Protein AF-A0A7C5DI39-F1 (afdb_monomer)

Structure (mmCIF, N/CA/C/O backbone):
data_AF-A0A7C5DI39-F1
#
_entry.id   AF-A0A7C5DI39-F1
#
loop_
_atom_site.group_PDB
_atom_site.id
_atom_site.type_symbol
_atom_site.label_atom_id
_atom_site.label_alt_id
_atom_site.label_comp_id
_atom_site.label_asym_id
_atom_site.label_entity_id
_atom_site.label_seq_id
_atom_site.pdbx_PDB_ins_code
_atom_site.Cartn_x
_atom_site.Cartn_y
_atom_site.Cartn_z
_atom_site.occupancy
_atom_site.B_iso_or_equiv
_atom_site.auth_seq_id
_atom_site.auth_comp_id
_atom_site.auth_asym_id
_atom_site.auth_atom_id
_atom_site.pdbx_PDB_model_num
ATOM 1 N N . MET A 1 1 ? 3.080 12.225 -42.342 1.00 60.06 1 MET A N 1
ATOM 2 C CA . MET A 1 1 ? 2.281 12.166 -41.089 1.00 60.06 1 MET A CA 1
ATOM 3 C C . MET A 1 1 ? 2.498 10.897 -40.251 1.00 60.06 1 MET A C 1
ATOM 5 O O . MET A 1 1 ? 2.702 11.044 -39.051 1.00 60.06 1 MET A O 1
ATOM 9 N N . LYS A 1 2 ? 2.535 9.675 -40.822 1.00 60.78 2 LYS A N 1
ATOM 10 C CA . LYS A 1 2 ? 2.762 8.428 -40.045 1.00 60.78 2 LYS A CA 1
ATOM 11 C C . LYS A 1 2 ? 4.086 8.404 -39.247 1.00 60.78 2 LYS A C 1
ATOM 13 O O . LYS A 1 2 ? 4.105 7.919 -38.131 1.00 60.78 2 LYS A O 1
ATOM 18 N N . GLY A 1 3 ? 5.180 8.999 -39.727 1.00 75.00 3 GLY A N 1
ATOM 19 C CA . GLY A 1 3 ? 6.429 9.055 -38.941 1.00 75.00 3 GLY A CA 1
ATOM 20 C C . GLY A 1 3 ? 6.356 9.939 -37.683 1.00 75.00 3 GLY A C 1
ATOM 21 O O . GLY A 1 3 ? 7.012 9.655 -36.685 1.00 75.00 3 GLY A O 1
ATOM 22 N N . PHE A 1 4 ? 5.525 10.988 -37.703 1.00 77.88 4 PHE A N 1
ATOM 23 C CA . PHE A 1 4 ? 5.432 11.950 -36.603 1.00 77.88 4 PHE A CA 1
ATOM 24 C C . PHE A 1 4 ? 4.597 11.393 -35.444 1.00 77.88 4 PHE A C 1
ATOM 26 O O . PHE A 1 4 ? 5.087 11.324 -34.318 1.00 77.88 4 PHE A O 1
ATOM 33 N N . LEU A 1 5 ? 3.371 10.922 -35.707 1.00 77.88 5 LEU A N 1
ATOM 34 C CA . LEU A 1 5 ? 2.465 10.404 -34.665 1.00 77.88 5 LEU A CA 1
ATOM 35 C C . LEU A 1 5 ? 3.005 9.154 -33.953 1.00 77.88 5 LEU A C 1
ATOM 37 O O . LEU A 1 5 ? 2.736 8.950 -32.774 1.00 77.88 5 LEU A O 1
ATOM 41 N N . PHE A 1 6 ? 3.805 8.341 -34.644 1.00 87.31 6 PHE A N 1
ATOM 42 C CA . PHE A 1 6 ? 4.328 7.086 -34.103 1.00 87.31 6 PHE A CA 1
ATOM 43 C C . PHE A 1 6 ? 5.721 7.217 -33.465 1.00 87.31 6 PHE A C 1
ATOM 45 O O . PHE A 1 6 ? 6.294 6.216 -33.028 1.00 87.31 6 PHE A O 1
ATOM 52 N N . SER A 1 7 ? 6.276 8.432 -33.369 1.00 94.56 7 SER A N 1
ATOM 53 C CA . SER A 1 7 ? 7.537 8.638 -32.650 1.00 94.56 7 SER A CA 1
ATOM 54 C C . SER A 1 7 ? 7.354 8.379 -31.141 1.00 94.56 7 SER A C 1
ATOM 56 O O . SER A 1 7 ? 6.331 8.781 -30.580 1.00 94.56 7 SER A O 1
ATOM 58 N N . PRO A 1 8 ? 8.329 7.759 -30.437 1.00 95.06 8 PRO A N 1
ATOM 59 C CA . PRO A 1 8 ? 8.207 7.475 -29.001 1.00 95.06 8 PRO A CA 1
ATOM 60 C C . PRO A 1 8 ? 7.888 8.713 -28.151 1.00 95.06 8 PRO A C 1
ATOM 62 O O . PRO A 1 8 ? 7.141 8.624 -27.182 1.00 95.06 8 PRO A O 1
ATOM 65 N N . ARG A 1 9 ? 8.420 9.881 -28.544 1.00 96.38 9 ARG A N 1
ATOM 66 C CA . ARG A 1 9 ? 8.134 11.167 -27.895 1.00 96.38 9 ARG A CA 1
ATOM 67 C C . ARG A 1 9 ? 6.662 11.549 -28.030 1.00 96.38 9 ARG A C 1
ATOM 69 O O . ARG A 1 9 ? 6.039 11.889 -27.033 1.00 96.38 9 ARG A O 1
ATOM 76 N N . ASN A 1 10 ? 6.115 11.501 -29.243 1.00 95.56 10 ASN A N 1
ATOM 77 C CA . ASN A 1 10 ? 4.741 11.934 -29.479 1.00 95.56 10 ASN A CA 1
ATOM 78 C C . ASN A 1 10 ? 3.738 10.954 -28.870 1.00 95.56 10 ASN A C 1
ATOM 80 O O . ASN A 1 10 ? 2.762 11.399 -28.282 1.00 95.56 10 ASN A O 1
ATOM 84 N N . GLN A 1 11 ? 4.022 9.648 -28.908 1.00 95.50 11 GLN A N 1
ATOM 85 C CA . GLN A 1 11 ? 3.216 8.645 -28.205 1.00 95.50 11 GLN A CA 1
ATOM 86 C C . GLN A 1 11 ? 3.156 8.921 -26.698 1.00 95.50 11 GLN A C 1
ATOM 88 O O . GLN A 1 11 ? 2.073 8.902 -26.121 1.00 95.50 11 GLN A O 1
ATOM 93 N N . LEU A 1 12 ? 4.298 9.230 -26.071 1.00 96.69 12 LEU A N 1
ATOM 94 C CA . LEU A 1 12 ? 4.348 9.588 -24.655 1.00 96.69 12 LEU A CA 1
ATOM 95 C C . LEU A 1 12 ? 3.561 10.873 -24.360 1.00 96.69 12 LEU A C 1
ATOM 97 O O . LEU A 1 12 ? 2.761 10.883 -23.435 1.00 96.69 12 LEU A O 1
ATOM 101 N N . ILE A 1 13 ? 3.751 11.938 -25.148 1.00 96.31 13 ILE A N 1
ATOM 102 C CA . ILE A 1 13 ? 3.047 13.217 -24.944 1.00 96.31 13 ILE A CA 1
ATOM 103 C C . ILE A 1 13 ? 1.534 13.040 -25.088 1.00 96.31 13 ILE A C 1
ATOM 105 O O . ILE A 1 13 ? 0.790 13.476 -24.216 1.00 96.31 13 ILE A O 1
ATOM 109 N N . VAL A 1 14 ? 1.077 12.374 -26.153 1.00 95.00 14 VAL A N 1
ATOM 110 C CA . VAL A 1 14 ? -0.350 12.089 -26.365 1.00 95.00 14 VAL A CA 1
ATOM 111 C C . VAL A 1 14 ? -0.908 11.284 -25.196 1.00 95.00 14 VAL A C 1
ATOM 113 O O . VAL A 1 14 ? -1.986 11.593 -24.704 1.00 95.00 14 VAL A O 1
ATOM 116 N N . TYR A 1 15 ? -0.164 10.296 -24.701 1.00 95.56 15 TYR A N 1
ATOM 117 C CA . TYR A 1 15 ? -0.613 9.494 -23.572 1.00 95.56 15 TYR A CA 1
ATOM 118 C C . TYR A 1 15 ? -0.676 10.280 -22.255 1.00 95.56 15 TYR A C 1
ATOM 120 O O . TYR A 1 15 ? -1.642 10.137 -21.516 1.00 95.56 15 TYR A O 1
ATOM 128 N N . ILE A 1 16 ? 0.291 11.164 -21.984 1.00 95.31 16 ILE A N 1
ATOM 129 C CA . ILE A 1 16 ? 0.234 12.086 -20.837 1.00 95.31 16 ILE A CA 1
ATOM 130 C C . ILE A 1 16 ? -1.012 12.974 -20.939 1.00 95.31 16 ILE A C 1
ATOM 132 O O . ILE A 1 16 ? -1.729 13.134 -19.957 1.00 95.31 16 ILE A O 1
ATOM 136 N N . LEU A 1 17 ? -1.314 13.502 -22.129 1.00 92.62 17 LEU A N 1
ATOM 137 C CA . LEU A 1 17 ? -2.536 14.277 -22.352 1.00 92.62 17 LEU A CA 1
ATOM 138 C C . LEU A 1 17 ? -3.799 13.439 -22.124 1.00 92.62 17 LEU A C 1
ATOM 140 O O . LEU A 1 17 ? -4.775 13.976 -21.616 1.00 92.62 17 LEU A O 1
ATOM 144 N N . ILE A 1 18 ? -3.801 12.148 -22.465 1.00 91.75 18 ILE A N 1
ATOM 145 C CA . ILE A 1 18 ? -4.922 11.243 -22.167 1.00 91.75 18 ILE A CA 1
ATOM 146 C C . ILE A 1 18 ? -5.052 11.011 -20.659 1.00 91.75 18 ILE A C 1
ATOM 148 O O . ILE A 1 18 ? -6.173 11.039 -20.165 1.00 91.75 18 ILE A O 1
ATOM 152 N N . ILE A 1 19 ? -3.949 10.819 -19.927 1.00 90.88 19 ILE A N 1
ATOM 153 C CA . ILE A 1 19 ? -3.983 10.677 -18.462 1.00 90.88 19 ILE A CA 1
ATOM 154 C C . ILE A 1 19 ? -4.595 11.924 -17.824 1.00 90.88 19 ILE A C 1
ATOM 156 O O . ILE A 1 19 ? -5.493 11.785 -17.010 1.00 90.88 19 ILE A O 1
ATOM 160 N N . PHE A 1 20 ? -4.178 13.124 -18.241 1.00 86.38 20 PHE A N 1
ATOM 161 C CA . PHE A 1 20 ? -4.758 14.365 -17.724 1.00 86.38 20 PHE A CA 1
ATOM 162 C C . PHE A 1 20 ? -6.223 14.542 -18.135 1.00 86.38 20 PHE A C 1
ATOM 164 O O . PHE A 1 20 ? -7.057 14.851 -17.300 1.00 86.38 20 PHE A O 1
ATOM 171 N N . ASN A 1 21 ? -6.564 14.369 -19.416 1.00 84.88 21 ASN A N 1
ATOM 172 C CA . ASN A 1 21 ? -7.909 14.685 -19.917 1.00 84.88 21 ASN A CA 1
ATOM 173 C C . ASN A 1 21 ? -8.952 13.597 -19.630 1.00 84.88 21 ASN A C 1
ATOM 175 O O . ASN A 1 21 ? -10.145 13.892 -19.551 1.00 84.88 21 ASN A O 1
ATOM 179 N N . GLY A 1 22 ? -8.522 12.344 -19.488 1.00 79.44 22 GLY A N 1
ATOM 180 C CA . GLY A 1 22 ? -9.388 11.184 -19.293 1.00 79.44 22 GLY A CA 1
ATOM 181 C C . GLY A 1 22 ? -10.316 11.333 -18.086 1.00 79.44 22 GLY A C 1
ATOM 182 O O . GLY A 1 22 ? -11.532 11.258 -18.275 1.00 79.44 22 GLY A O 1
ATOM 183 N N . PRO A 1 23 ? -9.793 11.608 -16.877 1.00 72.00 23 PRO A N 1
ATOM 184 C CA . PRO A 1 23 ? -10.604 11.851 -15.691 1.00 72.00 23 PRO A CA 1
ATOM 185 C C . PRO A 1 23 ? -11.620 12.979 -15.885 1.00 72.00 23 PRO A C 1
ATOM 187 O O . PRO A 1 23 ? -12.774 12.811 -15.505 1.00 72.00 23 PRO A O 1
ATOM 190 N N . PHE A 1 24 ? -11.259 14.087 -16.546 1.00 71.00 24 PHE A N 1
ATOM 191 C CA . PHE A 1 24 ? -12.204 15.184 -16.802 1.00 71.00 24 PHE A CA 1
ATOM 192 C C . PHE A 1 24 ? -13.373 14.747 -17.687 1.00 71.00 24 PHE A C 1
ATOM 194 O O . PHE A 1 24 ? -14.527 15.003 -17.344 1.00 71.00 24 PHE A O 1
ATOM 201 N N . ILE A 1 25 ? -13.093 14.036 -18.783 1.00 67.25 25 ILE A N 1
ATOM 202 C CA . ILE A 1 25 ? -14.136 13.518 -19.678 1.00 67.25 25 ILE A CA 1
ATOM 203 C C . ILE A 1 25 ? -15.018 12.507 -18.932 1.00 67.25 25 ILE A C 1
ATOM 205 O O . ILE A 1 25 ? -16.244 12.564 -19.031 1.00 67.25 25 ILE A O 1
ATOM 209 N N . MET A 1 26 ? -14.417 11.611 -18.140 1.00 65.25 26 MET A N 1
ATOM 210 C CA . MET A 1 26 ? -15.168 10.612 -17.372 1.00 65.25 26 MET A CA 1
ATOM 211 C C . MET A 1 26 ? -16.035 11.231 -16.267 1.00 65.25 26 MET A C 1
ATOM 213 O O . MET A 1 26 ? -17.151 10.758 -16.040 1.00 65.25 26 MET A O 1
ATOM 217 N N . CYS A 1 27 ? -15.545 12.276 -15.594 1.00 62.34 27 CYS A N 1
ATOM 218 C CA . CYS A 1 27 ? -16.251 12.973 -14.518 1.00 62.34 27 CYS A CA 1
ATOM 219 C C . CYS A 1 27 ? -17.367 13.894 -15.035 1.00 62.34 27 CYS A C 1
ATOM 221 O O . CYS A 1 27 ? -18.384 14.028 -14.362 1.00 62.34 27 CYS A O 1
ATOM 223 N N . GLN A 1 28 ? -17.214 14.513 -16.213 1.00 59.59 28 GLN A N 1
ATOM 224 C CA . GLN A 1 28 ? -18.222 15.433 -16.761 1.00 59.59 28 GLN A CA 1
ATOM 225 C C . GLN A 1 28 ? -19.398 14.731 -17.466 1.00 59.59 28 GLN A C 1
ATOM 227 O O . GLN A 1 28 ? -20.501 15.268 -17.455 1.00 59.59 28 GLN A O 1
ATOM 232 N N . TYR A 1 29 ? -19.208 13.540 -18.052 1.00 58.22 29 TYR A N 1
ATOM 233 C CA . TYR A 1 29 ? -20.173 12.956 -19.006 1.00 58.22 29 TYR A CA 1
ATOM 234 C C . TYR A 1 29 ? -20.829 11.627 -18.576 1.00 58.22 29 TYR A C 1
ATOM 236 O O . TYR A 1 29 ? -20.991 10.725 -19.393 1.00 58.22 29 TYR A O 1
ATOM 244 N N . TYR A 1 30 ? -21.251 11.469 -17.316 1.00 61.78 30 TYR A N 1
ATOM 245 C CA . TYR A 1 30 ? -22.018 10.287 -16.848 1.00 61.78 30 TYR A CA 1
ATOM 246 C C . TYR A 1 30 ? -21.301 8.922 -16.963 1.00 61.78 30 TYR A C 1
ATOM 248 O O . TYR A 1 30 ? -21.917 7.875 -16.729 1.00 61.78 30 TYR A O 1
ATOM 256 N N . LEU A 1 31 ? -20.000 8.898 -17.272 1.00 68.38 31 LEU A N 1
ATOM 257 C CA . LEU A 1 31 ? -19.276 7.649 -17.509 1.00 68.38 31 LEU A CA 1
ATOM 258 C C . LEU A 1 31 ? -19.076 6.846 -16.218 1.00 68.38 31 LEU A C 1
ATOM 260 O O . LEU A 1 31 ? -19.141 5.624 -16.252 1.00 68.38 31 LEU A O 1
ATOM 264 N N . GLN A 1 32 ? -18.896 7.509 -15.072 1.00 68.25 32 GLN A N 1
ATOM 265 C CA . GLN A 1 32 ? -18.732 6.832 -13.779 1.00 68.25 32 GLN A CA 1
ATOM 266 C C . GLN A 1 32 ? -19.953 5.972 -13.388 1.00 68.25 32 GLN A C 1
ATOM 268 O O . GLN A 1 32 ? -19.770 4.783 -13.119 1.00 68.25 32 GLN A O 1
ATOM 273 N N . PRO A 1 33 ? -21.206 6.483 -13.412 1.00 74.62 33 PRO A N 1
ATOM 274 C CA . PRO A 1 33 ? -22.390 5.642 -13.233 1.00 74.62 33 PRO A CA 1
ATOM 275 C C . PRO A 1 33 ? -22.481 4.481 -14.226 1.00 74.62 33 PRO A C 1
ATOM 277 O O . PRO A 1 33 ? -22.885 3.386 -13.840 1.00 74.62 33 PRO A O 1
ATOM 280 N N . LEU A 1 34 ? -22.111 4.700 -15.493 1.00 82.19 34 LEU A N 1
ATOM 281 C CA . LEU A 1 34 ? -22.140 3.654 -16.515 1.00 82.19 34 LEU A CA 1
ATOM 282 C C . LEU A 1 34 ? -21.098 2.563 -16.237 1.00 82.19 34 LEU A C 1
ATOM 284 O O . LEU A 1 34 ? -21.444 1.386 -16.241 1.00 82.19 34 LEU A O 1
ATOM 288 N N . ILE A 1 35 ? -19.853 2.940 -15.937 1.00 79.56 35 ILE A N 1
ATOM 289 C CA . ILE A 1 35 ? -18.775 2.011 -15.572 1.00 79.56 35 ILE A CA 1
ATOM 290 C C . ILE A 1 35 ? -19.165 1.223 -14.325 1.00 79.56 35 ILE A C 1
ATOM 292 O O . ILE A 1 35 ? -18.988 0.009 -14.306 1.00 79.56 35 ILE A O 1
ATOM 296 N N . ARG A 1 36 ? -19.766 1.875 -13.321 1.00 75.62 36 ARG A N 1
ATOM 297 C CA . ARG A 1 36 ? -20.276 1.193 -12.127 1.00 75.62 36 ARG A CA 1
ATOM 298 C C . ARG A 1 36 ? -21.391 0.199 -12.458 1.00 75.62 36 ARG A C 1
ATOM 300 O O . ARG A 1 36 ? -21.388 -0.910 -11.940 1.00 75.62 36 ARG A O 1
ATOM 307 N N . LYS A 1 37 ? -22.333 0.559 -13.336 1.00 83.44 37 LYS A N 1
ATOM 308 C CA . LYS A 1 37 ? -23.373 -0.375 -13.801 1.00 83.44 37 LYS A CA 1
ATOM 309 C C . LYS A 1 37 ? -22.771 -1.568 -14.546 1.00 83.44 37 LYS A C 1
ATOM 311 O O . LYS A 1 37 ? -23.218 -2.687 -14.334 1.00 83.44 37 LYS A O 1
ATOM 316 N N . ILE A 1 38 ? -21.753 -1.340 -15.378 1.00 85.25 38 ILE A N 1
ATOM 317 C CA . ILE A 1 38 ? -21.036 -2.406 -16.091 1.00 85.25 38 ILE A CA 1
ATOM 318 C C . ILE A 1 38 ? -20.266 -3.297 -15.106 1.00 85.25 38 ILE A C 1
ATOM 320 O O . ILE A 1 38 ? -20.310 -4.517 -15.236 1.00 85.25 38 ILE A O 1
ATOM 324 N N . SER A 1 39 ? -19.593 -2.721 -14.103 1.00 80.88 39 SER A N 1
ATOM 325 C CA . SER A 1 39 ? -18.829 -3.486 -13.108 1.00 80.88 39 SER A CA 1
ATOM 326 C C . SER A 1 39 ? -19.714 -4.304 -12.172 1.00 80.88 39 SER A C 1
ATOM 328 O O . SER A 1 39 ? -19.312 -5.380 -11.739 1.00 80.88 39 SER A O 1
ATOM 330 N N . GLN A 1 40 ? -20.933 -3.832 -11.912 1.00 83.69 40 GLN A N 1
ATOM 331 C CA . GLN A 1 40 ? -21.949 -4.541 -11.135 1.00 83.69 40 GLN A CA 1
ATOM 332 C C . GLN A 1 40 ? -22.810 -5.490 -11.980 1.00 83.69 40 GLN A C 1
ATOM 334 O O . GLN A 1 40 ? -23.650 -6.187 -11.419 1.00 83.69 40 GLN A O 1
ATOM 339 N N . PHE A 1 41 ? -22.626 -5.534 -13.304 1.00 91.50 41 PHE A N 1
ATOM 340 C CA . PHE A 1 41 ? -23.424 -6.402 -14.159 1.00 91.50 41 PHE A CA 1
ATOM 341 C C . PHE A 1 41 ? -23.101 -7.873 -13.871 1.00 91.50 41 PHE A C 1
ATOM 343 O O . PHE A 1 41 ? -21.975 -8.345 -14.078 1.00 91.50 41 PHE A O 1
ATOM 350 N N . SER A 1 42 ? -24.113 -8.596 -13.406 1.00 94.06 42 SER A N 1
ATOM 351 C CA . SER A 1 42 ? -24.055 -10.013 -13.082 1.00 94.06 42 SER A CA 1
ATOM 352 C C . SER A 1 42 ? -25.109 -10.797 -13.861 1.00 94.06 42 SER A C 1
ATOM 354 O O . SER A 1 42 ? -26.122 -10.257 -14.307 1.00 94.06 42 SER A O 1
ATOM 356 N N . TYR A 1 43 ? -24.856 -12.088 -14.057 1.00 95.38 43 TYR A N 1
ATOM 357 C CA . TYR A 1 43 ? -25.841 -13.034 -14.571 1.00 95.38 43 TYR A CA 1
ATOM 358 C C . TYR A 1 43 ? -25.924 -14.236 -13.632 1.00 95.38 43 TYR A C 1
ATOM 360 O O . TYR A 1 43 ? -24.923 -14.653 -13.051 1.00 95.38 43 TYR A O 1
ATOM 368 N N . ASN A 1 44 ? -27.125 -14.793 -13.483 1.00 96.50 44 ASN A N 1
ATOM 369 C CA . ASN A 1 44 ? -27.342 -15.989 -12.677 1.00 96.50 44 ASN A CA 1
ATOM 370 C C . ASN A 1 44 ? -27.160 -17.238 -13.541 1.00 96.50 44 ASN A C 1
ATOM 372 O O . ASN A 1 44 ? -27.918 -17.456 -14.485 1.00 96.50 44 ASN A O 1
ATOM 376 N N . LEU A 1 45 ? -26.179 -18.074 -13.202 1.00 96.12 45 LEU A N 1
ATOM 377 C CA . LEU A 1 45 ? -25.943 -19.369 -13.838 1.00 96.12 45 LEU A CA 1
ATOM 378 C C . LEU A 1 45 ? -25.957 -20.459 -12.764 1.00 96.12 45 LEU A C 1
ATOM 380 O O . LEU A 1 45 ? -25.145 -20.434 -11.844 1.00 96.12 45 LEU A O 1
ATOM 384 N N . ALA A 1 46 ? -26.892 -21.410 -12.865 1.00 95.25 46 ALA A N 1
ATOM 385 C CA . ALA A 1 46 ? -27.057 -22.506 -11.899 1.00 95.25 46 ALA A CA 1
ATOM 386 C C . ALA A 1 46 ? -27.192 -22.044 -10.427 1.00 95.25 46 ALA A C 1
ATOM 388 O O . ALA A 1 46 ? -26.678 -22.685 -9.515 1.00 95.25 46 ALA A O 1
ATOM 389 N N . GLY A 1 47 ? -27.866 -20.912 -10.194 1.00 93.62 47 GLY A N 1
ATOM 390 C CA . GLY A 1 47 ? -28.050 -20.336 -8.855 1.00 93.62 47 GLY A CA 1
ATOM 391 C C . GLY A 1 47 ? -26.854 -19.535 -8.326 1.00 93.62 47 GLY A C 1
ATOM 392 O O . GLY A 1 47 ? -26.945 -18.983 -7.233 1.00 93.62 47 GLY A O 1
ATOM 393 N N . PHE A 1 48 ? -25.763 -19.429 -9.089 1.00 93.75 48 PHE A N 1
ATOM 394 C CA . PHE A 1 48 ? -24.629 -18.569 -8.763 1.00 93.75 48 PHE A CA 1
ATOM 395 C C . PHE A 1 48 ? -24.725 -17.240 -9.510 1.00 93.75 48 PHE A C 1
ATOM 397 O O . PHE A 1 48 ? -24.879 -17.220 -10.732 1.00 93.75 48 PHE A O 1
ATOM 404 N N . GLU A 1 49 ? -24.580 -16.137 -8.780 1.00 94.44 49 GLU A N 1
ATOM 405 C CA . GLU A 1 49 ? -24.455 -14.802 -9.356 1.00 94.44 49 GLU A CA 1
ATOM 406 C C . GLU A 1 49 ? -23.004 -14.577 -9.813 1.00 94.44 49 GLU A C 1
ATOM 408 O O . GLU A 1 49 ? -22.087 -14.457 -8.997 1.00 94.44 49 GLU A O 1
ATOM 413 N N . ILE A 1 50 ? -22.779 -14.548 -11.128 1.00 92.62 50 ILE A N 1
ATOM 414 C CA . ILE A 1 50 ? -21.452 -14.375 -11.726 1.00 92.62 50 ILE A CA 1
ATOM 415 C C . ILE A 1 50 ? -21.338 -12.961 -12.293 1.00 92.62 50 ILE A C 1
ATOM 417 O O . ILE A 1 50 ? -22.078 -12.576 -13.197 1.00 92.62 50 ILE A O 1
ATOM 421 N N . GLN A 1 51 ? -20.374 -12.187 -11.797 1.00 91.06 51 GLN A N 1
ATOM 422 C CA . GLN A 1 51 ? -20.054 -10.863 -12.338 1.00 91.06 51 GLN A CA 1
ATOM 423 C C . GLN A 1 51 ? -19.316 -10.990 -13.680 1.00 91.06 51 GLN A C 1
ATOM 425 O O . GLN A 1 51 ? -18.355 -11.755 -13.801 1.00 91.06 51 GLN A O 1
ATOM 430 N N . ILE A 1 52 ? -19.725 -10.216 -14.692 1.00 90.56 52 ILE A N 1
ATOM 431 C CA . ILE A 1 52 ? -19.159 -10.317 -16.051 1.00 90.56 52 ILE A CA 1
ATOM 432 C C . ILE A 1 52 ? -17.721 -9.810 -16.127 1.00 90.56 52 ILE A C 1
ATOM 434 O O . ILE A 1 52 ? -16.891 -10.418 -16.804 1.00 90.56 52 ILE A O 1
ATOM 438 N N . VAL A 1 53 ? -17.404 -8.710 -15.441 1.00 88.00 53 VAL A N 1
ATOM 439 C CA . VAL A 1 53 ? -16.073 -8.089 -15.522 1.00 88.00 53 VAL A CA 1
ATOM 440 C C . VAL A 1 53 ? -14.947 -9.059 -15.124 1.00 88.00 53 VAL A C 1
ATOM 442 O O . VAL A 1 53 ? -14.022 -9.219 -15.924 1.00 88.00 53 VAL A O 1
ATOM 445 N N . PRO A 1 54 ? -15.012 -9.777 -13.982 1.00 87.44 54 PRO A N 1
ATOM 446 C CA . PRO A 1 54 ? -14.035 -10.816 -13.654 1.00 87.44 54 PRO A CA 1
ATOM 447 C C . PRO A 1 54 ? -13.875 -11.876 -14.750 1.00 87.44 54 PRO A C 1
ATOM 449 O O . PRO A 1 54 ? -12.750 -12.238 -15.090 1.00 87.44 54 PRO A O 1
ATOM 452 N N . VAL A 1 55 ? -14.978 -12.346 -15.343 1.00 91.00 55 VAL A N 1
ATOM 453 C CA . VAL A 1 55 ? -14.955 -13.370 -16.403 1.00 91.00 55 VAL A CA 1
ATOM 454 C C . VAL A 1 55 ? -14.252 -12.848 -17.656 1.00 91.00 55 VAL A C 1
ATOM 456 O O . VAL A 1 55 ? -13.397 -13.539 -18.217 1.00 91.00 55 VAL A O 1
ATOM 459 N N . ALA A 1 56 ? -14.561 -11.619 -18.074 1.00 90.62 56 ALA A N 1
ATOM 460 C CA . ALA A 1 56 ? -13.921 -10.978 -19.219 1.00 90.62 56 ALA A CA 1
ATOM 461 C C . ALA A 1 56 ? -12.412 -10.793 -18.989 1.00 90.62 56 ALA A C 1
ATOM 463 O O . ALA A 1 56 ? -11.609 -11.121 -19.864 1.00 90.62 56 ALA A O 1
ATOM 464 N N . VAL A 1 57 ? -12.016 -10.343 -17.793 1.00 86.75 57 VAL A N 1
ATOM 465 C CA . VAL A 1 57 ? -10.604 -10.177 -17.414 1.00 86.75 57 VAL A CA 1
ATOM 466 C C . VAL A 1 57 ? -9.875 -11.522 -17.391 1.00 86.75 57 VAL A C 1
ATOM 468 O O . VAL A 1 57 ? -8.804 -11.632 -17.984 1.00 86.75 57 VAL A O 1
ATOM 471 N N . ILE A 1 58 ? -10.447 -12.560 -16.773 1.00 89.62 58 ILE A N 1
ATOM 472 C CA . ILE A 1 58 ? -9.851 -13.906 -16.734 1.00 89.62 58 ILE A CA 1
ATOM 473 C C . ILE A 1 58 ? -9.684 -14.458 -18.153 1.00 89.62 58 ILE A C 1
ATOM 475 O O . ILE A 1 58 ? -8.609 -14.947 -18.496 1.00 89.62 58 ILE A O 1
ATOM 479 N N . THR A 1 59 ? -10.705 -14.325 -19.002 1.00 93.00 59 THR A N 1
ATOM 480 C CA . THR A 1 59 ? -10.661 -14.780 -20.401 1.00 93.00 59 THR A CA 1
ATOM 481 C C . THR A 1 59 ? -9.572 -14.054 -21.187 1.00 93.00 59 THR A C 1
ATOM 483 O O . THR A 1 59 ? -8.776 -14.688 -21.881 1.00 93.00 59 THR A O 1
ATOM 486 N N . PHE A 1 60 ? -9.481 -12.731 -21.032 1.00 90.56 60 PHE A N 1
ATOM 487 C CA . PHE A 1 60 ? -8.432 -11.926 -21.651 1.00 90.56 60 PHE A CA 1
ATOM 488 C C . PHE A 1 60 ? -7.034 -12.342 -21.173 1.00 90.56 60 PHE A C 1
ATOM 490 O O . PHE A 1 60 ? -6.133 -12.525 -21.988 1.00 90.56 60 PHE A O 1
ATOM 497 N N . VAL A 1 61 ? -6.847 -12.562 -19.868 1.00 87.25 61 VAL A N 1
ATOM 498 C CA . VAL A 1 61 ? -5.571 -13.024 -19.303 1.00 87.25 61 VAL A CA 1
ATOM 499 C C . VAL A 1 61 ? -5.198 -14.411 -19.833 1.00 87.25 61 VAL A C 1
ATOM 501 O O . VAL A 1 61 ? -4.054 -14.603 -20.242 1.00 87.25 61 VAL A O 1
ATOM 504 N N . ILE A 1 62 ? -6.141 -15.358 -19.895 1.00 91.62 62 ILE A N 1
ATOM 505 C CA . ILE A 1 62 ? -5.916 -16.696 -20.469 1.00 91.62 62 ILE A CA 1
ATOM 506 C C . ILE A 1 62 ? -5.498 -16.589 -21.938 1.00 91.62 62 ILE A C 1
ATOM 508 O O . ILE A 1 62 ? -4.543 -17.251 -22.343 1.00 91.62 62 ILE A O 1
ATOM 512 N N . LEU A 1 63 ? -6.155 -15.729 -22.723 1.00 95.75 63 LEU A N 1
ATOM 513 C CA . LEU A 1 63 ? -5.805 -15.488 -24.124 1.00 95.75 63 LEU A CA 1
ATOM 514 C C . LEU A 1 63 ? -4.392 -14.902 -24.266 1.00 95.75 63 LEU A C 1
ATOM 516 O O . LEU A 1 63 ? -3.599 -15.366 -25.080 1.00 95.75 63 LEU A O 1
ATOM 520 N N . ILE A 1 64 ? -4.031 -13.904 -23.459 1.00 90.31 64 ILE A N 1
ATOM 521 C CA . ILE A 1 64 ? -2.678 -13.333 -23.488 1.00 90.31 64 ILE A CA 1
ATOM 522 C C . ILE A 1 64 ? -1.636 -14.379 -23.080 1.00 90.31 64 ILE A C 1
ATOM 524 O O . ILE A 1 64 ? -0.588 -14.482 -23.724 1.00 90.31 64 ILE A O 1
ATOM 528 N N . ILE A 1 65 ? -1.908 -15.181 -22.048 1.00 89.81 65 ILE A N 1
ATOM 529 C CA . ILE A 1 65 ? -1.013 -16.261 -21.620 1.00 89.81 65 ILE A CA 1
ATOM 530 C C . ILE A 1 65 ? -0.871 -17.297 -22.734 1.00 89.81 65 ILE A C 1
ATOM 532 O O . ILE A 1 65 ? 0.256 -17.657 -23.052 1.00 89.81 65 ILE A O 1
ATOM 536 N N . SER A 1 66 ? -1.955 -17.732 -23.381 1.00 94.19 66 SER A N 1
ATOM 537 C CA . SER A 1 66 ? -1.896 -18.738 -24.450 1.00 94.19 66 SER A CA 1
ATOM 538 C C . SER A 1 66 ? -1.077 -18.252 -25.651 1.00 94.19 66 SER A C 1
ATOM 540 O O . SER A 1 66 ? -0.226 -18.982 -26.162 1.00 94.19 66 SER A O 1
ATOM 542 N N . LEU A 1 67 ? -1.232 -16.979 -26.027 1.00 94.81 67 LEU A N 1
ATOM 543 C CA . LEU A 1 67 ? -0.458 -16.339 -27.093 1.00 94.81 67 LEU A CA 1
ATOM 544 C C . LEU A 1 67 ? 1.019 -16.132 -26.726 1.00 94.81 67 LEU A C 1
ATOM 546 O O . LEU A 1 67 ? 1.883 -16.080 -27.605 1.00 94.81 67 LEU A O 1
ATOM 550 N N . THR A 1 68 ? 1.337 -16.007 -25.436 1.00 93.44 68 THR A N 1
ATOM 551 C CA . THR A 1 68 ? 2.696 -15.702 -24.961 1.00 93.44 68 THR A CA 1
ATOM 552 C C . THR A 1 68 ? 3.398 -16.870 -24.277 1.00 93.44 68 THR A C 1
ATOM 554 O O . THR A 1 68 ? 4.577 -16.734 -23.952 1.00 93.44 68 THR A O 1
ATOM 557 N N . ILE A 1 69 ? 2.751 -18.032 -24.132 1.00 94.25 69 ILE A N 1
ATOM 558 C CA . ILE A 1 69 ? 3.240 -19.161 -23.324 1.00 94.25 69 ILE A CA 1
ATOM 559 C C . ILE A 1 69 ? 4.632 -19.627 -23.752 1.00 94.25 69 ILE A C 1
ATOM 561 O O . ILE A 1 69 ? 5.505 -19.834 -22.915 1.00 94.25 69 ILE A O 1
ATOM 565 N N . LYS A 1 70 ? 4.894 -19.658 -25.065 1.00 95.12 70 LYS A N 1
ATOM 566 C CA . LYS A 1 70 ? 6.198 -20.035 -25.640 1.00 95.12 70 LYS A CA 1
ATOM 567 C C . LYS A 1 70 ? 7.324 -19.056 -25.286 1.00 95.12 70 LYS A C 1
ATOM 569 O O . LYS A 1 70 ? 8.496 -19.388 -25.415 1.00 95.12 70 LYS A O 1
ATOM 574 N N . LYS A 1 71 ? 6.982 -17.835 -24.870 1.00 93.88 71 LYS A N 1
ATOM 575 C CA . LYS A 1 71 ? 7.921 -16.789 -24.449 1.00 93.88 71 LYS A CA 1
ATOM 576 C C . LYS A 1 71 ? 8.045 -16.711 -22.924 1.00 93.88 71 LYS A C 1
ATOM 578 O O . LYS A 1 71 ? 8.886 -15.951 -22.443 1.00 93.88 71 LYS A O 1
ATOM 583 N N . LEU A 1 72 ? 7.240 -17.434 -22.148 1.00 94.69 72 LEU A N 1
ATOM 584 C CA . LEU A 1 72 ? 7.315 -17.394 -20.690 1.00 94.69 72 LEU A CA 1
ATOM 585 C C . LEU A 1 72 ? 8.478 -18.259 -20.197 1.00 94.69 72 LEU A C 1
ATOM 587 O O . LEU A 1 72 ? 8.599 -19.430 -20.535 1.00 94.69 72 LEU A O 1
ATOM 591 N N . ASN A 1 73 ? 9.337 -17.673 -19.370 1.00 96.31 73 ASN A N 1
ATOM 592 C CA . ASN A 1 73 ? 10.345 -18.401 -18.607 1.00 96.31 73 ASN A CA 1
ATOM 593 C C . ASN A 1 73 ? 10.078 -18.215 -17.108 1.00 96.31 73 ASN A C 1
ATOM 595 O O . ASN A 1 73 ? 9.231 -17.408 -16.716 1.00 96.31 73 ASN A O 1
ATOM 599 N N . ARG A 1 74 ? 10.817 -18.943 -16.263 1.00 96.38 74 ARG A N 1
ATOM 600 C CA . ARG A 1 74 ? 10.642 -18.889 -14.803 1.00 96.38 74 ARG A CA 1
ATOM 601 C C . ARG A 1 74 ? 10.720 -17.459 -14.260 1.00 96.38 74 ARG A C 1
ATOM 603 O O . ARG A 1 74 ? 9.876 -17.083 -13.461 1.00 96.38 74 ARG A O 1
ATOM 610 N N . LEU A 1 75 ? 11.660 -16.646 -14.753 1.00 96.00 75 LEU A N 1
ATOM 611 C CA . LEU A 1 75 ? 11.808 -15.250 -14.332 1.00 96.00 75 LEU A CA 1
ATOM 612 C C . LEU A 1 75 ? 10.561 -14.414 -14.657 1.00 96.00 75 LEU A C 1
ATOM 614 O O . LEU A 1 75 ? 10.075 -13.690 -13.794 1.00 96.00 75 LEU A O 1
ATOM 618 N N . ARG A 1 76 ? 10.026 -14.531 -15.878 1.00 95.94 76 ARG A N 1
ATOM 619 C CA . ARG A 1 76 ? 8.813 -13.821 -16.314 1.00 95.94 76 ARG A CA 1
ATOM 620 C C . ARG A 1 76 ? 7.593 -14.231 -15.499 1.00 95.94 76 ARG A C 1
ATOM 622 O O . ARG A 1 76 ? 6.827 -13.366 -15.094 1.00 95.94 76 ARG A O 1
ATOM 629 N N . ILE A 1 77 ? 7.441 -15.527 -15.228 1.00 95.62 77 ILE A N 1
ATOM 630 C CA . ILE A 1 77 ? 6.343 -16.053 -14.408 1.00 95.62 77 ILE A CA 1
ATOM 631 C C . ILE A 1 77 ? 6.460 -15.529 -12.973 1.00 95.62 77 ILE A C 1
ATOM 633 O O . ILE A 1 77 ? 5.492 -14.995 -12.441 1.00 95.62 77 ILE A O 1
ATOM 637 N N . SER A 1 78 ? 7.647 -15.602 -12.362 1.00 96.44 78 SER A N 1
ATOM 638 C CA . SER A 1 78 ? 7.876 -15.060 -11.018 1.00 96.44 78 SER A CA 1
ATOM 639 C C . SER A 1 78 ? 7.627 -13.552 -10.952 1.00 96.44 78 SER A C 1
ATOM 641 O O . SER A 1 78 ? 7.023 -13.086 -9.992 1.00 96.44 78 SER A O 1
ATOM 643 N N . ALA A 1 79 ? 8.035 -12.791 -11.972 1.00 96.44 79 ALA A N 1
ATOM 644 C CA . ALA A 1 79 ? 7.774 -11.355 -12.044 1.00 96.44 79 ALA A CA 1
ATOM 645 C C . ALA A 1 79 ? 6.276 -11.039 -12.191 1.00 96.44 79 ALA A C 1
ATOM 647 O O . ALA A 1 79 ? 5.790 -10.128 -11.529 1.00 96.44 79 ALA A O 1
ATOM 648 N N . LEU A 1 80 ? 5.532 -11.806 -12.998 1.00 95.50 80 LEU A N 1
ATOM 649 C CA . LEU A 1 80 ? 4.075 -11.671 -13.114 1.00 95.50 80 LEU A CA 1
ATOM 650 C C . LEU A 1 80 ? 3.378 -11.961 -11.783 1.00 95.50 80 LEU A C 1
ATOM 652 O O . LEU A 1 80 ? 2.574 -11.152 -11.331 1.00 95.50 80 LEU A O 1
ATOM 656 N N . LEU A 1 81 ? 3.722 -13.073 -11.125 1.00 95.88 81 LEU A N 1
ATOM 657 C CA . LEU A 1 81 ? 3.183 -13.413 -9.804 1.00 95.88 81 LEU A CA 1
ATOM 658 C C . LEU A 1 81 ? 3.505 -12.330 -8.769 1.00 95.88 81 LEU A C 1
ATOM 660 O O . LEU A 1 81 ? 2.649 -11.973 -7.966 1.00 95.88 81 LEU A O 1
ATOM 664 N N . PHE A 1 82 ? 4.714 -11.770 -8.817 1.00 97.12 82 PHE A N 1
ATOM 665 C CA . PHE A 1 82 ? 5.111 -10.674 -7.941 1.00 97.12 82 PHE A CA 1
ATOM 666 C C . PHE A 1 82 ? 4.318 -9.388 -8.212 1.00 97.12 82 PHE A C 1
ATOM 668 O O . PHE A 1 82 ? 3.894 -8.735 -7.265 1.00 97.12 82 PHE A O 1
ATOM 675 N N . ILE A 1 83 ? 4.050 -9.047 -9.478 1.00 96.19 83 ILE A N 1
ATOM 676 C CA . ILE A 1 83 ? 3.172 -7.921 -9.836 1.00 96.19 83 ILE A CA 1
ATOM 677 C C . ILE A 1 83 ? 1.760 -8.137 -9.278 1.00 96.19 83 ILE A C 1
ATOM 679 O O . ILE A 1 83 ? 1.232 -7.242 -8.623 1.00 96.19 83 ILE A O 1
ATOM 683 N N . PHE A 1 84 ? 1.168 -9.322 -9.472 1.00 93.00 84 PHE A N 1
ATOM 684 C CA . PHE A 1 84 ? -0.148 -9.643 -8.906 1.00 93.00 84 PHE A CA 1
ATOM 685 C C . PHE A 1 84 ? -0.157 -9.538 -7.381 1.00 93.00 84 PHE A C 1
ATOM 687 O O . PHE A 1 84 ? -1.096 -8.996 -6.805 1.00 93.00 84 PHE A O 1
ATOM 694 N N . PHE A 1 85 ? 0.907 -10.004 -6.727 1.00 95.50 85 PHE A N 1
ATOM 695 C CA . PHE A 1 85 ? 1.067 -9.882 -5.284 1.00 95.50 85 PHE A CA 1
ATOM 696 C C . PHE A 1 85 ? 1.154 -8.419 -4.824 1.00 95.50 85 PHE A C 1
ATOM 698 O O . PHE A 1 85 ? 0.515 -8.061 -3.838 1.00 95.50 85 PHE A O 1
ATOM 705 N N . ILE A 1 86 ? 1.880 -7.556 -5.545 1.00 96.06 86 ILE A N 1
ATOM 706 C CA . ILE A 1 86 ? 1.941 -6.118 -5.242 1.00 96.06 86 ILE A CA 1
ATOM 707 C C . ILE A 1 86 ? 0.571 -5.460 -5.419 1.00 96.06 86 ILE A C 1
ATOM 709 O O . ILE A 1 86 ? 0.169 -4.699 -4.545 1.00 96.06 86 ILE A O 1
ATOM 713 N N . ILE A 1 87 ? -0.152 -5.754 -6.506 1.00 92.88 87 ILE A N 1
ATOM 714 C CA . ILE A 1 87 ? -1.510 -5.225 -6.729 1.00 92.88 87 ILE A CA 1
ATOM 715 C C . ILE A 1 87 ? -2.435 -5.671 -5.596 1.00 92.88 87 ILE A C 1
ATOM 717 O O . ILE A 1 87 ? -3.154 -4.855 -5.028 1.00 92.88 87 ILE A O 1
ATOM 721 N N . PHE A 1 88 ? -2.370 -6.949 -5.212 1.00 91.44 88 PHE A N 1
ATOM 722 C CA . PHE A 1 88 ? -3.139 -7.475 -4.090 1.00 91.44 88 PHE A CA 1
ATOM 723 C C . PHE A 1 88 ? -2.813 -6.745 -2.782 1.00 91.44 88 PHE A C 1
ATOM 725 O O . PHE A 1 88 ? -3.731 -6.318 -2.088 1.00 91.44 88 PHE A O 1
ATOM 732 N N . ILE A 1 89 ? -1.531 -6.543 -2.456 1.00 93.06 89 ILE A N 1
ATOM 733 C CA . ILE A 1 89 ? -1.127 -5.754 -1.281 1.00 93.06 89 ILE A CA 1
ATOM 734 C C . ILE A 1 89 ? -1.651 -4.319 -1.385 1.00 93.06 89 ILE A C 1
ATOM 736 O O . ILE A 1 89 ? -2.202 -3.810 -0.414 1.00 93.06 89 ILE A O 1
ATOM 740 N N . GLY A 1 90 ? -1.501 -3.677 -2.545 1.00 92.81 90 GLY A N 1
ATOM 741 C CA . GLY A 1 90 ? -1.972 -2.317 -2.795 1.00 92.81 90 GLY A CA 1
ATOM 742 C C . GLY A 1 90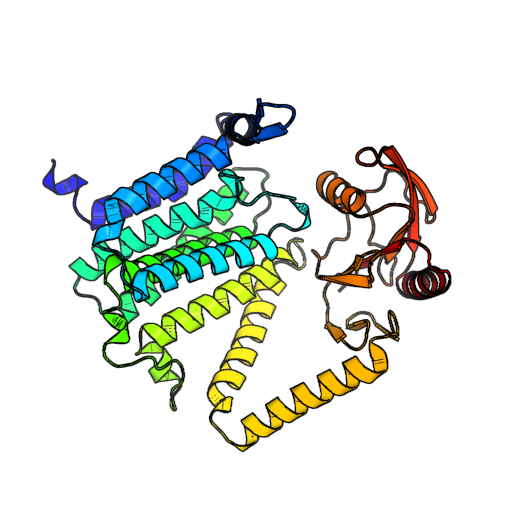 ? -3.469 -2.174 -2.530 1.00 92.81 90 GLY A C 1
ATOM 743 O O . GLY A 1 90 ? -3.871 -1.280 -1.787 1.00 92.81 90 GLY A O 1
ATOM 744 N N . GLN A 1 91 ? -4.274 -3.113 -3.028 1.00 89.75 91 GLN A N 1
ATOM 745 C CA . GLN A 1 91 ? -5.716 -3.173 -2.781 1.00 89.75 91 GLN A CA 1
ATOM 746 C C . GLN A 1 91 ? -6.053 -3.469 -1.317 1.00 89.75 91 GLN A C 1
ATOM 748 O O . GLN A 1 91 ? -7.013 -2.932 -0.782 1.00 89.75 91 GLN A O 1
ATOM 753 N N . GLN A 1 92 ? -5.281 -4.332 -0.649 1.00 89.12 92 GLN A N 1
ATOM 754 C CA . GLN A 1 92 ? -5.507 -4.621 0.765 1.00 89.12 92 GLN A CA 1
ATOM 755 C C . GLN A 1 92 ? -5.155 -3.438 1.658 1.00 89.12 92 GLN A C 1
ATOM 757 O O . GLN A 1 92 ? -5.779 -3.296 2.703 1.00 89.12 92 GLN A O 1
ATOM 762 N N . ILE A 1 93 ? -4.169 -2.620 1.286 1.00 91.81 93 ILE A N 1
ATOM 763 C CA . ILE A 1 93 ? -3.756 -1.430 2.033 1.00 91.81 93 ILE A CA 1
ATOM 764 C C . ILE A 1 93 ? -4.738 -0.283 1.792 1.00 91.81 93 ILE A C 1
ATOM 766 O O . ILE A 1 93 ? -5.274 0.267 2.755 1.00 91.81 93 ILE A O 1
ATOM 770 N N . SER A 1 94 ? -4.973 0.047 0.522 1.00 87.44 94 SER A N 1
ATOM 771 C CA . SER A 1 94 ? -5.862 1.136 0.128 1.00 87.44 94 SER A CA 1
ATOM 772 C C . SER A 1 94 ? -7.322 0.850 0.489 1.00 87.44 94 SER A C 1
ATOM 774 O O . SER A 1 94 ? -7.732 -0.294 0.674 1.00 87.44 94 SER A O 1
ATOM 776 N N . ASP A 1 95 ? -8.116 1.917 0.593 1.00 70.12 95 ASP A N 1
ATOM 777 C CA . ASP A 1 95 ? -9.554 1.845 0.335 1.00 70.12 95 ASP A CA 1
ATOM 778 C C . ASP A 1 95 ? -10.372 0.936 1.282 1.00 70.12 95 ASP A C 1
ATOM 780 O O . ASP A 1 95 ? -11.439 0.450 0.902 1.00 70.12 95 ASP A O 1
ATOM 784 N N . PHE A 1 96 ? -9.939 0.769 2.546 1.00 84.12 96 PHE A N 1
ATOM 785 C CA . PHE A 1 96 ? -10.652 -0.046 3.550 1.00 84.12 96 PHE A CA 1
ATOM 786 C C . PHE A 1 96 ? -12.143 0.300 3.635 1.00 84.12 96 PHE A C 1
ATOM 788 O O . PHE A 1 96 ? -12.992 -0.582 3.541 1.00 84.12 96 PHE A O 1
ATOM 795 N N . TYR A 1 97 ? -12.457 1.590 3.773 1.00 80.00 97 TYR A N 1
ATOM 796 C CA . TYR A 1 97 ? -13.837 2.057 3.858 1.00 80.00 97 TYR A CA 1
ATOM 797 C C . TYR A 1 97 ? -14.535 2.173 2.499 1.00 80.00 97 TYR A C 1
ATOM 799 O O . TYR A 1 97 ? -15.747 2.345 2.463 1.00 80.00 97 TYR A O 1
ATOM 807 N N . MET A 1 98 ? -13.816 2.081 1.376 1.00 78.50 98 MET A N 1
ATOM 808 C CA . MET A 1 98 ? -14.461 2.145 0.063 1.00 78.50 98 MET A CA 1
ATOM 809 C C . MET A 1 98 ? -15.065 0.799 -0.348 1.00 78.50 98 MET A C 1
ATOM 811 O O . MET A 1 98 ? -15.999 0.779 -1.143 1.00 78.50 98 MET A O 1
ATOM 815 N N . GLY A 1 99 ? -14.557 -0.316 0.194 1.00 76.00 99 GLY A N 1
ATOM 816 C CA . GLY A 1 99 ? -15.054 -1.659 -0.124 1.00 76.00 99 GLY A CA 1
ATOM 817 C C . GLY A 1 99 ? -14.856 -2.061 -1.587 1.00 76.00 99 GLY A C 1
ATOM 818 O O . GLY A 1 99 ? -15.516 -2.984 -2.065 1.00 76.00 99 GLY A O 1
ATOM 819 N N . ASN A 1 100 ? -13.975 -1.364 -2.311 1.00 79.94 100 ASN A N 1
ATOM 820 C CA . ASN A 1 100 ? -13.744 -1.605 -3.728 1.00 79.94 100 ASN A CA 1
ATOM 821 C C . ASN A 1 100 ? -13.171 -3.013 -3.928 1.00 79.94 100 ASN A C 1
ATOM 823 O O . ASN A 1 100 ? -12.201 -3.418 -3.277 1.00 79.94 100 ASN A O 1
ATOM 827 N N . SER A 1 101 ? -13.758 -3.763 -4.860 1.00 79.31 101 SER A N 1
ATOM 828 C CA . SER A 1 101 ? -13.221 -5.063 -5.254 1.00 79.31 101 SER A CA 1
ATOM 829 C C . SER A 1 101 ? -11.992 -4.894 -6.157 1.00 79.31 101 SER A C 1
ATOM 831 O O . SER A 1 101 ? -11.832 -3.876 -6.829 1.00 79.31 101 SER A O 1
ATOM 833 N N . LEU A 1 102 ? -11.157 -5.933 -6.257 1.00 75.50 102 LEU A N 1
ATOM 834 C CA . LEU A 1 102 ? -10.049 -5.984 -7.225 1.00 75.50 102 LEU A CA 1
ATOM 835 C C . LEU A 1 102 ? -10.529 -5.898 -8.691 1.00 75.50 102 LEU A C 1
ATOM 837 O O . LEU A 1 102 ? -9.733 -5.674 -9.595 1.00 75.50 102 LEU A O 1
ATOM 841 N N . PHE A 1 103 ? -11.829 -6.065 -8.932 1.00 74.12 103 PHE A N 1
ATOM 842 C CA . PHE A 1 103 ? -12.443 -5.970 -10.254 1.00 74.12 103 PHE A CA 1
ATOM 843 C C . PHE A 1 103 ? -13.104 -4.617 -10.510 1.00 74.12 103 PHE A C 1
ATOM 845 O O . PHE A 1 103 ? -13.667 -4.408 -11.584 1.00 74.12 103 PHE A O 1
ATOM 852 N N . ASP A 1 104 ? -13.031 -3.689 -9.553 1.00 77.38 104 ASP A N 1
ATOM 853 C CA . ASP A 1 104 ? -13.463 -2.323 -9.791 1.00 77.38 104 ASP A CA 1
ATOM 854 C C . ASP A 1 104 ? -12.477 -1.649 -10.752 1.00 77.38 104 ASP A C 1
ATOM 856 O O . ASP A 1 104 ? -11.375 -1.238 -10.377 1.00 77.38 104 ASP A O 1
ATOM 860 N N . ILE A 1 105 ? -12.867 -1.591 -12.027 1.00 73.06 105 ILE A N 1
ATOM 861 C CA . ILE A 1 105 ? -12.057 -1.030 -13.111 1.00 73.06 105 ILE A CA 1
ATOM 862 C C . ILE A 1 105 ? -11.662 0.409 -12.787 1.00 73.06 105 ILE A C 1
ATOM 864 O O . ILE A 1 105 ? -10.536 0.798 -13.081 1.00 73.06 105 ILE A O 1
ATOM 868 N N . GLN A 1 106 ? -12.554 1.182 -12.161 1.00 77.25 106 GLN A N 1
ATOM 869 C CA . GLN A 1 106 ? -12.281 2.577 -11.838 1.00 77.25 106 GLN A CA 1
ATOM 870 C C . GLN A 1 106 ? -11.159 2.678 -10.801 1.00 77.25 106 GLN A C 1
ATOM 872 O O . GLN A 1 106 ? -10.204 3.421 -11.006 1.00 77.25 106 GLN A O 1
ATOM 877 N N . SER A 1 107 ? -11.230 1.873 -9.739 1.00 76.25 107 SER A N 1
ATOM 878 C CA . SER A 1 107 ? -10.205 1.844 -8.688 1.00 76.25 107 SER A CA 1
ATOM 879 C C . SER A 1 107 ? -8.848 1.351 -9.207 1.00 76.25 107 SER A C 1
ATOM 881 O O . SER A 1 107 ? -7.803 1.838 -8.784 1.00 76.25 107 SER A O 1
ATOM 883 N N . ASN A 1 108 ? -8.852 0.388 -10.133 1.00 83.75 108 ASN A N 1
ATOM 884 C CA . ASN A 1 108 ? -7.630 -0.238 -10.650 1.00 83.75 108 ASN A CA 1
ATOM 885 C C . ASN A 1 108 ? -7.045 0.465 -11.885 1.00 83.75 108 ASN A C 1
ATOM 887 O O . ASN A 1 108 ? -5.944 0.119 -12.326 1.00 83.75 108 ASN A O 1
ATOM 891 N N . TRP A 1 109 ? -7.751 1.455 -12.442 1.00 87.12 109 TRP A N 1
ATOM 892 C CA . TRP A 1 109 ? -7.320 2.186 -13.634 1.00 87.12 109 TRP A CA 1
ATOM 893 C C . TRP A 1 109 ? -5.959 2.857 -13.437 1.00 87.12 109 TRP A C 1
ATOM 895 O O . TRP A 1 109 ? -5.122 2.791 -14.335 1.00 87.12 109 TRP A O 1
ATOM 905 N N . HIS A 1 110 ? -5.700 3.399 -12.244 1.00 89.56 110 HIS A N 1
ATOM 906 C CA . HIS A 1 110 ? -4.421 4.001 -11.856 1.00 89.56 110 HIS A CA 1
ATOM 907 C C . HIS A 1 110 ? -3.231 3.068 -12.137 1.00 89.56 110 HIS A C 1
ATOM 909 O O . HIS A 1 110 ? -2.269 3.438 -12.817 1.00 89.56 110 HIS A O 1
ATOM 915 N N . TYR A 1 111 ? -3.331 1.799 -11.721 1.00 92.12 111 TYR A N 1
ATOM 916 C CA . TYR A 1 111 ? -2.265 0.817 -11.922 1.00 92.12 111 TYR A CA 1
ATOM 917 C C . TYR A 1 111 ? -2.004 0.528 -13.402 1.00 92.12 111 TYR A C 1
ATOM 919 O O . TYR A 1 111 ? -0.848 0.465 -13.834 1.00 92.12 111 TYR A O 1
ATOM 927 N N . ILE A 1 112 ? -3.069 0.370 -14.190 1.00 92.06 112 ILE A N 1
ATOM 928 C CA . ILE A 1 112 ? -2.981 0.058 -15.622 1.00 92.06 112 ILE A CA 1
ATOM 929 C C . ILE A 1 112 ? -2.444 1.265 -16.393 1.00 92.06 112 ILE A C 1
ATOM 931 O O . ILE A 1 112 ? -1.503 1.132 -17.183 1.00 92.06 112 ILE A O 1
ATOM 935 N N . ALA A 1 113 ? -3.003 2.447 -16.133 1.00 94.44 113 ALA A N 1
ATOM 936 C CA . ALA A 1 113 ? -2.659 3.673 -16.829 1.00 94.44 113 ALA A CA 1
ATOM 937 C C . ALA A 1 113 ? -1.175 4.008 -16.645 1.00 94.44 113 ALA A C 1
ATOM 939 O O . ALA A 1 113 ? -0.467 4.254 -17.629 1.00 94.44 113 ALA A O 1
ATOM 940 N N . TYR A 1 114 ? -0.676 3.922 -15.410 1.00 97.38 114 TYR A N 1
ATOM 941 C CA . TYR A 1 114 ? 0.722 4.213 -15.117 1.00 97.38 114 TYR A CA 1
ATOM 942 C C . TYR A 1 114 ? 1.679 3.070 -15.488 1.00 97.38 114 TYR A C 1
ATOM 944 O O . TYR A 1 114 ? 2.846 3.323 -15.790 1.00 97.38 114 TYR A O 1
ATOM 952 N N . THR A 1 115 ? 1.193 1.830 -15.611 1.00 97.50 115 THR A N 1
ATOM 953 C CA . THR A 1 115 ? 1.970 0.734 -16.218 1.00 97.50 115 THR A CA 1
ATOM 954 C C . THR A 1 115 ? 2.269 1.014 -17.695 1.00 97.50 115 THR A C 1
ATOM 956 O O . THR A 1 115 ? 3.413 0.882 -18.143 1.00 97.50 115 THR A O 1
ATOM 959 N N . ILE A 1 116 ? 1.259 1.454 -18.456 1.00 97.38 116 ILE A N 1
ATOM 960 C CA . ILE A 1 116 ? 1.419 1.849 -19.865 1.00 97.38 116 ILE A CA 1
ATOM 961 C C . ILE A 1 116 ? 2.311 3.093 -19.971 1.00 97.38 116 ILE A C 1
ATOM 963 O O . ILE A 1 116 ? 3.202 3.132 -20.825 1.00 97.38 116 ILE A O 1
ATOM 967 N N . PHE A 1 117 ? 2.133 4.076 -19.079 1.00 98.06 117 PHE A N 1
ATOM 968 C CA . PHE A 1 117 ? 3.007 5.250 -18.997 1.00 98.06 117 PHE A CA 1
ATOM 969 C C . PHE A 1 117 ? 4.475 4.840 -18.840 1.00 98.06 117 PHE A C 1
ATOM 971 O O . PHE A 1 117 ? 5.312 5.263 -19.638 1.00 98.06 117 PHE A O 1
ATOM 978 N N . SER A 1 118 ? 4.786 3.961 -17.881 1.00 98.50 118 SER A N 1
ATOM 979 C CA . SER A 1 118 ? 6.149 3.472 -17.655 1.00 98.50 118 SER A CA 1
ATOM 980 C C . SER A 1 118 ? 6.738 2.780 -18.879 1.00 98.50 118 SER A C 1
ATOM 982 O O . SER A 1 118 ? 7.913 2.976 -19.192 1.00 98.50 118 SER A O 1
ATOM 984 N N . TYR A 1 119 ? 5.935 2.016 -19.624 1.00 98.50 119 TYR A N 1
ATOM 985 C CA . TYR A 1 119 ? 6.374 1.405 -20.879 1.00 98.50 119 TYR A CA 1
ATOM 986 C C . TYR A 1 119 ? 6.704 2.448 -21.961 1.00 98.50 119 TYR A C 1
ATOM 988 O O . TYR A 1 119 ? 7.752 2.363 -22.611 1.00 98.50 119 TYR A O 1
ATOM 996 N N . LEU A 1 120 ? 5.849 3.457 -22.153 1.00 98.31 120 LEU A N 1
ATOM 997 C CA . LEU A 1 120 ? 6.083 4.527 -23.130 1.00 98.31 120 LEU A CA 1
ATOM 998 C C . LEU A 1 120 ? 7.284 5.400 -22.744 1.00 98.31 120 LEU A C 1
ATOM 1000 O O . LEU A 1 120 ? 8.117 5.719 -23.599 1.00 98.31 120 LEU A O 1
ATOM 1004 N N . MET A 1 121 ? 7.420 5.718 -21.457 1.00 98.50 121 MET A N 1
ATOM 1005 C CA . MET A 1 121 ? 8.555 6.456 -20.907 1.00 98.50 121 MET A CA 1
ATOM 1006 C C . MET A 1 121 ? 9.858 5.667 -21.078 1.00 98.50 121 MET A C 1
ATOM 1008 O O . MET A 1 121 ? 10.852 6.217 -21.556 1.00 98.50 121 MET A O 1
ATOM 1012 N N . PHE A 1 122 ? 9.842 4.353 -20.817 1.00 98.56 122 PHE A N 1
ATOM 1013 C CA . PHE A 1 122 ? 10.967 3.463 -21.105 1.00 98.56 122 PHE A CA 1
ATOM 1014 C C . PHE A 1 122 ? 11.370 3.509 -22.582 1.00 98.56 122 PHE A C 1
ATOM 1016 O O . PHE A 1 122 ? 12.554 3.678 -22.877 1.00 98.56 122 PHE A O 1
ATOM 1023 N N . ARG A 1 123 ? 10.419 3.407 -23.522 1.00 97.94 123 ARG A N 1
ATOM 1024 C CA . ARG A 1 123 ? 10.721 3.477 -24.964 1.00 97.94 123 ARG A CA 1
ATOM 1025 C C . ARG A 1 123 ? 11.341 4.816 -25.353 1.00 97.94 123 ARG A C 1
ATOM 1027 O O . ARG A 1 123 ? 12.352 4.834 -26.056 1.00 97.94 123 ARG A O 1
ATOM 1034 N N . TYR A 1 124 ? 10.766 5.924 -24.887 1.00 98.12 124 TYR A N 1
ATOM 1035 C CA . TYR A 1 124 ? 11.278 7.266 -25.160 1.00 98.12 124 TYR A CA 1
ATOM 1036 C C . TYR A 1 124 ? 12.697 7.465 -24.607 1.00 98.12 124 TYR A C 1
ATOM 1038 O O . TYR A 1 124 ? 13.595 7.902 -25.330 1.00 98.12 124 TYR A O 1
ATOM 1046 N N . LEU A 1 125 ? 12.937 7.103 -23.347 1.00 98.25 125 LEU A N 1
ATOM 1047 C CA . LEU A 1 125 ? 14.237 7.302 -22.710 1.00 98.25 125 LEU A CA 1
ATOM 1048 C C . LEU A 1 125 ? 15.303 6.319 -23.211 1.00 98.25 125 LEU A C 1
ATOM 1050 O O . LEU A 1 125 ? 16.468 6.709 -23.317 1.00 98.25 125 LEU A O 1
ATOM 1054 N N . SER A 1 126 ? 14.917 5.094 -23.577 1.00 97.88 126 SER A N 1
ATOM 1055 C CA . SER A 1 126 ? 15.811 4.119 -24.219 1.00 97.88 126 SER A CA 1
ATOM 1056 C C . SER A 1 126 ? 16.234 4.581 -25.612 1.00 97.88 126 SER A C 1
ATOM 1058 O O . SER A 1 126 ? 17.411 4.487 -25.953 1.00 97.88 126 SER A O 1
ATOM 1060 N N . TYR A 1 127 ? 15.317 5.172 -26.392 1.00 97.00 127 TYR A N 1
ATOM 1061 C CA . TYR A 1 127 ? 15.649 5.813 -27.671 1.00 97.00 127 TYR A CA 1
ATOM 1062 C C . TYR A 1 127 ? 16.680 6.943 -27.497 1.00 97.00 127 TYR A C 1
ATOM 1064 O O . TYR A 1 127 ? 17.573 7.119 -28.322 1.00 97.00 127 TYR A O 1
ATOM 1072 N N . ARG A 1 128 ? 16.622 7.663 -26.369 1.00 97.56 128 ARG A N 1
ATOM 1073 C CA . ARG A 1 128 ? 17.604 8.687 -25.969 1.00 97.56 128 ARG A CA 1
ATOM 1074 C C . ARG A 1 128 ? 18.890 8.114 -25.348 1.00 97.56 128 ARG A C 1
ATOM 1076 O O . ARG A 1 128 ? 19.699 8.886 -24.844 1.00 97.56 128 ARG A O 1
ATOM 1083 N N . LYS A 1 129 ? 19.091 6.789 -25.382 1.00 97.62 129 LYS A N 1
ATOM 1084 C CA . LYS A 1 129 ? 20.258 6.075 -24.828 1.00 97.62 129 LYS A CA 1
ATOM 1085 C C . LYS A 1 129 ? 20.496 6.335 -23.332 1.00 97.62 129 LYS A C 1
ATOM 1087 O O . LYS A 1 129 ? 21.635 6.317 -22.868 1.00 97.62 129 LYS A O 1
ATOM 1092 N N . ASN A 1 130 ? 19.436 6.583 -22.560 1.00 98.25 130 ASN A N 1
ATOM 1093 C CA . ASN A 1 130 ? 19.565 6.714 -21.109 1.00 98.25 130 ASN A CA 1
ATOM 1094 C C . ASN A 1 130 ? 19.885 5.367 -20.452 1.00 98.25 130 ASN A C 1
ATOM 1096 O O . ASN A 1 130 ? 19.435 4.314 -20.901 1.00 98.25 130 ASN A O 1
ATOM 1100 N N . SER A 1 131 ? 20.640 5.407 -19.351 1.00 97.62 131 SER A N 1
ATOM 1101 C CA . SER A 1 131 ? 20.907 4.214 -18.549 1.00 97.62 131 SER A CA 1
ATOM 1102 C C . SER A 1 131 ? 19.634 3.726 -17.838 1.00 97.62 131 SER A C 1
ATOM 1104 O O . SER A 1 131 ? 18.786 4.553 -17.492 1.00 97.62 131 SER A O 1
ATOM 1106 N N . PRO A 1 132 ? 19.502 2.418 -17.534 1.00 98.06 132 PRO A N 1
ATOM 1107 C CA . PRO A 1 132 ? 18.337 1.874 -16.827 1.00 98.06 132 PRO A CA 1
ATOM 1108 C C . PRO A 1 132 ? 17.998 2.614 -15.529 1.00 98.06 132 PRO A C 1
ATOM 1110 O O . PRO A 1 132 ? 16.836 2.868 -15.247 1.00 98.06 132 PRO A O 1
ATOM 1113 N N . VAL A 1 133 ? 19.022 3.034 -14.784 1.00 98.12 133 VAL A N 1
ATOM 1114 C CA . VAL A 1 133 ? 18.890 3.830 -13.555 1.00 98.12 133 VAL A CA 1
ATOM 1115 C C . VAL A 1 133 ? 18.181 5.159 -13.810 1.00 98.12 133 VAL A C 1
ATOM 1117 O O . VAL A 1 133 ? 17.255 5.508 -13.087 1.00 98.12 133 VAL A O 1
ATOM 1120 N N . ARG A 1 134 ? 18.593 5.898 -14.851 1.00 98.44 134 ARG A N 1
ATOM 1121 C CA . ARG A 1 134 ? 17.951 7.168 -15.221 1.00 98.44 134 ARG A CA 1
ATOM 1122 C C . ARG A 1 134 ? 16.526 6.945 -15.709 1.00 98.44 134 ARG A C 1
ATOM 1124 O O . ARG A 1 134 ? 15.668 7.766 -15.425 1.00 98.44 134 ARG A O 1
ATOM 1131 N N . ILE A 1 135 ? 16.276 5.843 -16.420 1.00 98.62 135 ILE A N 1
ATOM 1132 C CA . ILE A 1 135 ? 14.928 5.492 -16.875 1.00 98.62 135 ILE A CA 1
ATOM 1133 C C . ILE A 1 135 ? 13.998 5.272 -15.683 1.00 98.62 135 ILE A C 1
ATOM 1135 O O . ILE A 1 135 ? 12.932 5.876 -15.653 1.00 98.62 135 ILE A O 1
ATOM 1139 N N . ILE A 1 136 ? 14.417 4.462 -14.707 1.00 98.62 136 ILE A N 1
ATOM 1140 C CA . ILE A 1 136 ? 13.668 4.196 -13.470 1.00 98.62 136 ILE A CA 1
ATOM 1141 C C . ILE A 1 136 ? 13.370 5.517 -12.749 1.00 98.62 136 ILE A C 1
ATOM 1143 O O . ILE A 1 136 ? 12.207 5.897 -12.637 1.00 98.62 136 ILE A O 1
ATOM 1147 N N . LEU A 1 137 ? 14.419 6.284 -12.425 1.00 98.50 137 LEU A N 1
ATOM 1148 C CA . LEU A 1 137 ? 14.295 7.533 -11.674 1.00 98.50 137 LEU A CA 1
ATOM 1149 C C . LEU A 1 137 ? 13.394 8.562 -12.372 1.00 98.50 137 LEU A C 1
ATOM 1151 O O . LEU A 1 137 ? 12.511 9.145 -11.751 1.00 98.50 137 LEU A O 1
ATOM 1155 N N . TYR A 1 138 ? 13.608 8.814 -13.667 1.00 98.56 138 TYR A N 1
ATOM 1156 C CA . TYR A 1 138 ? 12.819 9.808 -14.399 1.00 98.56 138 TYR A CA 1
ATOM 1157 C C . TYR A 1 138 ? 11.375 9.366 -14.601 1.00 98.56 138 TYR A C 1
ATOM 1159 O O . TYR A 1 138 ? 10.492 10.216 -14.591 1.00 98.56 138 TYR A O 1
ATOM 1167 N N . THR A 1 139 ? 11.124 8.067 -14.769 1.00 98.62 139 THR A N 1
ATOM 1168 C CA . THR A 1 139 ? 9.755 7.547 -14.862 1.00 98.62 139 THR A CA 1
ATOM 1169 C C . THR A 1 139 ? 9.031 7.727 -13.536 1.00 98.62 139 THR A C 1
ATOM 1171 O O . THR A 1 139 ? 7.920 8.247 -13.530 1.00 98.62 139 THR A O 1
ATOM 1174 N N . PHE A 1 140 ? 9.678 7.377 -12.421 1.00 98.62 140 PHE A N 1
ATOM 1175 C CA . PHE A 1 140 ? 9.118 7.541 -11.084 1.00 98.62 140 PHE A CA 1
ATOM 1176 C C . PHE A 1 140 ? 8.815 9.013 -10.767 1.00 98.62 140 PHE A C 1
ATOM 1178 O O . PHE A 1 140 ? 7.683 9.357 -10.444 1.00 98.62 140 PHE A O 1
ATOM 1185 N N . LEU A 1 141 ? 9.792 9.909 -10.952 1.00 98.38 141 LEU A N 1
ATOM 1186 C CA . LEU A 1 141 ? 9.614 11.345 -10.701 1.00 98.38 141 LEU A CA 1
ATOM 1187 C C . LEU A 1 141 ? 8.556 11.980 -11.613 1.00 98.38 141 LEU A C 1
ATOM 1189 O O . LEU A 1 141 ? 7.765 12.801 -11.151 1.00 98.38 141 LEU A O 1
ATOM 1193 N N . ALA A 1 142 ? 8.526 11.608 -12.897 1.00 98.12 142 ALA A N 1
ATOM 1194 C CA . ALA A 1 142 ? 7.518 12.112 -13.824 1.00 98.12 142 ALA A CA 1
ATOM 1195 C C . ALA A 1 142 ? 6.115 11.608 -13.463 1.00 98.12 142 ALA A C 1
ATOM 1197 O O . ALA A 1 142 ? 5.178 12.397 -13.521 1.00 98.12 142 ALA A O 1
ATOM 1198 N N . ALA A 1 143 ? 5.970 10.343 -13.051 1.00 98.00 143 ALA A N 1
ATOM 1199 C CA . ALA A 1 143 ? 4.693 9.798 -12.599 1.00 98.00 143 ALA A CA 1
ATOM 1200 C C . ALA A 1 143 ? 4.157 10.562 -11.380 1.00 98.00 143 ALA A C 1
ATOM 1202 O O . ALA A 1 143 ? 3.021 11.031 -11.414 1.00 98.00 143 ALA A O 1
ATOM 1203 N N . THR A 1 144 ? 5.000 10.773 -10.362 1.00 97.88 144 THR A N 1
ATOM 1204 C CA . THR A 1 144 ? 4.654 11.563 -9.170 1.00 97.88 144 THR A CA 1
ATOM 1205 C C . THR A 1 144 ? 4.234 12.983 -9.539 1.00 97.88 144 THR A C 1
ATOM 1207 O O . THR A 1 144 ? 3.219 13.472 -9.048 1.00 97.88 144 THR A O 1
ATOM 1210 N N . LEU A 1 145 ? 4.986 13.654 -10.421 1.00 97.31 145 LEU A N 1
ATOM 1211 C CA . LEU A 1 145 ? 4.681 15.023 -10.838 1.00 97.31 145 LEU A CA 1
ATOM 1212 C C . LEU A 1 145 ? 3.356 15.104 -11.605 1.00 97.31 145 LEU A C 1
ATOM 1214 O O . LEU A 1 145 ? 2.526 15.949 -11.286 1.00 97.31 145 LEU A O 1
ATOM 1218 N N . ILE A 1 146 ? 3.160 14.234 -12.599 1.00 95.94 146 ILE A N 1
ATOM 1219 C CA . ILE A 1 146 ? 1.940 14.196 -13.415 1.00 95.94 146 ILE A CA 1
ATOM 1220 C C . ILE A 1 146 ? 0.725 13.938 -12.527 1.00 95.94 146 ILE A C 1
ATOM 1222 O O . ILE A 1 146 ? -0.243 14.684 -12.611 1.00 95.94 146 ILE A O 1
ATOM 1226 N N . SER A 1 147 ? 0.806 12.945 -11.643 1.00 95.56 147 SER A N 1
ATOM 1227 C CA . SER A 1 147 ? -0.299 12.593 -10.752 1.00 95.56 147 SER A CA 1
ATOM 1228 C C . SER A 1 147 ? -0.614 13.702 -9.737 1.00 95.56 147 SER A C 1
ATOM 1230 O O . SER A 1 147 ? -1.764 1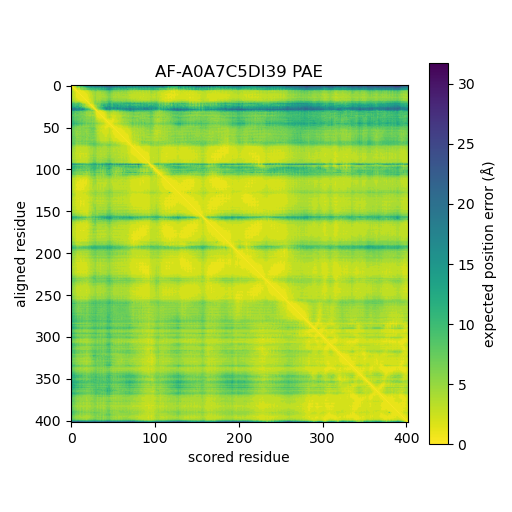4.092 -9.557 1.00 95.56 147 SER A O 1
ATOM 1232 N N . THR A 1 148 ? 0.417 14.325 -9.149 1.00 95.50 148 THR A N 1
ATOM 1233 C CA . THR A 1 148 ? 0.227 15.474 -8.244 1.00 95.50 148 THR A CA 1
ATOM 1234 C C . THR A 1 148 ? -0.462 16.642 -8.946 1.00 95.50 148 THR A C 1
ATOM 1236 O O . THR A 1 148 ? -1.319 17.307 -8.357 1.00 95.50 148 THR A O 1
ATOM 1239 N N . LEU A 1 149 ? -0.084 16.917 -10.198 1.00 94.25 149 LEU A N 1
ATOM 1240 C CA . LEU A 1 149 ? -0.725 17.951 -11.001 1.00 94.25 149 LEU A CA 1
ATOM 1241 C C . LEU A 1 149 ? -2.176 17.582 -11.319 1.00 94.25 149 LEU A C 1
ATOM 1243 O O . LEU A 1 149 ? -3.035 18.444 -11.164 1.00 94.25 149 LEU A O 1
ATOM 1247 N N . ASP A 1 150 ? -2.450 16.338 -11.715 1.00 91.69 150 ASP A N 1
ATOM 1248 C CA . ASP A 1 150 ? -3.804 15.859 -12.014 1.00 91.69 150 ASP A CA 1
ATOM 1249 C C . ASP A 1 150 ? -4.742 16.049 -10.810 1.00 91.69 150 ASP A C 1
ATOM 1251 O O . ASP A 1 150 ? -5.710 16.803 -10.904 1.00 91.69 150 ASP A O 1
ATOM 1255 N N . GLU A 1 151 ? -4.3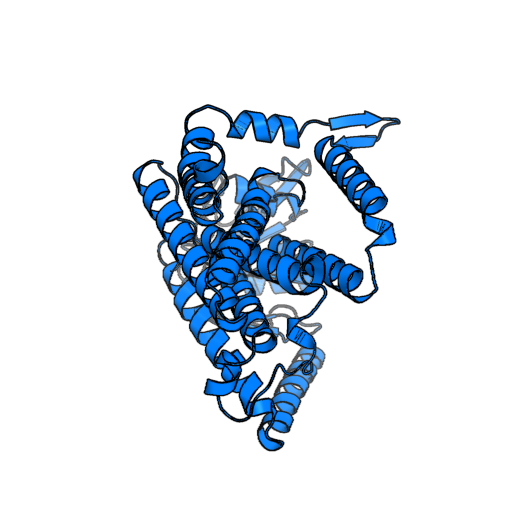87 15.528 -9.633 1.00 91.50 151 GLU A N 1
ATOM 1256 C CA . GLU A 1 151 ? -5.177 15.713 -8.404 1.00 91.50 151 GLU A CA 1
ATOM 1257 C C . GLU A 1 151 ? -5.333 17.198 -8.017 1.00 91.50 151 GLU A C 1
ATOM 1259 O O . GLU A 1 151 ? -6.407 17.645 -7.598 1.00 91.50 151 GLU A O 1
ATOM 1264 N N . SER A 1 152 ? -4.292 18.015 -8.223 1.00 91.75 152 SER A N 1
ATOM 1265 C CA . SER A 1 152 ? -4.355 19.462 -7.964 1.00 91.75 152 SER A CA 1
ATOM 1266 C C . SER A 1 152 ? -5.326 20.187 -8.901 1.00 91.75 152 SER A C 1
ATOM 1268 O O . SER A 1 152 ? -6.012 21.122 -8.477 1.00 91.75 152 SER A O 1
ATOM 1270 N N . PHE A 1 153 ? -5.386 19.790 -10.175 1.00 89.12 153 PHE A N 1
ATOM 1271 C CA . PHE A 1 153 ? -6.329 20.347 -11.144 1.00 89.12 153 PHE A CA 1
ATOM 1272 C C . PHE A 1 153 ? -7.751 19.850 -10.891 1.00 89.12 153 PHE A C 1
ATOM 1274 O O . PHE A 1 153 ? -8.686 20.653 -10.913 1.00 89.12 153 PHE A O 1
ATOM 1281 N N . GLN A 1 154 ? -7.925 18.563 -10.588 1.00 85.75 154 GLN A N 1
ATOM 1282 C CA . GLN A 1 154 ? -9.230 17.987 -10.274 1.00 85.75 154 GLN A CA 1
ATOM 1283 C C . GLN A 1 154 ? -9.871 18.652 -9.054 1.00 85.75 154 GLN A C 1
ATOM 1285 O O . GLN A 1 154 ? -11.064 18.950 -9.099 1.00 85.75 154 GLN A O 1
ATOM 1290 N N . MET A 1 155 ? -9.085 18.991 -8.026 1.00 86.62 155 MET A N 1
ATOM 1291 C CA . MET A 1 155 ? -9.561 19.742 -6.856 1.00 86.62 155 MET A CA 1
ATOM 1292 C C . MET A 1 155 ? -10.133 21.127 -7.214 1.00 86.62 155 MET A C 1
ATOM 1294 O O . MET A 1 155 ? -11.009 21.630 -6.516 1.00 86.62 155 MET A O 1
ATOM 1298 N N . LYS A 1 156 ? -9.643 21.775 -8.281 1.00 86.25 156 LYS A N 1
ATOM 1299 C CA . LYS A 1 156 ? -10.153 23.087 -8.724 1.00 86.25 156 LYS A CA 1
ATOM 1300 C C . LYS A 1 156 ? -11.400 22.975 -9.595 1.00 86.25 156 LYS A C 1
ATOM 1302 O O . LYS A 1 156 ? -12.219 23.886 -9.598 1.00 86.25 156 LYS A O 1
ATOM 1307 N N . MET A 1 157 ? -11.508 21.895 -10.364 1.00 80.19 157 MET A N 1
ATOM 1308 C CA . MET A 1 157 ? -12.572 21.708 -11.356 1.00 80.19 157 MET A CA 1
ATOM 1309 C C . MET A 1 157 ? -13.801 21.004 -10.790 1.00 80.19 157 MET A C 1
ATOM 1311 O O . MET A 1 157 ? -14.920 21.224 -11.245 1.00 80.19 157 MET A O 1
ATOM 1315 N N . THR A 1 158 ? -13.589 20.115 -9.829 1.00 69.25 158 THR A N 1
ATOM 1316 C CA . THR A 1 158 ? -14.629 19.284 -9.235 1.00 69.25 158 THR A CA 1
ATOM 1317 C C . THR A 1 158 ? -14.662 19.573 -7.742 1.00 69.25 158 THR A C 1
ATOM 1319 O O . THR A 1 158 ? -13.621 19.832 -7.146 1.00 69.25 158 THR A O 1
ATOM 1322 N N . ASN A 1 159 ? -15.823 19.475 -7.093 1.00 76.75 159 ASN A N 1
ATOM 1323 C CA . ASN A 1 159 ? -15.920 19.518 -5.623 1.00 76.75 159 ASN A CA 1
ATOM 1324 C C . ASN A 1 159 ? -15.291 18.265 -4.959 1.00 76.75 159 ASN A C 1
ATOM 1326 O O . ASN A 1 159 ? -15.738 17.816 -3.902 1.00 76.75 159 ASN A O 1
ATOM 1330 N N . ARG A 1 160 ? -14.290 17.655 -5.606 1.00 80.44 160 ARG A N 1
ATOM 1331 C CA . ARG A 1 160 ? -13.560 16.481 -5.154 1.00 80.44 160 ARG A CA 1
ATOM 1332 C C . ARG A 1 160 ? -12.518 16.898 -4.127 1.00 80.44 160 ARG A C 1
ATOM 1334 O O . ARG A 1 160 ? -11.882 17.948 -4.210 1.00 80.44 160 ARG A O 1
ATOM 1341 N N . VAL A 1 161 ? -12.336 16.032 -3.145 1.00 84.50 161 VAL A N 1
ATOM 1342 C CA . VAL A 1 161 ? -11.285 16.165 -2.148 1.00 84.50 161 VAL A CA 1
ATOM 1343 C C . VAL A 1 161 ? -9.985 15.631 -2.745 1.00 84.50 161 VAL A C 1
ATOM 1345 O O . VAL A 1 161 ? -9.959 14.491 -3.186 1.00 84.50 161 VAL A O 1
ATOM 1348 N N . PHE A 1 162 ? -8.923 16.439 -2.727 1.00 88.00 162 PHE A N 1
ATOM 1349 C CA . PHE A 1 162 ? -7.574 16.027 -3.141 1.00 88.00 162 PHE A CA 1
ATOM 1350 C C . PHE A 1 162 ? -7.135 14.760 -2.394 1.00 88.00 162 PHE A C 1
ATOM 1352 O O . PHE A 1 162 ? -7.010 14.807 -1.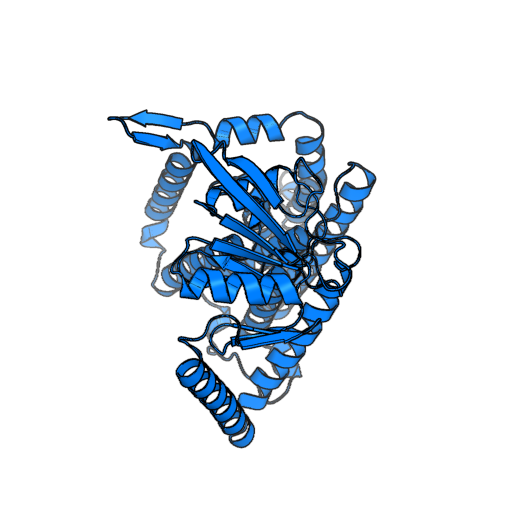168 1.00 88.00 162 PHE A O 1
ATOM 1359 N N . ASP A 1 163 ? -6.898 13.651 -3.091 1.00 89.81 163 ASP A N 1
ATOM 1360 C CA . ASP A 1 163 ? -6.568 12.378 -2.447 1.00 89.81 163 ASP A CA 1
ATOM 1361 C C . ASP A 1 163 ? -5.104 11.997 -2.694 1.00 89.81 163 ASP A C 1
ATOM 1363 O O . ASP A 1 163 ? -4.705 11.634 -3.798 1.00 89.81 163 ASP A O 1
ATOM 1367 N N . ILE A 1 164 ? -4.276 12.059 -1.643 1.00 94.50 164 ILE A N 1
ATOM 1368 C CA . ILE A 1 164 ? -2.872 11.632 -1.751 1.00 94.50 164 ILE A CA 1
ATOM 1369 C C . ILE A 1 164 ? -2.787 10.138 -2.066 1.00 94.50 164 ILE A C 1
ATOM 1371 O O . ILE A 1 164 ? -1.857 9.735 -2.758 1.00 94.50 164 ILE A O 1
ATOM 1375 N N . SER A 1 165 ? -3.739 9.323 -1.599 1.00 93.62 165 SER A N 1
ATOM 1376 C CA . SER A 1 165 ? -3.754 7.881 -1.859 1.00 93.62 165 SER A CA 1
ATOM 1377 C C . SER A 1 165 ? -3.743 7.592 -3.359 1.00 93.62 165 SER A C 1
ATOM 1379 O O . SER A 1 165 ? -2.983 6.735 -3.809 1.00 93.62 165 SER A O 1
ATOM 1381 N N . ASP A 1 166 ? -4.491 8.363 -4.151 1.00 93.00 166 ASP A N 1
ATOM 1382 C CA . ASP A 1 166 ? -4.541 8.194 -5.604 1.00 93.00 166 ASP A CA 1
ATOM 1383 C C . ASP A 1 166 ? -3.215 8.569 -6.274 1.00 93.00 166 ASP A C 1
ATOM 1385 O O . ASP A 1 166 ? -2.740 7.827 -7.139 1.00 93.00 166 ASP A O 1
ATOM 1389 N N . ILE A 1 167 ? -2.522 9.598 -5.765 1.00 95.56 167 ILE A N 1
ATOM 1390 C CA . ILE A 1 167 ? -1.153 9.914 -6.202 1.00 95.56 167 ILE A CA 1
ATOM 1391 C C . ILE A 1 167 ? -0.219 8.728 -5.988 1.00 95.56 167 ILE A C 1
ATOM 1393 O O . ILE A 1 167 ? 0.584 8.374 -6.857 1.00 95.56 167 ILE A O 1
ATOM 1397 N N . VAL A 1 168 ? -0.329 8.067 -4.837 1.00 96.81 168 VAL A N 1
ATOM 1398 C CA . VAL A 1 168 ? 0.524 6.916 -4.547 1.00 96.81 168 VAL A CA 1
ATOM 1399 C C . VAL A 1 168 ? 0.109 5.670 -5.335 1.00 96.81 168 VAL A C 1
ATOM 1401 O O . VAL A 1 168 ? 0.979 4.881 -5.711 1.00 96.81 168 VAL A O 1
ATOM 1404 N N . LYS A 1 169 ? -1.179 5.485 -5.650 1.00 95.69 169 LYS A N 1
ATOM 1405 C CA . LYS A 1 169 ? -1.636 4.412 -6.552 1.00 95.69 169 LYS A CA 1
ATOM 1406 C C . LYS A 1 169 ? -1.032 4.574 -7.948 1.00 95.69 169 LYS A C 1
ATOM 1408 O O . LYS A 1 169 ? -0.559 3.585 -8.511 1.00 95.69 169 LYS A O 1
ATOM 1413 N N . ASP A 1 170 ? -0.947 5.800 -8.456 1.00 96.62 170 ASP A N 1
ATOM 1414 C CA . ASP A 1 170 ? -0.279 6.110 -9.724 1.00 96.62 170 ASP A CA 1
ATOM 1415 C C . ASP A 1 170 ? 1.224 5.818 -9.673 1.00 96.62 170 ASP A C 1
ATOM 1417 O O . ASP A 1 170 ? 1.774 5.158 -10.562 1.00 96.62 170 ASP A O 1
ATOM 1421 N N . MET A 1 171 ? 1.895 6.228 -8.591 1.00 98.12 171 MET A N 1
ATOM 1422 C CA . MET A 1 171 ? 3.301 5.884 -8.351 1.00 98.12 171 MET A CA 1
ATOM 1423 C C . MET A 1 171 ? 3.506 4.362 -8.313 1.00 98.12 171 MET A C 1
ATOM 1425 O O . MET A 1 171 ? 4.453 3.847 -8.913 1.00 98.12 171 MET A O 1
ATOM 1429 N N . LEU A 1 172 ? 2.602 3.619 -7.664 1.00 97.94 172 LEU A N 1
ATOM 1430 C CA . LEU A 1 172 ? 2.666 2.158 -7.586 1.00 97.94 172 LEU A CA 1
ATOM 1431 C C . LEU A 1 172 ? 2.451 1.521 -8.958 1.00 97.94 172 LEU A C 1
ATOM 1433 O O . LEU A 1 172 ? 3.190 0.607 -9.322 1.00 97.94 172 LEU A O 1
ATOM 1437 N N . GLY A 1 173 ? 1.508 2.042 -9.746 1.00 97.62 173 GLY A N 1
ATOM 1438 C CA . GLY A 1 173 ? 1.314 1.666 -11.144 1.00 97.62 173 GLY A CA 1
ATOM 1439 C C . GLY A 1 173 ? 2.573 1.885 -11.981 1.00 97.62 173 GLY A C 1
ATOM 1440 O O . GLY A 1 173 ? 2.965 1.011 -12.756 1.00 97.62 173 GLY A O 1
ATOM 1441 N N . ALA A 1 174 ? 3.273 3.002 -11.770 1.00 98.50 174 ALA A N 1
ATOM 1442 C CA . ALA A 1 174 ? 4.517 3.288 -12.470 1.00 98.50 174 ALA A CA 1
ATOM 1443 C C . ALA A 1 174 ? 5.624 2.286 -12.096 1.00 98.50 174 ALA A C 1
ATOM 1445 O O . ALA A 1 174 ? 6.296 1.757 -12.989 1.00 98.50 174 ALA A O 1
ATOM 1446 N N . VAL A 1 175 ? 5.778 1.969 -10.805 1.00 98.62 175 VAL A N 1
ATOM 1447 C CA . VAL A 1 175 ? 6.735 0.963 -10.310 1.00 98.62 175 VAL A CA 1
ATOM 1448 C C . VAL A 1 175 ? 6.400 -0.436 -10.839 1.00 98.62 175 VAL A C 1
ATOM 1450 O O . VAL A 1 175 ? 7.296 -1.129 -11.324 1.00 98.62 175 VAL A O 1
ATOM 1453 N N . ILE A 1 176 ? 5.125 -0.843 -10.824 1.00 98.44 176 ILE A N 1
ATOM 1454 C CA . ILE A 1 176 ? 4.654 -2.100 -11.432 1.00 98.44 176 ILE A CA 1
ATOM 1455 C C . ILE A 1 176 ? 5.022 -2.140 -12.918 1.00 98.44 176 ILE A C 1
ATOM 1457 O O . ILE A 1 176 ? 5.575 -3.136 -13.393 1.00 98.44 176 ILE A O 1
ATOM 1461 N N . GLY A 1 177 ? 4.797 -1.043 -13.644 1.00 98.44 177 GLY A N 1
ATOM 1462 C CA . GLY A 1 177 ? 5.183 -0.925 -15.044 1.00 98.44 177 GLY A CA 1
ATOM 1463 C C . GLY A 1 177 ? 6.685 -1.041 -15.273 1.00 98.44 177 GLY A C 1
ATOM 1464 O O . GLY A 1 177 ? 7.109 -1.710 -16.213 1.00 98.44 177 GLY A O 1
ATOM 1465 N N . LEU A 1 178 ? 7.514 -0.468 -14.398 1.00 98.62 178 LEU A N 1
ATOM 1466 C CA . LEU A 1 178 ? 8.968 -0.629 -14.458 1.00 98.62 178 LEU A CA 1
ATOM 1467 C C . LEU A 1 178 ? 9.390 -2.081 -14.180 1.00 98.62 178 LEU A C 1
ATOM 1469 O O . LEU A 1 178 ? 10.254 -2.605 -14.887 1.00 98.62 178 LEU A O 1
ATOM 1473 N N . ILE A 1 179 ? 8.756 -2.769 -13.222 1.00 98.44 179 ILE A N 1
ATOM 1474 C CA . ILE A 1 179 ? 8.980 -4.205 -12.979 1.00 98.44 179 ILE A CA 1
ATOM 1475 C C . ILE A 1 179 ? 8.608 -5.011 -14.231 1.00 98.44 179 ILE A C 1
ATOM 1477 O O . ILE A 1 179 ? 9.399 -5.839 -14.692 1.00 98.44 179 ILE A O 1
ATOM 1481 N N . PHE A 1 180 ? 7.450 -4.730 -14.830 1.00 98.06 180 PHE A N 1
ATOM 1482 C CA . PHE A 1 180 ? 7.015 -5.369 -16.068 1.00 98.06 180 PHE A CA 1
ATOM 1483 C C . PHE A 1 180 ? 8.030 -5.150 -17.196 1.00 98.06 180 PHE A C 1
ATOM 1485 O O . PHE A 1 180 ? 8.491 -6.101 -17.830 1.00 98.06 180 PHE A O 1
ATOM 1492 N N . VAL A 1 181 ? 8.453 -3.907 -17.414 1.00 98.31 181 VAL A N 1
ATOM 1493 C CA . VAL A 1 181 ? 9.436 -3.554 -18.440 1.00 98.31 181 VAL A CA 1
ATOM 1494 C C . VAL A 1 181 ? 10.757 -4.293 -18.224 1.00 98.31 181 VAL A C 1
ATOM 1496 O O . VAL A 1 181 ? 11.256 -4.946 -19.139 1.00 98.31 181 VAL A O 1
ATOM 1499 N N . PHE A 1 182 ? 11.341 -4.229 -17.030 1.00 98.12 182 PHE A N 1
ATOM 1500 C CA . PHE A 1 182 ? 12.703 -4.720 -16.833 1.00 98.12 182 PHE A CA 1
ATOM 1501 C C . PHE A 1 182 ? 12.808 -6.234 -16.634 1.00 98.12 182 PHE A C 1
ATOM 1503 O O . PHE A 1 182 ? 13.799 -6.833 -17.065 1.00 98.12 182 PHE A O 1
ATOM 1510 N N . PHE A 1 183 ? 11.811 -6.872 -16.018 1.00 97.75 183 PHE A N 1
ATOM 1511 C CA . PHE A 1 183 ? 11.839 -8.311 -15.742 1.00 97.75 183 PHE A CA 1
ATOM 1512 C C . PHE A 1 183 ? 11.063 -9.131 -16.772 1.00 97.75 183 PHE A C 1
ATOM 1514 O O . PHE A 1 183 ? 11.480 -10.248 -17.081 1.00 97.75 183 PHE A O 1
ATOM 1521 N N . ILE A 1 184 ? 9.990 -8.585 -17.357 1.00 96.88 184 ILE A N 1
ATOM 1522 C CA . ILE A 1 184 ? 9.170 -9.303 -18.342 1.00 96.88 184 ILE A CA 1
ATOM 1523 C C . ILE A 1 184 ? 9.595 -8.938 -19.763 1.00 96.88 184 ILE A C 1
ATOM 1525 O O . ILE A 1 184 ? 10.076 -9.808 -20.498 1.00 96.88 184 ILE A O 1
ATOM 1529 N N . TYR A 1 185 ? 9.489 -7.664 -20.145 1.00 96.75 185 TYR A N 1
ATOM 1530 C CA . TYR A 1 185 ? 9.790 -7.218 -21.510 1.00 96.75 185 TYR A CA 1
ATOM 1531 C C . TYR A 1 185 ? 11.284 -7.376 -21.851 1.00 96.75 185 TYR A C 1
ATOM 1533 O O . TYR A 1 185 ? 11.631 -8.139 -22.754 1.00 96.75 185 TYR A O 1
ATOM 1541 N N . GLU A 1 186 ? 12.180 -6.781 -21.060 1.00 97.12 186 GLU A N 1
ATOM 1542 C CA . GLU A 1 186 ? 13.640 -6.878 -21.223 1.00 97.12 186 GLU A CA 1
ATOM 1543 C C . GLU A 1 186 ? 14.235 -8.201 -20.711 1.00 97.12 186 GLU A C 1
ATOM 1545 O O . GLU A 1 186 ? 15.443 -8.408 -20.816 1.00 97.12 186 GLU A O 1
ATOM 1550 N N . ASN A 1 187 ? 13.416 -9.109 -20.167 1.00 96.75 187 ASN A N 1
ATOM 1551 C CA . ASN A 1 187 ? 13.834 -10.421 -19.663 1.00 96.75 187 ASN A CA 1
ATOM 1552 C C . ASN A 1 187 ? 14.998 -10.362 -18.650 1.00 96.75 187 ASN A C 1
ATOM 1554 O O . ASN A 1 187 ? 15.978 -11.102 -18.758 1.00 96.75 187 ASN A O 1
ATOM 1558 N N . GLY A 1 188 ? 14.939 -9.432 -17.695 1.00 96.12 188 GLY A N 1
ATOM 1559 C CA . GLY A 1 188 ? 15.931 -9.340 -16.627 1.00 96.12 188 GLY A CA 1
ATOM 1560 C C . GLY A 1 188 ? 17.309 -8.860 -17.082 1.00 96.12 188 GLY A C 1
ATOM 1561 O O . GLY A 1 188 ? 18.307 -9.172 -16.441 1.00 96.12 188 GLY A O 1
ATOM 1562 N N . LYS A 1 189 ? 17.436 -8.078 -18.160 1.00 96.44 189 LYS A N 1
ATOM 1563 C CA . LYS A 1 189 ? 18.756 -7.525 -18.533 1.00 96.44 189 LYS A CA 1
ATOM 1564 C C . LYS A 1 189 ? 19.428 -6.742 -17.396 1.00 96.44 189 LYS A C 1
ATOM 1566 O O . LYS A 1 189 ? 20.648 -6.800 -17.274 1.00 96.44 189 LYS A O 1
ATOM 1571 N N . ILE A 1 190 ? 18.652 -6.073 -16.538 1.00 96.44 190 ILE A N 1
ATOM 1572 C CA . ILE A 1 190 ? 19.174 -5.284 -15.406 1.00 96.44 190 ILE A CA 1
ATOM 1573 C C . ILE A 1 190 ? 19.821 -6.121 -14.295 1.00 96.44 190 ILE A C 1
ATOM 1575 O O . ILE A 1 190 ? 20.593 -5.578 -13.511 1.00 96.44 190 ILE A O 1
ATOM 1579 N N . ILE A 1 191 ? 19.537 -7.425 -14.235 1.00 96.69 191 ILE A N 1
ATOM 1580 C CA . ILE A 1 191 ? 20.064 -8.337 -13.211 1.00 96.69 191 ILE A CA 1
ATOM 1581 C C . ILE A 1 191 ? 21.243 -9.188 -13.701 1.00 96.69 191 ILE A C 1
ATOM 1583 O O . ILE A 1 191 ? 21.745 -10.023 -12.951 1.00 96.69 191 ILE A O 1
ATOM 1587 N N . LYS A 1 192 ? 21.721 -8.986 -14.938 1.00 92.88 192 LYS A N 1
ATOM 1588 C CA . LYS A 1 192 ? 22.849 -9.756 -15.501 1.00 92.88 192 LYS A CA 1
ATOM 1589 C C . LYS A 1 192 ? 24.134 -9.652 -14.674 1.00 92.88 192 LYS A C 1
ATOM 1591 O O . LYS A 1 192 ? 24.921 -10.587 -14.663 1.00 92.88 192 LYS A O 1
ATOM 1596 N N . HIS A 1 193 ? 24.324 -8.540 -13.967 1.00 89.19 193 HIS A N 1
ATOM 1597 C CA . HIS A 1 193 ? 25.470 -8.309 -13.081 1.00 89.19 193 HIS A CA 1
ATOM 1598 C C . HIS A 1 193 ? 25.179 -8.650 -11.609 1.00 89.19 193 HIS A C 1
ATOM 1600 O O . HIS A 1 193 ? 25.894 -8.196 -10.721 1.00 89.19 193 HIS A O 1
ATOM 1606 N N . GLY A 1 194 ? 24.126 -9.428 -11.345 1.00 91.06 194 GLY A N 1
ATOM 1607 C CA . GLY A 1 194 ? 23.755 -9.883 -10.008 1.00 91.06 194 GLY A CA 1
ATOM 1608 C C . GLY A 1 194 ? 22.589 -9.118 -9.376 1.00 91.06 194 GLY A C 1
ATOM 1609 O O . GLY A 1 194 ? 22.155 -8.062 -9.841 1.00 91.06 194 GLY A O 1
ATOM 1610 N N . TRP A 1 195 ? 22.062 -9.695 -8.292 1.00 92.69 195 TRP A N 1
ATOM 1611 C CA . TRP A 1 195 ? 20.954 -9.158 -7.495 1.00 92.69 195 TRP A CA 1
ATOM 1612 C C . TRP A 1 195 ? 21.508 -8.529 -6.220 1.00 92.69 195 TRP A C 1
ATOM 1614 O O . TRP A 1 195 ? 21.633 -9.175 -5.178 1.00 92.69 195 TRP A O 1
ATOM 1624 N N . HIS A 1 196 ? 21.877 -7.255 -6.307 1.00 93.62 196 HIS A N 1
ATOM 1625 C CA . HIS A 1 196 ? 22.456 -6.526 -5.185 1.00 93.62 196 HIS A CA 1
ATOM 1626 C C . HIS A 1 196 ? 21.545 -5.377 -4.758 1.00 93.62 196 HIS A C 1
ATOM 1628 O O . HIS A 1 196 ? 21.503 -4.330 -5.401 1.00 93.62 196 HIS A O 1
ATOM 1634 N N . PHE A 1 197 ? 20.849 -5.578 -3.636 1.00 94.75 197 PHE A N 1
ATOM 1635 C CA . PHE A 1 197 ? 19.977 -4.575 -3.015 1.00 94.75 197 PHE A CA 1
ATOM 1636 C C . PHE A 1 197 ? 20.687 -3.719 -1.959 1.00 94.75 197 PHE A C 1
ATOM 1638 O O . PHE A 1 197 ? 20.141 -2.714 -1.527 1.00 94.75 197 PHE A O 1
ATOM 1645 N N . ARG A 1 198 ? 21.882 -4.119 -1.498 1.00 95.00 198 ARG A N 1
ATOM 1646 C CA . ARG A 1 198 ? 22.614 -3.444 -0.412 1.00 95.00 198 ARG A CA 1
ATOM 1647 C C . ARG A 1 198 ? 24.028 -3.073 -0.833 1.00 95.00 198 ARG A C 1
ATOM 1649 O O . ARG A 1 198 ? 24.775 -3.915 -1.323 1.00 95.00 198 ARG A O 1
ATOM 1656 N N . TYR A 1 199 ? 24.418 -1.837 -0.531 1.00 95.81 199 TYR A N 1
ATOM 1657 C CA . TYR A 1 199 ? 25.732 -1.266 -0.831 1.00 95.81 199 TYR A CA 1
ATOM 1658 C C . TYR A 1 199 ? 26.380 -0.643 0.402 1.00 95.81 199 TYR A C 1
ATOM 1660 O O . TYR A 1 199 ? 25.701 -0.229 1.342 1.00 95.81 199 TYR A O 1
ATOM 1668 N N . ARG A 1 200 ? 27.718 -0.563 0.382 1.00 96.12 200 ARG A N 1
ATOM 1669 C CA . ARG A 1 200 ? 28.513 0.052 1.457 1.00 96.12 200 ARG A CA 1
ATOM 1670 C C . ARG A 1 200 ? 28.392 1.577 1.469 1.00 96.12 200 ARG A C 1
ATOM 1672 O O . ARG A 1 200 ? 28.434 2.160 2.541 1.00 96.12 200 ARG A O 1
ATOM 1679 N N . LYS A 1 201 ? 28.256 2.223 0.306 1.00 97.31 201 LYS A N 1
ATOM 1680 C CA . LYS A 1 201 ? 28.087 3.681 0.199 1.00 97.31 201 LYS A CA 1
ATOM 1681 C C . LYS A 1 201 ? 26.662 3.996 -0.252 1.00 97.31 201 LYS A C 1
ATOM 1683 O O . LYS A 1 201 ? 26.158 3.355 -1.169 1.00 97.31 201 LYS A O 1
ATOM 1688 N N . ILE A 1 202 ? 26.036 5.007 0.352 1.00 96.94 202 ILE A N 1
ATOM 1689 C CA . ILE A 1 202 ? 24.657 5.434 0.033 1.00 96.94 202 ILE A CA 1
ATOM 1690 C C . ILE A 1 202 ? 24.506 5.780 -1.457 1.00 96.94 202 ILE A C 1
ATOM 1692 O O . ILE A 1 202 ? 23.558 5.351 -2.106 1.00 96.94 202 ILE A O 1
ATOM 1696 N N . LYS A 1 203 ? 25.493 6.471 -2.039 1.00 97.31 203 LYS A N 1
ATOM 1697 C CA . LYS A 1 203 ? 25.475 6.852 -3.460 1.00 97.31 203 LYS A CA 1
ATOM 1698 C C . LYS A 1 203 ? 25.417 5.673 -4.437 1.00 97.31 203 LYS A C 1
ATOM 1700 O O . LYS A 1 203 ? 25.034 5.870 -5.584 1.00 97.31 203 LYS A O 1
ATOM 1705 N N . ASP A 1 204 ? 25.814 4.473 -4.016 1.00 97.12 204 ASP A N 1
ATOM 1706 C CA . ASP A 1 204 ? 25.843 3.304 -4.897 1.00 97.12 204 ASP A CA 1
ATOM 1707 C C . ASP A 1 204 ? 24.443 2.679 -5.068 1.00 97.12 204 ASP A C 1
ATOM 1709 O O . ASP A 1 204 ? 24.177 2.085 -6.111 1.00 97.12 204 ASP A O 1
ATOM 1713 N N . TYR A 1 205 ? 23.511 2.904 -4.127 1.00 96.94 205 TYR A N 1
ATOM 1714 C CA . TYR A 1 205 ? 22.101 2.500 -4.272 1.00 96.94 205 TYR A CA 1
ATOM 1715 C C . TYR A 1 205 ? 21.450 3.186 -5.484 1.00 96.94 205 TYR A C 1
ATOM 1717 O O . TYR A 1 205 ? 20.725 2.553 -6.243 1.00 96.94 205 TYR A O 1
ATOM 1725 N N . PHE A 1 206 ? 21.799 4.454 -5.722 1.00 96.38 206 PHE A N 1
ATOM 1726 C CA . PHE A 1 206 ? 21.327 5.252 -6.859 1.00 96.38 206 PHE A CA 1
ATOM 1727 C C . PHE A 1 206 ? 22.084 4.980 -8.165 1.00 96.38 206 PHE A C 1
ATOM 1729 O O . PHE A 1 206 ? 21.799 5.611 -9.176 1.00 96.38 206 PHE A O 1
ATOM 1736 N N . LYS A 1 207 ? 23.069 4.072 -8.169 1.00 96.81 207 LYS A N 1
ATOM 1737 C CA . LYS A 1 207 ? 23.803 3.660 -9.379 1.00 96.81 207 LYS A CA 1
ATOM 1738 C C . LYS A 1 207 ? 23.395 2.284 -9.882 1.00 96.81 207 LYS A C 1
ATOM 1740 O O . LYS A 1 207 ? 23.741 1.933 -11.008 1.00 96.81 207 LYS A O 1
ATOM 1745 N N . ASN A 1 208 ? 22.691 1.502 -9.069 1.00 97.25 208 ASN A N 1
ATOM 1746 C CA . ASN A 1 208 ? 22.221 0.183 -9.453 1.00 97.25 208 ASN A CA 1
ATOM 1747 C C . ASN A 1 208 ? 20.701 0.207 -9.702 1.00 97.25 208 ASN A C 1
ATOM 1749 O O . ASN A 1 208 ? 19.950 0.586 -8.804 1.00 97.25 208 ASN A O 1
ATOM 1753 N N . PRO A 1 209 ? 20.226 -0.227 -10.885 1.00 97.31 209 PRO A N 1
ATOM 1754 C CA . PRO A 1 209 ? 18.809 -0.137 -11.238 1.00 97.31 209 PRO A CA 1
ATOM 1755 C C . PRO A 1 209 ? 17.917 -1.023 -10.360 1.00 97.31 209 PRO A C 1
ATOM 1757 O O . PRO A 1 209 ? 16.823 -0.613 -9.994 1.00 97.31 209 PRO A O 1
ATOM 1760 N N . VAL A 1 210 ? 18.389 -2.213 -9.980 1.00 97.44 210 VAL A N 1
ATOM 1761 C CA . VAL A 1 210 ? 17.634 -3.157 -9.140 1.00 97.44 210 VAL A CA 1
ATOM 1762 C C . VAL A 1 210 ? 17.448 -2.585 -7.736 1.00 97.44 210 VAL A C 1
ATOM 1764 O O . VAL A 1 210 ? 16.358 -2.642 -7.175 1.00 97.44 210 VAL A O 1
ATOM 1767 N N . SER A 1 211 ? 18.509 -1.998 -7.183 1.00 97.38 211 SER A N 1
ATOM 1768 C CA . SER A 1 211 ? 18.470 -1.362 -5.869 1.00 97.38 211 SER A CA 1
ATOM 1769 C C . SER A 1 211 ? 17.572 -0.133 -5.840 1.00 97.38 211 SER A C 1
ATOM 1771 O O . SER A 1 211 ? 16.831 0.036 -4.878 1.00 97.38 211 SER A O 1
ATOM 1773 N N . LEU A 1 212 ? 17.644 0.717 -6.868 1.00 98.00 212 LEU A N 1
ATOM 1774 C CA . LEU A 1 212 ? 16.799 1.902 -6.968 1.00 98.00 212 LEU A CA 1
ATOM 1775 C C . LEU A 1 212 ? 15.319 1.511 -7.064 1.00 98.00 212 LEU A C 1
ATOM 1777 O O . LEU A 1 212 ? 14.523 1.982 -6.260 1.00 98.00 212 LEU A O 1
ATOM 1781 N N . LEU A 1 213 ? 14.979 0.582 -7.964 1.00 98.19 213 LEU A N 1
ATOM 1782 C CA . LEU A 1 213 ? 13.606 0.100 -8.137 1.00 98.19 213 LEU A CA 1
ATOM 1783 C C . LEU A 1 213 ? 13.049 -0.538 -6.856 1.00 98.19 213 LEU A C 1
ATOM 1785 O O . LEU A 1 213 ? 11.884 -0.350 -6.523 1.00 98.19 213 LEU A O 1
ATOM 1789 N N . PHE A 1 214 ? 13.882 -1.271 -6.110 1.00 97.94 214 PHE A N 1
ATOM 1790 C CA . PHE A 1 214 ? 13.496 -1.816 -4.808 1.00 97.94 214 PHE A CA 1
ATOM 1791 C C . PHE A 1 214 ? 13.182 -0.714 -3.788 1.00 97.94 214 PHE A C 1
ATOM 1793 O O . PHE A 1 214 ? 12.173 -0.801 -3.092 1.00 97.94 214 PHE A O 1
ATOM 1800 N N . LEU A 1 215 ? 14.018 0.325 -3.698 1.00 98.25 215 LEU A N 1
ATOM 1801 C CA . LEU A 1 215 ? 13.783 1.443 -2.782 1.00 98.25 215 LEU A CA 1
ATOM 1802 C C . LEU A 1 215 ? 12.530 2.240 -3.161 1.00 98.25 215 LEU A C 1
ATOM 1804 O O . LEU A 1 215 ? 11.757 2.583 -2.271 1.00 98.25 215 LEU A O 1
ATOM 1808 N N . GLU A 1 216 ? 12.298 2.480 -4.453 1.00 98.44 216 GLU A N 1
ATOM 1809 C CA . GLU A 1 216 ? 11.076 3.120 -4.955 1.00 98.44 216 GLU A CA 1
ATOM 1810 C C . GLU A 1 216 ? 9.830 2.290 -4.627 1.00 98.44 216 GLU A C 1
ATOM 1812 O O . GLU A 1 216 ? 8.840 2.840 -4.147 1.00 98.44 216 GLU A O 1
ATOM 1817 N N . LEU A 1 217 ? 9.885 0.963 -4.798 1.00 98.38 217 LEU A N 1
ATOM 1818 C CA . LEU A 1 217 ? 8.791 0.066 -4.420 1.00 98.38 217 LEU A CA 1
ATOM 1819 C C . LEU A 1 217 ? 8.490 0.141 -2.918 1.00 98.38 217 LEU A C 1
ATOM 1821 O O . LEU A 1 217 ? 7.333 0.305 -2.536 1.00 98.38 217 LEU A O 1
ATOM 1825 N N . VAL A 1 218 ? 9.515 0.045 -2.064 1.00 98.25 218 VAL A N 1
ATOM 1826 C CA . VAL A 1 218 ? 9.324 0.119 -0.607 1.00 98.25 218 VAL A CA 1
ATOM 1827 C C . VAL A 1 218 ? 8.764 1.478 -0.197 1.00 98.25 218 VAL A C 1
ATOM 1829 O O . VAL A 1 218 ? 7.808 1.528 0.574 1.00 98.25 218 VAL A O 1
ATOM 1832 N N . PHE A 1 219 ? 9.320 2.570 -0.728 1.00 98.50 219 PHE A N 1
ATOM 1833 C CA . PHE A 1 219 ? 8.817 3.914 -0.461 1.00 98.50 219 PHE A CA 1
ATOM 1834 C C . PHE A 1 219 ? 7.346 4.046 -0.859 1.00 98.50 219 PHE A C 1
ATOM 1836 O O . PHE A 1 219 ? 6.544 4.525 -0.066 1.00 98.50 219 PHE A O 1
ATOM 1843 N N . THR A 1 220 ? 6.978 3.557 -2.042 1.00 98.25 220 THR A N 1
ATOM 1844 C CA . THR A 1 220 ? 5.607 3.648 -2.556 1.00 98.25 220 THR A CA 1
ATOM 1845 C C . THR A 1 220 ? 4.624 2.831 -1.720 1.00 98.25 220 THR A C 1
ATOM 1847 O O . THR A 1 220 ? 3.543 3.317 -1.413 1.00 98.25 220 THR A O 1
ATOM 1850 N N . ILE A 1 221 ? 4.993 1.622 -1.281 1.00 97.88 221 ILE A N 1
ATOM 1851 C CA . ILE A 1 221 ? 4.137 0.806 -0.402 1.00 97.88 221 ILE A CA 1
ATOM 1852 C C . ILE A 1 221 ? 3.941 1.485 0.959 1.00 97.88 221 ILE A C 1
ATOM 1854 O O . ILE A 1 221 ? 2.815 1.551 1.451 1.00 97.88 221 ILE A O 1
ATOM 1858 N N . LEU A 1 222 ? 5.014 2.010 1.563 1.00 97.50 222 LEU A N 1
ATOM 1859 C CA . LEU A 1 222 ? 4.918 2.759 2.820 1.00 97.50 222 LEU A CA 1
ATOM 1860 C C . LEU A 1 222 ? 4.047 4.005 2.648 1.00 97.50 222 LEU A C 1
ATOM 1862 O O . LEU A 1 222 ? 3.186 4.274 3.481 1.00 97.50 222 LEU A O 1
ATOM 1866 N N . PHE A 1 223 ? 4.234 4.735 1.550 1.00 97.81 223 PHE A N 1
ATOM 1867 C CA . PHE A 1 223 ? 3.468 5.940 1.284 1.00 97.81 223 PHE A CA 1
ATOM 1868 C C . PHE A 1 223 ? 1.989 5.631 1.034 1.00 97.81 223 PHE A C 1
ATOM 1870 O O . PHE A 1 223 ? 1.126 6.341 1.546 1.00 97.81 223 PHE A O 1
ATOM 1877 N N . LEU A 1 224 ? 1.674 4.524 0.356 1.00 96.50 224 LEU A N 1
ATOM 1878 C CA . LEU A 1 224 ? 0.296 4.087 0.136 1.00 96.50 224 LEU A CA 1
ATOM 1879 C C . LEU A 1 224 ? -0.362 3.738 1.473 1.00 96.50 224 LEU A C 1
ATOM 1881 O O . LEU A 1 224 ? -1.494 4.129 1.738 1.00 96.50 224 LEU A O 1
ATOM 1885 N N . PHE A 1 225 ? 0.382 3.064 2.353 1.00 96.06 225 PHE A N 1
ATOM 1886 C CA . PHE A 1 225 ? -0.090 2.726 3.688 1.00 96.06 225 PHE A CA 1
ATOM 1887 C C . PHE A 1 225 ? -0.483 3.963 4.495 1.00 96.06 225 PHE A C 1
ATOM 1889 O O . PHE A 1 225 ? -1.622 4.054 4.944 1.00 96.06 225 PHE A O 1
ATOM 1896 N N . PHE A 1 226 ? 0.403 4.950 4.628 1.00 96.06 226 PHE A N 1
ATOM 1897 C CA . PHE A 1 226 ? 0.088 6.134 5.431 1.00 96.06 226 PHE A CA 1
ATOM 1898 C C . PHE A 1 226 ? -0.909 7.082 4.758 1.00 96.06 226 PHE A C 1
ATOM 1900 O O . PHE A 1 226 ? -1.727 7.673 5.456 1.00 96.06 226 PHE A O 1
ATOM 1907 N N . SER A 1 227 ? -0.879 7.226 3.430 1.00 95.19 227 SER A N 1
ATOM 1908 C CA . SER A 1 227 ? -1.844 8.073 2.709 1.00 95.19 227 SER A CA 1
ATOM 1909 C C . SER A 1 227 ? -3.267 7.512 2.747 1.00 95.19 227 SER A C 1
ATOM 1911 O O . SER A 1 227 ? -4.204 8.288 2.894 1.00 95.19 227 SER A O 1
ATOM 1913 N N . SER A 1 228 ? -3.434 6.184 2.730 1.00 92.94 228 SER A N 1
ATOM 1914 C CA . SER A 1 228 ? -4.750 5.533 2.858 1.00 92.94 228 SER A CA 1
ATOM 1915 C C . SER A 1 228 ? -5.388 5.650 4.252 1.00 92.94 228 SER A C 1
ATOM 1917 O O . SER A 1 228 ? -6.590 5.445 4.403 1.00 92.94 228 SER A O 1
ATOM 1919 N N . VAL A 1 229 ? -4.582 5.960 5.273 1.00 93.31 229 VAL A N 1
ATOM 1920 C CA . VAL A 1 229 ? -4.984 6.010 6.691 1.00 93.31 229 VAL A CA 1
ATOM 1921 C C . VAL A 1 229 ? -5.108 7.451 7.209 1.00 93.31 229 VAL A C 1
ATOM 1923 O O . VAL A 1 229 ? -5.654 7.688 8.284 1.00 93.31 229 VAL A O 1
ATOM 1926 N N . LEU A 1 230 ? -4.565 8.428 6.483 1.00 92.12 230 LEU A N 1
ATOM 1927 C CA . LEU A 1 230 ? -4.529 9.834 6.887 1.00 92.12 230 LEU A CA 1
ATOM 1928 C C . LEU A 1 230 ? -5.170 10.703 5.804 1.00 92.12 230 LEU A C 1
ATOM 1930 O O . LEU A 1 230 ? -4.510 11.558 5.210 1.00 92.12 230 LEU A O 1
ATOM 1934 N N . THR A 1 231 ? -6.453 10.471 5.523 1.00 89.12 231 THR A N 1
ATOM 1935 C CA . THR A 1 231 ? -7.140 11.141 4.405 1.00 89.12 231 THR A CA 1
ATOM 1936 C C . THR A 1 231 ? -7.709 12.515 4.779 1.00 89.12 231 THR A C 1
ATOM 1938 O O . THR A 1 231 ? -7.843 13.396 3.914 1.00 89.12 231 THR A O 1
ATOM 1941 N N . GLU A 1 232 ? -8.012 12.740 6.065 1.00 89.25 232 GLU A N 1
ATOM 1942 C CA . GLU A 1 232 ? -8.599 13.989 6.556 1.00 89.25 232 GLU A CA 1
ATOM 1943 C C . GLU A 1 232 ? -7.704 15.205 6.272 1.00 89.25 232 GLU A C 1
ATOM 1945 O O . GLU A 1 232 ? -6.484 15.176 6.439 1.00 89.25 232 GLU A O 1
ATOM 1950 N N . LYS A 1 233 ? -8.330 16.330 5.895 1.00 90.00 233 LYS A N 1
ATOM 1951 C CA . LYS A 1 233 ? -7.640 17.563 5.469 1.00 90.00 233 LYS A CA 1
ATOM 1952 C C . LYS A 1 233 ? -6.563 18.030 6.458 1.00 90.00 233 LYS A C 1
ATOM 1954 O O . LYS A 1 233 ? -5.507 18.482 6.026 1.00 90.00 233 LYS A O 1
ATOM 1959 N N . ASN A 1 234 ? -6.821 17.903 7.759 1.00 90.94 234 ASN A N 1
ATOM 1960 C CA . ASN A 1 234 ? -5.934 18.403 8.813 1.00 90.94 234 ASN A CA 1
ATOM 1961 C C . ASN A 1 234 ? -4.677 17.541 9.012 1.00 90.94 234 ASN A C 1
ATOM 1963 O O . ASN A 1 234 ? -3.654 18.059 9.446 1.00 90.94 234 ASN A O 1
ATOM 1967 N N . VAL A 1 235 ? -4.738 16.245 8.691 1.00 90.62 235 VAL A N 1
ATOM 1968 C CA . VAL A 1 235 ? -3.633 15.289 8.903 1.00 90.62 235 VAL A CA 1
ATOM 1969 C C . VAL A 1 235 ? -3.040 14.764 7.601 1.00 90.62 235 VAL A C 1
ATOM 1971 O O . VAL A 1 235 ? -2.022 14.079 7.616 1.00 90.62 235 VAL A O 1
ATOM 1974 N N . ARG A 1 236 ? -3.617 15.122 6.454 1.00 91.19 236 ARG A N 1
ATOM 1975 C CA . ARG A 1 236 ? -3.169 14.655 5.143 1.00 91.19 236 ARG A CA 1
ATOM 1976 C C . ARG A 1 236 ? -1.701 14.948 4.870 1.00 91.19 236 ARG A C 1
ATOM 1978 O O . ARG A 1 236 ? -0.996 14.085 4.355 1.00 91.19 236 ARG A O 1
ATOM 1985 N N . ILE A 1 237 ? -1.205 16.126 5.248 1.00 93.31 237 ILE A N 1
ATOM 1986 C CA . ILE A 1 237 ? 0.215 16.453 5.063 1.00 93.31 237 ILE A CA 1
ATOM 1987 C C . ILE A 1 237 ? 1.127 15.593 5.952 1.00 93.31 237 ILE A C 1
ATOM 1989 O O . ILE A 1 237 ? 2.252 15.278 5.560 1.00 93.31 237 ILE A O 1
ATOM 1993 N N . ASN A 1 238 ? 0.621 15.121 7.099 1.00 94.31 238 ASN A N 1
ATOM 1994 C CA . ASN A 1 238 ? 1.348 14.197 7.966 1.00 94.31 238 ASN A CA 1
ATOM 1995 C C . ASN A 1 238 ? 1.607 12.871 7.249 1.00 94.31 238 ASN A C 1
ATOM 1997 O O . ASN A 1 238 ? 2.643 12.268 7.504 1.00 94.31 238 ASN A O 1
ATOM 2001 N N . SER A 1 239 ? 0.747 12.443 6.314 1.00 94.94 239 SER A N 1
ATOM 2002 C CA . SER A 1 239 ? 1.008 11.238 5.513 1.00 94.94 239 SER A CA 1
ATOM 2003 C C . SER A 1 239 ? 2.335 11.329 4.758 1.00 94.94 239 SER A C 1
ATOM 2005 O O . SER A 1 239 ? 3.095 10.364 4.759 1.00 94.94 239 SER A O 1
ATOM 2007 N N . ILE A 1 240 ? 2.678 12.498 4.205 1.00 96.06 240 ILE A N 1
ATOM 2008 C CA . ILE A 1 240 ? 3.936 12.725 3.484 1.00 96.06 240 ILE A CA 1
ATOM 2009 C C . ILE A 1 240 ? 5.114 12.658 4.461 1.00 96.06 240 ILE A C 1
ATOM 2011 O O . ILE A 1 240 ? 6.056 11.894 4.247 1.00 96.06 240 ILE A O 1
ATOM 2015 N N . TYR A 1 241 ? 5.053 13.421 5.557 1.00 97.06 241 TYR A N 1
ATOM 2016 C CA . TYR A 1 241 ? 6.143 13.481 6.535 1.00 97.06 241 TYR A CA 1
ATOM 2017 C C . TYR A 1 241 ? 6.382 12.142 7.234 1.00 97.06 241 TYR A C 1
ATOM 2019 O O . TYR A 1 241 ? 7.531 11.721 7.363 1.00 97.06 241 TYR A O 1
ATOM 2027 N N . ILE A 1 242 ? 5.318 11.447 7.643 1.00 95.56 242 ILE A N 1
ATOM 2028 C CA . ILE A 1 242 ? 5.402 10.128 8.278 1.00 95.56 242 ILE A CA 1
ATOM 2029 C C . ILE A 1 242 ? 5.966 9.110 7.285 1.00 95.56 242 ILE A C 1
ATOM 2031 O O . ILE A 1 242 ? 6.875 8.369 7.647 1.00 95.56 242 ILE A O 1
ATOM 2035 N N . SER A 1 243 ? 5.515 9.111 6.026 1.00 97.00 243 SER A N 1
ATOM 2036 C CA . SER A 1 243 ? 6.046 8.197 5.002 1.00 97.00 243 SER A CA 1
ATOM 2037 C C . SER A 1 243 ? 7.532 8.411 4.755 1.00 97.00 243 SER A C 1
ATOM 2039 O O . SER A 1 243 ? 8.293 7.446 4.730 1.00 97.00 243 SER A O 1
ATOM 2041 N N . LEU A 1 244 ? 7.964 9.669 4.621 1.00 97.94 244 LEU A N 1
ATOM 2042 C CA . LEU A 1 244 ? 9.376 10.015 4.457 1.00 97.94 244 LEU A CA 1
ATOM 2043 C C . LEU A 1 244 ? 10.197 9.622 5.686 1.00 97.94 244 LEU A C 1
ATOM 2045 O O . LEU A 1 244 ? 11.244 8.997 5.537 1.00 97.94 244 LEU A O 1
ATOM 2049 N N . LEU A 1 245 ? 9.722 9.935 6.894 1.00 97.56 245 LEU A N 1
ATOM 2050 C CA . LEU A 1 245 ? 10.406 9.591 8.139 1.00 97.56 245 LEU A CA 1
ATOM 2051 C C . LEU A 1 245 ? 10.560 8.073 8.287 1.00 97.56 245 LEU A C 1
ATOM 2053 O O . LEU A 1 245 ? 11.664 7.584 8.526 1.00 97.56 245 LEU A O 1
ATOM 2057 N N . VAL A 1 246 ? 9.474 7.320 8.105 1.00 96.88 246 VAL A N 1
ATOM 2058 C CA . VAL A 1 246 ? 9.471 5.855 8.199 1.00 96.88 246 VAL A CA 1
ATOM 2059 C C . VAL A 1 246 ? 10.348 5.246 7.109 1.00 96.88 246 VAL A C 1
ATOM 2061 O O . VAL A 1 246 ? 11.102 4.317 7.395 1.00 96.88 246 VAL A O 1
ATOM 2064 N N . PHE A 1 247 ? 10.330 5.790 5.890 1.00 98.25 247 PHE A N 1
ATOM 2065 C CA . PHE A 1 247 ? 11.221 5.354 4.819 1.00 98.25 247 PHE A CA 1
ATOM 2066 C C . PHE A 1 247 ? 12.694 5.631 5.134 1.00 98.25 247 PHE A C 1
ATOM 2068 O O . PHE A 1 247 ? 13.527 4.757 4.913 1.00 98.25 247 PHE A O 1
ATOM 2075 N N . VAL A 1 248 ? 13.035 6.799 5.689 1.00 98.12 248 VAL A N 1
ATOM 2076 C CA . VAL A 1 248 ? 14.408 7.116 6.114 1.00 98.12 248 VAL A CA 1
ATOM 2077 C C . VAL A 1 248 ? 14.853 6.160 7.215 1.00 98.12 248 VAL A C 1
ATOM 2079 O O . VAL A 1 248 ? 15.926 5.572 7.105 1.00 98.12 248 VAL A O 1
ATOM 2082 N N . ILE A 1 249 ? 14.026 5.936 8.239 1.00 96.50 249 ILE A N 1
ATOM 2083 C CA . ILE A 1 249 ? 14.313 4.979 9.315 1.00 96.50 249 ILE A CA 1
ATOM 2084 C C . ILE A 1 249 ? 14.519 3.571 8.738 1.00 96.50 249 ILE A C 1
ATOM 2086 O O . ILE A 1 249 ? 15.531 2.928 9.027 1.00 96.50 249 ILE A O 1
ATOM 2090 N N . PHE A 1 250 ? 13.610 3.113 7.871 1.00 96.69 250 PHE A N 1
ATOM 2091 C CA . PHE A 1 250 ? 13.734 1.840 7.164 1.00 96.69 250 PHE A CA 1
ATOM 2092 C C . PHE A 1 250 ? 15.038 1.770 6.365 1.00 96.69 250 PHE A C 1
ATOM 2094 O O . PHE A 1 250 ? 15.771 0.791 6.480 1.00 96.69 250 PHE A O 1
ATOM 2101 N N . PHE A 1 251 ? 15.357 2.803 5.584 1.00 97.75 251 PHE A N 1
ATOM 2102 C CA . PHE A 1 251 ? 16.550 2.855 4.748 1.00 97.75 251 PHE A CA 1
ATOM 2103 C C . PHE A 1 251 ? 17.826 2.811 5.587 1.00 97.75 251 PHE A C 1
ATOM 2105 O O . PHE A 1 251 ? 18.741 2.059 5.254 1.00 97.75 251 PHE A O 1
ATOM 2112 N N . LEU A 1 252 ? 17.890 3.559 6.693 1.00 96.31 252 LEU A N 1
ATOM 2113 C CA . LEU A 1 252 ? 19.028 3.532 7.610 1.00 96.31 252 LEU A CA 1
ATOM 2114 C C . LEU A 1 252 ? 19.187 2.144 8.236 1.00 96.31 252 LEU A C 1
ATOM 2116 O O . LEU A 1 252 ? 20.289 1.595 8.204 1.00 96.31 252 LEU A O 1
ATOM 2120 N N . PHE A 1 253 ? 18.109 1.520 8.722 1.00 95.31 253 PHE A N 1
ATOM 2121 C CA . PHE A 1 253 ? 18.172 0.145 9.225 1.00 95.31 253 PHE A CA 1
ATOM 2122 C C . PHE A 1 253 ? 18.599 -0.842 8.142 1.00 95.31 253 PHE A C 1
ATOM 2124 O O . PHE A 1 253 ? 19.476 -1.673 8.374 1.00 95.31 253 PHE A O 1
ATOM 2131 N N . PHE A 1 254 ? 18.043 -0.732 6.939 1.00 95.88 254 PHE A N 1
ATOM 2132 C CA . PHE A 1 254 ? 18.381 -1.579 5.804 1.00 95.88 254 PHE A CA 1
ATOM 2133 C C . PHE A 1 254 ? 19.856 -1.434 5.407 1.00 95.88 254 PHE A C 1
ATOM 2135 O O . PHE A 1 254 ? 20.553 -2.440 5.243 1.00 95.88 254 PHE A O 1
ATOM 2142 N N . HIS A 1 255 ? 20.361 -0.202 5.340 1.00 96.38 255 HIS A N 1
ATOM 2143 C CA . HIS A 1 255 ? 21.751 0.126 5.043 1.00 96.38 255 HIS A CA 1
ATOM 2144 C C . HIS A 1 255 ? 22.704 -0.401 6.124 1.00 96.38 255 HIS A C 1
ATOM 2146 O O . HIS A 1 255 ? 23.647 -1.146 5.832 1.00 96.38 255 HIS A O 1
ATOM 2152 N N . PHE A 1 256 ? 22.439 -0.061 7.386 1.00 96.00 256 PHE A N 1
ATOM 2153 C CA . PHE A 1 256 ? 23.304 -0.405 8.509 1.00 96.00 256 PHE A CA 1
ATOM 2154 C C . PHE A 1 256 ? 23.167 -1.857 8.975 1.00 96.00 256 PHE A C 1
ATOM 2156 O O . PHE A 1 256 ? 24.086 -2.347 9.628 1.00 96.00 256 PHE A O 1
ATOM 2163 N N . SER A 1 257 ? 22.124 -2.597 8.570 1.00 94.88 257 SER A N 1
ATOM 2164 C CA . SER A 1 257 ? 21.964 -4.045 8.831 1.00 94.88 257 SER A CA 1
ATOM 2165 C C . SER A 1 257 ? 23.139 -4.903 8.342 1.00 94.88 257 SER A C 1
ATOM 2167 O O . SER A 1 257 ? 23.260 -6.075 8.702 1.00 94.88 257 SER A O 1
ATOM 2169 N N . ARG A 1 258 ? 24.015 -4.335 7.503 1.00 93.12 258 ARG A N 1
ATOM 2170 C CA . ARG A 1 258 ? 25.283 -4.950 7.100 1.00 93.12 258 ARG A CA 1
ATOM 2171 C C . ARG A 1 258 ? 26.285 -5.049 8.259 1.00 93.12 258 ARG A C 1
ATOM 2173 O O . ARG A 1 258 ? 27.108 -5.961 8.261 1.00 93.12 258 ARG A O 1
ATOM 2180 N N . SER A 1 259 ? 26.242 -4.125 9.219 1.00 95.56 259 SER A N 1
ATOM 2181 C CA . SER A 1 259 ? 27.059 -4.185 10.432 1.00 95.56 259 SER A CA 1
ATOM 2182 C C . SER A 1 259 ? 26.547 -5.288 11.358 1.00 95.56 259 SER A C 1
ATOM 2184 O O . SER A 1 259 ? 25.347 -5.371 11.624 1.00 95.56 259 SER A O 1
ATOM 2186 N N . LYS A 1 260 ? 27.458 -6.115 11.892 1.00 95.38 260 LYS A N 1
ATOM 2187 C CA . LYS A 1 260 ? 27.108 -7.183 12.845 1.00 95.38 260 LYS A CA 1
ATOM 2188 C C . LYS A 1 260 ? 26.378 -6.623 14.073 1.00 95.38 260 LYS A C 1
ATOM 2190 O O . LYS A 1 260 ? 25.395 -7.213 14.500 1.00 95.38 260 LYS A O 1
ATOM 2195 N N . ILE A 1 261 ? 26.810 -5.463 14.579 1.00 95.69 261 ILE A N 1
ATOM 2196 C CA . ILE A 1 261 ? 26.224 -4.809 15.761 1.00 95.69 261 ILE A CA 1
ATOM 2197 C C . ILE A 1 261 ? 24.753 -4.463 15.511 1.00 95.69 261 ILE A C 1
ATOM 2199 O O . ILE A 1 261 ? 23.880 -4.867 16.272 1.00 95.69 261 ILE A O 1
ATOM 2203 N N . VAL A 1 262 ? 24.463 -3.780 14.401 1.00 93.00 262 VAL A N 1
ATOM 2204 C CA . VAL A 1 262 ? 23.092 -3.373 14.056 1.00 93.00 262 VAL A CA 1
ATOM 2205 C C . VAL A 1 262 ? 22.219 -4.587 13.754 1.00 93.00 262 VAL A C 1
ATOM 2207 O O . VAL A 1 262 ? 21.056 -4.612 14.141 1.00 93.00 262 VAL A O 1
ATOM 2210 N N . LYS A 1 263 ? 22.775 -5.633 13.131 1.00 93.81 263 LYS A N 1
ATOM 2211 C CA . LYS A 1 263 ? 22.062 -6.899 12.926 1.00 93.81 263 LYS A CA 1
ATOM 2212 C C . LYS A 1 263 ? 21.632 -7.537 14.254 1.00 93.81 263 LYS A C 1
ATOM 2214 O O . LYS A 1 263 ? 20.486 -7.964 14.359 1.00 93.81 263 LYS A O 1
ATOM 2219 N N . TYR A 1 264 ? 22.516 -7.597 15.253 1.00 95.38 264 TYR A N 1
ATOM 2220 C CA . TYR A 1 264 ? 22.170 -8.135 16.574 1.00 95.38 264 TYR A CA 1
ATOM 2221 C C . TYR A 1 264 ? 21.178 -7.249 17.320 1.00 95.38 264 TYR A C 1
ATOM 2223 O O . TYR A 1 264 ? 20.256 -7.770 17.937 1.00 95.38 264 TYR A O 1
ATOM 2231 N N . PHE A 1 265 ? 21.307 -5.927 17.207 1.00 94.81 265 PHE A N 1
ATOM 2232 C CA . PHE A 1 265 ? 20.331 -4.997 17.768 1.00 94.81 265 PHE A CA 1
ATOM 2233 C C . PHE A 1 265 ? 18.934 -5.189 17.155 1.00 94.81 265 PHE A C 1
ATOM 2235 O O . PHE A 1 265 ? 17.952 -5.299 17.881 1.00 94.81 265 PHE A O 1
ATOM 2242 N N . LEU A 1 266 ? 18.836 -5.319 15.828 1.00 92.88 266 LEU A N 1
ATOM 2243 C CA . LEU A 1 266 ? 17.571 -5.619 15.149 1.00 92.88 266 LEU A CA 1
ATOM 2244 C C . LEU A 1 266 ? 16.997 -6.975 15.578 1.00 92.88 266 LEU A C 1
ATOM 2246 O O . LEU A 1 266 ? 15.797 -7.082 15.816 1.00 92.88 266 LEU A O 1
ATOM 2250 N N . LEU A 1 267 ? 17.844 -7.999 15.715 1.00 94.25 267 LEU A N 1
ATOM 2251 C CA . LEU A 1 267 ? 17.423 -9.308 16.214 1.00 94.25 267 LEU A CA 1
ATOM 2252 C C . LEU A 1 267 ? 16.881 -9.212 17.647 1.00 94.25 267 LEU A C 1
ATOM 2254 O O . LEU A 1 267 ? 15.843 -9.799 17.939 1.00 94.25 267 LEU A O 1
ATOM 2258 N N . LEU A 1 268 ? 17.539 -8.438 18.514 1.00 96.12 268 LEU A N 1
ATOM 2259 C CA . LEU A 1 268 ? 17.090 -8.182 19.880 1.00 96.12 268 LEU A CA 1
ATOM 2260 C C . LEU A 1 268 ? 15.727 -7.480 19.902 1.00 96.12 268 LEU A C 1
ATOM 2262 O O . LEU A 1 268 ? 14.862 -7.891 20.667 1.00 96.12 268 LEU A O 1
ATOM 2266 N N . LEU A 1 269 ? 15.505 -6.476 19.046 1.00 94.06 269 LEU A N 1
ATOM 2267 C CA . LEU A 1 269 ? 14.204 -5.804 18.933 1.00 94.06 269 LEU A CA 1
ATOM 2268 C C . LEU A 1 269 ? 13.094 -6.769 18.496 1.00 94.06 269 LEU A C 1
ATOM 2270 O O . LEU A 1 269 ? 12.007 -6.754 19.072 1.00 94.06 269 LEU A O 1
ATOM 2274 N N . VAL A 1 270 ? 13.369 -7.641 17.519 1.00 93.75 270 VAL A N 1
ATOM 2275 C CA . VAL A 1 270 ? 12.412 -8.672 17.085 1.00 93.75 270 VAL A CA 1
ATOM 2276 C C . VAL A 1 270 ? 12.122 -9.654 18.221 1.00 93.75 270 VAL A C 1
ATOM 2278 O O . VAL A 1 270 ? 10.959 -9.942 18.488 1.00 93.75 270 VAL A O 1
ATOM 2281 N N . LEU A 1 271 ? 13.149 -10.130 18.930 1.00 96.19 271 LEU A N 1
ATOM 2282 C CA . LEU A 1 271 ? 12.982 -11.025 20.078 1.00 96.19 271 LEU A CA 1
ATOM 2283 C C . LEU A 1 271 ? 12.186 -10.362 21.207 1.00 96.19 271 LEU A C 1
ATOM 2285 O O . LEU A 1 271 ? 11.264 -10.977 21.735 1.00 96.19 271 LEU A O 1
ATOM 2289 N N . ALA A 1 272 ? 12.474 -9.102 21.535 1.00 94.94 272 ALA A N 1
ATOM 2290 C CA . ALA A 1 272 ? 11.727 -8.340 22.532 1.00 94.94 272 ALA A CA 1
ATOM 2291 C C . ALA A 1 272 ? 10.245 -8.206 22.145 1.00 94.94 272 ALA A C 1
ATOM 2293 O O . ALA A 1 272 ? 9.365 -8.419 22.981 1.00 94.94 272 ALA A O 1
ATOM 2294 N N . GLN A 1 273 ? 9.953 -7.938 20.868 1.00 92.88 273 GLN A N 1
ATOM 2295 C CA . GLN A 1 273 ? 8.581 -7.875 20.367 1.00 92.88 273 GLN A CA 1
ATOM 2296 C C . GLN A 1 273 ? 7.882 -9.243 20.408 1.00 92.88 273 GLN A C 1
ATOM 2298 O O . GLN A 1 273 ? 6.705 -9.311 20.762 1.00 92.88 273 GLN A O 1
ATOM 2303 N N . LEU A 1 274 ? 8.586 -10.336 20.096 1.00 94.56 274 LEU A N 1
ATOM 2304 C CA . LEU A 1 274 ? 8.050 -11.698 20.197 1.00 94.56 274 LEU A CA 1
ATOM 2305 C C . LEU A 1 274 ? 7.759 -12.095 21.649 1.00 94.56 274 LEU A C 1
ATOM 2307 O O . LEU A 1 274 ? 6.715 -12.687 21.915 1.00 94.56 274 LEU A O 1
ATOM 2311 N N . ILE A 1 275 ? 8.633 -11.731 22.593 1.00 94.56 275 ILE A N 1
ATOM 2312 C CA . ILE A 1 275 ? 8.420 -11.950 24.031 1.00 94.56 275 ILE A CA 1
ATOM 2313 C C . ILE A 1 275 ? 7.209 -11.142 24.513 1.00 94.56 275 ILE A C 1
ATOM 2315 O O . ILE A 1 275 ? 6.320 -11.700 25.157 1.00 94.56 275 ILE A O 1
ATOM 2319 N N . SER A 1 276 ? 7.126 -9.856 24.147 1.00 92.50 276 SER A N 1
ATOM 2320 C CA . SER A 1 276 ? 5.962 -9.006 24.435 1.00 92.50 276 SER A CA 1
ATOM 2321 C C . SER A 1 276 ? 4.674 -9.638 23.899 1.00 92.50 276 SER A C 1
ATOM 2323 O O . SER A 1 276 ? 3.704 -9.817 24.638 1.00 92.50 276 SER A O 1
ATOM 2325 N N . PHE A 1 277 ? 4.674 -10.069 22.636 1.00 93.12 277 PHE A N 1
ATOM 2326 C CA . PHE A 1 277 ? 3.534 -10.754 22.037 1.00 93.12 277 PHE A CA 1
ATOM 2327 C C . PHE A 1 277 ? 3.194 -12.054 22.780 1.00 93.12 277 PHE A C 1
ATOM 2329 O O . PHE A 1 277 ? 2.032 -12.282 23.099 1.00 93.12 277 PHE A O 1
ATOM 2336 N N . GLY A 1 278 ? 4.176 -12.880 23.147 1.00 94.75 278 GLY A N 1
ATOM 2337 C CA . GLY A 1 278 ? 3.957 -14.105 23.921 1.00 94.75 278 GLY A CA 1
ATOM 2338 C C . GLY A 1 278 ? 3.254 -13.848 25.259 1.00 94.75 278 GLY A C 1
ATOM 2339 O O . GLY A 1 278 ? 2.239 -14.482 25.552 1.00 94.75 278 GLY A O 1
ATOM 2340 N N . ILE A 1 279 ? 3.734 -12.864 26.026 1.00 95.25 279 ILE A N 1
ATOM 2341 C CA . ILE A 1 279 ? 3.198 -12.500 27.350 1.00 95.25 279 ILE A CA 1
ATOM 2342 C C . ILE A 1 279 ? 1.797 -11.880 27.244 1.00 95.25 279 ILE A C 1
ATOM 2344 O O . ILE A 1 279 ? 0.918 -12.153 28.069 1.00 95.25 279 ILE A O 1
ATOM 2348 N N . PHE A 1 280 ? 1.571 -11.028 26.243 1.00 95.50 280 PHE A N 1
ATOM 2349 C CA . PHE A 1 280 ? 0.367 -10.203 26.152 1.00 95.50 280 PHE A CA 1
ATOM 2350 C C . PHE A 1 280 ? -0.660 -10.682 25.118 1.00 95.50 280 PHE A C 1
ATOM 2352 O O . PHE A 1 280 ? -1.759 -10.139 25.105 1.00 95.50 280 PHE A O 1
ATOM 2359 N N . SER A 1 281 ? -0.383 -11.717 24.317 1.00 93.75 281 SER A N 1
ATOM 2360 C CA . SER A 1 281 ? -1.256 -12.213 23.229 1.00 93.75 281 SER A CA 1
ATOM 2361 C C . SER A 1 281 ? -2.692 -12.537 23.654 1.00 93.75 281 SER A C 1
ATOM 2363 O O . SER A 1 281 ? -3.628 -12.399 22.863 1.00 93.75 281 SER A O 1
ATOM 2365 N N . ARG A 1 282 ? -2.879 -12.973 24.907 1.00 93.62 282 ARG A N 1
ATOM 2366 C CA . ARG A 1 282 ? -4.191 -13.311 25.488 1.00 93.62 282 ARG A CA 1
ATOM 2367 C C . ARG A 1 282 ? -4.902 -12.119 26.126 1.00 93.62 282 ARG A C 1
ATOM 2369 O O . ARG A 1 282 ? -6.086 -12.217 26.444 1.00 93.62 282 ARG A O 1
ATOM 2376 N N . LYS A 1 283 ? -4.197 -11.007 26.345 1.00 94.00 283 LYS A N 1
ATOM 2377 C CA . LYS A 1 283 ? -4.784 -9.769 26.861 1.00 94.00 283 LYS A CA 1
ATOM 2378 C C . LYS A 1 283 ? -5.287 -8.939 25.682 1.00 94.00 283 LYS A C 1
ATOM 2380 O O . LYS A 1 283 ? -4.679 -8.937 24.622 1.00 94.00 283 LYS A O 1
ATOM 2385 N N . ASN A 1 284 ? -6.411 -8.251 25.861 1.00 96.00 284 ASN A N 1
ATOM 2386 C CA . ASN A 1 284 ? -6.962 -7.358 24.841 1.00 96.00 284 ASN A CA 1
ATOM 2387 C C . ASN A 1 284 ? -6.147 -6.049 24.805 1.00 96.00 284 ASN A C 1
ATOM 2389 O O . ASN A 1 284 ? -4.951 -6.076 24.519 1.00 96.00 284 ASN A O 1
ATOM 2393 N N . ILE A 1 285 ? -6.754 -4.899 25.100 1.00 96.56 285 ILE A N 1
ATOM 2394 C CA . ILE A 1 285 ? -6.014 -3.634 25.181 1.00 96.56 285 ILE A CA 1
ATOM 2395 C C . ILE A 1 285 ? -5.371 -3.552 26.565 1.00 96.56 285 ILE A C 1
ATOM 2397 O O . ILE A 1 285 ? -6.077 -3.533 27.575 1.00 96.56 285 ILE A O 1
ATOM 2401 N N . VAL A 1 286 ? -4.038 -3.557 26.604 1.00 94.94 286 VAL A N 1
ATOM 2402 C CA . VAL A 1 286 ? -3.235 -3.539 27.842 1.00 94.94 286 VAL A CA 1
ATOM 2403 C C . VAL A 1 286 ? -2.925 -2.110 28.270 1.00 94.94 286 VAL A C 1
ATOM 2405 O O . VAL A 1 286 ? -2.910 -1.811 29.460 1.00 94.94 286 VAL A O 1
ATOM 2408 N N . TYR A 1 287 ? -2.694 -1.233 27.298 1.00 94.94 287 TYR A N 1
ATOM 2409 C CA . TYR A 1 287 ? -2.368 0.168 27.515 1.00 94.94 287 TYR A CA 1
ATOM 2410 C C . TYR A 1 287 ? -3.007 1.013 26.419 1.00 94.94 287 TYR A C 1
ATOM 2412 O O . TYR A 1 287 ? -3.033 0.603 25.259 1.00 94.94 287 TYR A O 1
ATOM 2420 N N . ASN A 1 288 ? -3.511 2.181 26.799 1.00 95.88 288 ASN A N 1
ATOM 2421 C CA . ASN A 1 288 ? -4.048 3.170 25.881 1.00 95.88 288 ASN A CA 1
ATOM 2422 C C . ASN A 1 288 ? -3.674 4.563 26.383 1.00 95.88 288 ASN A C 1
ATOM 2424 O O . ASN A 1 288 ? -3.974 4.914 27.525 1.00 95.88 288 ASN A O 1
ATOM 2428 N N . SER A 1 289 ? -3.042 5.342 25.518 1.00 94.25 289 SER A N 1
ATOM 2429 C CA . SER A 1 289 ? -2.763 6.759 25.710 1.00 94.25 289 SER A CA 1
ATOM 2430 C C . SER A 1 289 ? -3.066 7.518 24.417 1.00 94.25 289 SER A C 1
ATOM 2432 O O . SER A 1 289 ? -3.275 6.888 23.377 1.00 94.25 289 SER A O 1
ATOM 2434 N N . PRO A 1 290 ? -3.059 8.864 24.430 1.00 89.00 290 PRO A N 1
ATOM 2435 C CA . PRO A 1 290 ? -3.424 9.656 23.258 1.00 89.00 290 PRO A CA 1
ATOM 2436 C C . PRO A 1 290 ? -2.654 9.306 21.978 1.00 89.00 290 PRO A C 1
ATOM 2438 O O . PRO A 1 290 ? -3.206 9.462 20.897 1.00 89.00 290 PRO A O 1
ATOM 2441 N N . ASN A 1 291 ? -1.425 8.791 22.093 1.00 90.19 291 ASN A N 1
ATOM 2442 C CA . ASN A 1 291 ? -0.549 8.517 20.950 1.00 90.19 291 ASN A CA 1
ATOM 2443 C C . ASN A 1 291 ? -0.121 7.046 20.831 1.00 90.19 291 ASN A C 1
ATOM 2445 O O . ASN A 1 291 ? 0.639 6.720 19.921 1.00 90.19 291 ASN A O 1
ATOM 2449 N N . LEU A 1 292 ? -0.526 6.170 21.755 1.00 95.12 292 LEU A N 1
ATOM 2450 C CA . LEU A 1 292 ? -0.073 4.781 21.770 1.00 95.12 292 LEU A CA 1
ATOM 2451 C C . LEU A 1 292 ? -1.136 3.853 22.347 1.00 95.12 292 LEU A C 1
ATOM 2453 O O . LEU A 1 292 ? -1.534 3.984 23.505 1.00 95.12 292 LEU A O 1
ATOM 2457 N N . THR A 1 293 ? -1.472 2.830 21.572 1.00 96.81 293 THR A N 1
ATOM 2458 C CA . THR A 1 293 ? -2.310 1.718 22.013 1.00 96.81 293 THR A CA 1
ATOM 2459 C C . THR A 1 293 ? -1.504 0.429 21.970 1.00 96.81 293 THR A C 1
ATOM 2461 O O . THR A 1 293 ? -0.850 0.135 20.975 1.00 96.81 293 THR A O 1
ATOM 2464 N N . ILE A 1 294 ? -1.540 -0.364 23.042 1.00 96.44 294 ILE A N 1
ATOM 2465 C CA . ILE A 1 294 ? -0.933 -1.700 23.074 1.00 96.44 294 ILE A CA 1
ATOM 2466 C C . ILE A 1 294 ? -2.051 -2.735 23.093 1.00 96.44 294 ILE A C 1
ATOM 2468 O O . ILE A 1 294 ? -2.715 -2.932 24.116 1.00 96.44 294 ILE A O 1
ATOM 2472 N N . TYR A 1 295 ? -2.232 -3.424 21.968 1.00 96.75 295 TYR A N 1
ATOM 2473 C CA . TYR A 1 295 ? -3.212 -4.497 21.814 1.00 96.75 295 TYR A CA 1
ATOM 2474 C C . TYR A 1 295 ? -2.504 -5.833 21.629 1.00 96.75 295 TYR A C 1
ATOM 2476 O O . TYR A 1 295 ? -1.683 -5.976 20.727 1.00 96.75 295 TYR A O 1
ATOM 2484 N N . LYS A 1 296 ? -2.793 -6.819 22.488 1.00 94.56 296 LYS A N 1
ATOM 2485 C CA . LYS A 1 296 ? -2.160 -8.151 22.430 1.00 94.56 296 LYS A CA 1
ATOM 2486 C C . LYS A 1 296 ? -0.617 -8.123 22.403 1.00 94.56 296 LYS A C 1
ATOM 2488 O O . LYS A 1 296 ? 0.017 -8.995 21.817 1.00 94.56 296 LYS A O 1
ATOM 2493 N N . GLY A 1 297 ? -0.005 -7.106 23.018 1.00 92.56 297 GLY A N 1
ATOM 2494 C CA . GLY A 1 297 ? 1.453 -6.896 23.030 1.00 92.56 297 GLY A CA 1
ATOM 2495 C C . GLY A 1 297 ? 2.025 -6.184 21.801 1.00 92.56 297 GLY A C 1
ATOM 2496 O O . GLY A 1 297 ? 3.239 -5.996 21.723 1.00 92.56 297 GLY A O 1
ATOM 2497 N N . ILE A 1 298 ? 1.179 -5.776 20.852 1.00 94.44 298 ILE A N 1
ATOM 2498 C CA . ILE A 1 298 ? 1.579 -5.036 19.654 1.00 94.44 298 ILE A CA 1
ATOM 2499 C C . ILE A 1 298 ? 1.384 -3.536 19.917 1.00 94.44 298 ILE A C 1
ATOM 2501 O O . ILE A 1 298 ? 0.246 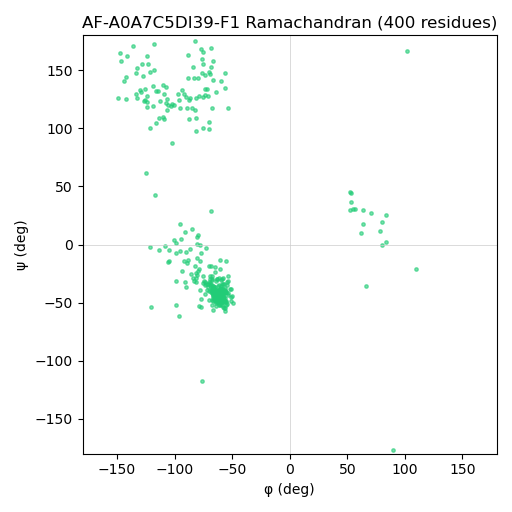-3.119 20.159 1.00 94.44 298 ILE A O 1
ATOM 2505 N N . PRO A 1 299 ? 2.461 -2.728 19.901 1.00 94.94 299 PRO A N 1
ATOM 2506 C CA . PRO A 1 299 ? 2.357 -1.280 20.007 1.00 94.94 299 PRO A CA 1
ATOM 2507 C C . PRO A 1 299 ? 1.866 -0.688 18.681 1.00 94.94 299 PRO A C 1
ATOM 2509 O O . PRO A 1 299 ? 2.445 -0.933 17.624 1.00 94.94 299 PRO A O 1
ATOM 2512 N N . ILE A 1 300 ? 0.803 0.106 18.747 1.00 95.06 300 ILE A N 1
ATOM 2513 C CA . ILE A 1 300 ? 0.182 0.782 17.609 1.00 95.06 300 ILE A CA 1
ATOM 2514 C C . ILE A 1 300 ? 0.221 2.286 17.909 1.00 95.06 300 ILE A C 1
ATOM 2516 O O . ILE A 1 300 ? -0.563 2.765 18.735 1.00 95.06 300 ILE A O 1
ATOM 2520 N N . PRO A 1 301 ? 1.185 3.026 17.334 1.00 93.81 301 PRO A N 1
ATOM 2521 C CA . PRO A 1 301 ? 1.314 4.453 17.578 1.00 93.81 301 PRO A CA 1
ATOM 2522 C C . PRO A 1 301 ? 0.365 5.246 16.675 1.00 93.81 301 PRO A C 1
ATOM 2524 O O . PRO A 1 301 ? 0.245 4.920 15.500 1.00 93.81 301 PRO A O 1
ATOM 2527 N N . TYR A 1 302 ? -0.211 6.331 17.197 1.00 90.88 302 TYR A N 1
ATOM 2528 C CA . TYR A 1 302 ? -0.856 7.433 16.458 1.00 90.88 302 TYR A CA 1
ATOM 2529 C C . TYR A 1 302 ? -2.149 7.140 15.660 1.00 90.88 302 TYR A C 1
ATOM 2531 O O . TYR A 1 302 ? -3.018 8.011 15.574 1.00 90.88 302 TYR A O 1
ATOM 2539 N N . PHE A 1 303 ? -2.279 5.965 15.049 1.00 94.75 303 PHE A N 1
ATOM 2540 C CA . PHE A 1 303 ? -3.349 5.653 14.102 1.00 94.75 303 PHE A CA 1
ATOM 2541 C C . PHE A 1 303 ? -4.645 5.208 14.769 1.00 94.75 303 PHE A C 1
ATOM 2543 O O . PHE A 1 303 ? -4.611 4.574 15.821 1.00 94.75 303 PHE A O 1
ATOM 2550 N N . ASP A 1 304 ? -5.767 5.452 14.092 1.00 95.44 304 ASP A N 1
ATOM 2551 C CA . ASP A 1 304 ? -7.057 4.880 14.467 1.00 95.44 304 ASP A CA 1
ATOM 2552 C C . ASP A 1 304 ? -7.068 3.371 14.200 1.00 95.44 304 ASP A C 1
ATOM 2554 O O . ASP A 1 304 ? -6.418 2.856 13.281 1.00 95.44 304 ASP A O 1
ATOM 2558 N N . ILE A 1 305 ? -7.791 2.635 15.043 1.00 96.88 305 ILE A N 1
ATOM 2559 C CA . ILE A 1 305 ? -7.718 1.172 15.068 1.00 96.88 305 ILE A CA 1
ATOM 2560 C C . ILE A 1 305 ? -9.118 0.590 15.115 1.00 96.88 305 ILE A C 1
ATOM 2562 O O . ILE A 1 305 ? -9.906 0.933 15.991 1.00 96.88 305 ILE A O 1
ATOM 2566 N N . MET A 1 306 ? -9.397 -0.351 14.218 1.00 97.69 306 MET A N 1
ATOM 2567 C CA . MET A 1 306 ? -10.591 -1.181 14.265 1.00 97.69 306 MET A CA 1
ATOM 2568 C C . MET A 1 306 ? -10.236 -2.571 14.789 1.00 97.69 306 MET A C 1
ATOM 2570 O O . MET A 1 306 ? -9.450 -3.297 14.182 1.00 97.69 306 MET A O 1
ATOM 2574 N N . PHE A 1 307 ? -10.828 -2.953 15.914 1.00 97.94 307 PHE A N 1
ATOM 2575 C CA . PHE A 1 307 ? -10.766 -4.287 16.495 1.00 97.94 307 PHE A CA 1
ATOM 2576 C C . PHE A 1 307 ? -12.004 -5.078 16.080 1.00 97.94 307 PHE A C 1
ATOM 2578 O O . PHE A 1 307 ? -13.138 -4.668 16.338 1.00 97.94 307 PHE A O 1
ATOM 2585 N N . PHE A 1 308 ? -11.786 -6.235 15.464 1.00 97.50 308 PHE A N 1
ATOM 2586 C CA . PHE A 1 308 ? -12.846 -7.115 14.988 1.00 97.50 308 PHE A CA 1
ATOM 2587 C C . PHE A 1 308 ? -13.301 -8.100 16.073 1.00 97.50 308 PHE A C 1
ATOM 2589 O O . PHE A 1 308 ? -12.600 -8.382 17.053 1.00 97.50 308 PHE A O 1
ATOM 2596 N N . GLU A 1 309 ? -14.473 -8.703 15.869 1.00 95.94 309 GLU A N 1
ATOM 2597 C CA . GLU A 1 309 ? -15.076 -9.639 16.825 1.00 95.94 309 GLU A CA 1
ATOM 2598 C C . GLU A 1 309 ? -14.189 -10.866 17.097 1.00 95.94 309 GLU A C 1
ATOM 2600 O O . GLU A 1 309 ? -14.083 -11.322 18.240 1.00 95.94 309 GLU A O 1
ATOM 2605 N N . ASN A 1 310 ? -13.477 -11.345 16.072 1.00 95.31 310 ASN A N 1
ATOM 2606 C CA . ASN A 1 310 ? -12.526 -12.461 16.151 1.00 95.31 310 ASN A CA 1
ATOM 2607 C C . ASN A 1 310 ? -11.212 -12.102 16.880 1.00 95.31 310 ASN A C 1
ATOM 2609 O O . ASN A 1 310 ? -10.359 -12.962 17.093 1.00 95.31 310 ASN A O 1
ATOM 2613 N N . GLY A 1 311 ? -11.042 -10.845 17.300 1.00 94.31 311 GLY A N 1
ATOM 2614 C CA . GLY A 1 311 ? -9.844 -10.359 17.977 1.00 94.31 311 GLY A CA 1
ATOM 2615 C C . GLY A 1 311 ? -8.667 -10.068 17.046 1.00 94.31 311 GLY A C 1
ATOM 2616 O O . GLY A 1 311 ? -7.550 -9.902 17.538 1.00 94.31 311 GLY A O 1
ATOM 2617 N N . LEU A 1 312 ? -8.878 -10.035 15.731 1.00 95.94 312 LEU A N 1
ATOM 2618 C CA . LEU A 1 312 ? -7.961 -9.357 14.820 1.00 95.94 312 LEU A CA 1
ATOM 2619 C C . LEU A 1 312 ? -8.163 -7.843 14.931 1.00 95.94 312 LEU A C 1
ATOM 2621 O O . LEU A 1 312 ? -9.160 -7.372 15.481 1.00 95.94 312 LEU A O 1
ATOM 2625 N N . PHE A 1 313 ? -7.220 -7.081 14.397 1.00 96.25 313 PHE A N 1
ATOM 2626 C CA . PHE A 1 313 ? -7.346 -5.637 14.287 1.00 96.25 313 PHE A CA 1
ATOM 2627 C C . PHE A 1 313 ? -6.771 -5.160 12.959 1.00 96.25 313 PHE A C 1
ATOM 2629 O O . PHE A 1 313 ? -5.998 -5.872 12.314 1.00 96.25 313 PHE A O 1
ATOM 2636 N N . ARG A 1 314 ? -7.144 -3.948 12.570 1.00 95.12 314 ARG A N 1
ATOM 2637 C CA . ARG A 1 314 ? -6.600 -3.250 11.413 1.00 95.12 314 ARG A CA 1
ATOM 2638 C C . ARG A 1 314 ? -6.472 -1.766 11.736 1.00 95.12 314 ARG A C 1
ATOM 2640 O O . ARG A 1 314 ? -7.308 -1.211 12.443 1.00 95.12 314 ARG A O 1
ATOM 2647 N N . ILE A 1 315 ? -5.420 -1.147 11.215 1.00 95.44 315 ILE A N 1
ATOM 2648 C CA . ILE A 1 315 ? -5.288 0.308 11.211 1.00 95.44 315 ILE A CA 1
ATOM 2649 C C . ILE A 1 315 ? -6.258 0.868 10.170 1.00 95.44 315 ILE A C 1
ATOM 2651 O O . ILE A 1 315 ? -6.287 0.391 9.032 1.00 95.44 315 ILE A O 1
ATOM 2655 N N . VAL A 1 316 ? -7.067 1.839 10.575 1.00 94.44 316 VAL A N 1
ATOM 2656 C CA . VAL A 1 316 ? -8.120 2.432 9.748 1.00 94.44 316 VAL A CA 1
ATOM 2657 C C . VAL A 1 316 ? -7.936 3.934 9.644 1.00 94.44 316 VAL A C 1
ATOM 2659 O O . VAL A 1 316 ? -7.210 4.530 10.434 1.00 94.44 316 VAL A O 1
ATOM 2662 N N . ASP A 1 317 ? -8.590 4.525 8.649 1.00 90.81 317 ASP A N 1
ATOM 2663 C CA . ASP A 1 317 ? -8.499 5.955 8.389 1.00 90.81 317 ASP A CA 1
ATOM 2664 C C . ASP A 1 317 ? -8.894 6.788 9.610 1.00 90.81 317 ASP A C 1
ATOM 2666 O O . ASP A 1 317 ? -9.900 6.503 10.271 1.00 90.81 317 ASP A O 1
ATOM 2670 N N . LYS A 1 318 ? -8.078 7.805 9.894 1.00 91.19 318 LYS A N 1
ATOM 2671 C CA . LYS A 1 318 ? -8.237 8.688 11.042 1.00 91.19 318 LYS A CA 1
ATOM 2672 C C . LYS A 1 318 ? -9.385 9.649 10.775 1.00 91.19 318 LYS A C 1
ATOM 2674 O O . LYS A 1 318 ? -9.208 10.634 10.057 1.00 91.19 318 LYS A O 1
ATOM 2679 N N . LYS A 1 319 ? -10.559 9.348 11.337 1.00 91.19 319 LYS A N 1
ATOM 2680 C CA . LYS A 1 319 ? -11.797 10.079 11.047 1.00 91.19 319 LYS A CA 1
ATOM 2681 C C . LYS A 1 319 ? -12.536 10.514 12.301 1.00 91.19 319 LYS A C 1
ATOM 2683 O O . LYS A 1 319 ? -12.810 9.728 13.204 1.00 91.19 319 LYS A O 1
ATOM 2688 N N . THR A 1 320 ? -12.950 11.771 12.300 1.00 93.44 320 THR A N 1
ATOM 2689 C CA . THR A 1 320 ? -13.862 12.340 13.299 1.00 93.44 320 THR A CA 1
ATOM 2690 C C . THR A 1 320 ? -15.328 12.068 12.957 1.00 93.44 320 THR A C 1
ATOM 2692 O O . THR A 1 320 ? -16.159 11.926 13.857 1.00 93.44 320 THR A O 1
ATOM 2695 N N . PHE A 1 321 ? -15.641 11.942 11.664 1.00 94.25 321 PHE A N 1
ATOM 2696 C CA . PHE A 1 321 ? -16.989 11.739 11.145 1.00 94.25 321 PHE A CA 1
ATOM 2697 C C . PHE A 1 321 ? -17.014 10.609 10.111 1.00 94.25 321 PHE A C 1
ATOM 2699 O O . PHE A 1 321 ? -16.276 10.647 9.126 1.00 94.25 321 PHE A O 1
ATOM 2706 N N . PHE A 1 322 ? -17.891 9.627 10.317 1.00 94.38 322 PHE A N 1
ATOM 2707 C CA . PHE A 1 322 ? -18.118 8.535 9.375 1.00 94.38 322 PHE A CA 1
ATOM 2708 C C . PHE A 1 322 ? -19.170 8.931 8.337 1.00 94.38 322 PHE A C 1
ATOM 2710 O O . PHE A 1 322 ? -20.291 9.308 8.673 1.00 94.38 322 PHE A O 1
ATOM 2717 N N . GLN A 1 323 ? -18.818 8.837 7.059 1.00 92.56 323 GLN A N 1
ATOM 2718 C CA . GLN A 1 323 ? -19.760 9.008 5.953 1.00 92.56 323 GLN A CA 1
ATOM 2719 C C . GLN A 1 323 ? -20.628 7.755 5.779 1.00 92.56 323 GLN A C 1
ATOM 2721 O O . GLN A 1 323 ? -20.308 6.689 6.300 1.00 92.56 323 GLN A O 1
ATOM 2726 N N . THR A 1 324 ? -21.696 7.843 4.978 1.00 90.94 324 THR A N 1
ATOM 2727 C CA . THR A 1 324 ? -22.602 6.711 4.703 1.00 90.94 324 THR A CA 1
ATOM 2728 C C . THR A 1 324 ? -21.852 5.447 4.285 1.00 90.94 324 THR A C 1
ATOM 2730 O O . THR A 1 324 ? -22.110 4.372 4.816 1.00 90.94 324 THR A O 1
ATOM 2733 N N . ARG A 1 325 ? -20.860 5.582 3.398 1.00 88.12 325 ARG A N 1
ATOM 2734 C CA . ARG A 1 325 ? -20.047 4.451 2.938 1.00 88.12 325 ARG A CA 1
ATOM 2735 C C . ARG A 1 325 ? -19.169 3.859 4.048 1.00 88.12 325 ARG A C 1
ATOM 2737 O O . ARG A 1 325 ? -19.044 2.642 4.145 1.00 88.12 325 ARG A O 1
ATOM 2744 N N . ASP A 1 326 ? -18.614 4.701 4.921 1.00 92.88 326 ASP A N 1
ATOM 2745 C CA . ASP A 1 326 ? -17.855 4.229 6.084 1.00 92.88 326 ASP A CA 1
ATOM 2746 C C . ASP A 1 326 ? -18.762 3.377 6.987 1.00 92.88 326 ASP A C 1
ATOM 2748 O O . ASP A 1 326 ? -18.388 2.277 7.394 1.00 92.88 326 ASP A O 1
ATOM 2752 N N . LEU A 1 327 ? -19.986 3.853 7.243 1.00 94.12 327 LEU A N 1
ATOM 2753 C CA . LEU A 1 327 ? -20.982 3.147 8.049 1.00 94.12 327 LEU A CA 1
ATOM 2754 C C . LEU A 1 327 ? -21.410 1.817 7.420 1.00 94.12 327 LEU A C 1
ATOM 2756 O O . LEU A 1 327 ? -21.565 0.841 8.150 1.00 94.12 327 LEU A O 1
ATOM 2760 N N . GLU A 1 328 ? -21.563 1.740 6.095 1.00 93.06 328 GLU A N 1
ATOM 2761 C CA . GLU A 1 328 ? -21.845 0.483 5.383 1.00 93.06 328 GLU A CA 1
ATOM 2762 C C . GLU A 1 328 ? -20.761 -0.571 5.660 1.00 93.06 328 GLU A C 1
ATOM 2764 O O . GLU A 1 328 ? -21.071 -1.696 6.063 1.00 93.06 328 GLU A O 1
ATOM 2769 N N . ILE A 1 329 ? -19.482 -0.202 5.534 1.00 93.19 329 ILE A N 1
ATOM 2770 C CA . ILE A 1 329 ? -18.362 -1.108 5.828 1.00 93.19 329 ILE A CA 1
ATOM 2771 C C . ILE A 1 329 ? -18.320 -1.483 7.308 1.00 93.19 329 ILE A C 1
ATOM 2773 O O . ILE A 1 329 ? -18.191 -2.666 7.636 1.00 93.19 329 ILE A O 1
ATOM 2777 N N . ILE A 1 330 ? -18.498 -0.526 8.219 1.00 95.25 330 ILE A N 1
ATOM 2778 C CA . ILE A 1 330 ? -18.548 -0.806 9.660 1.00 95.25 330 ILE A CA 1
ATOM 2779 C C . ILE A 1 330 ? -19.686 -1.788 9.983 1.00 95.25 330 ILE A C 1
ATOM 2781 O O . ILE A 1 330 ? -19.498 -2.746 10.743 1.00 95.25 330 ILE A O 1
ATOM 2785 N N . ASN A 1 331 ? -20.845 -1.617 9.352 1.00 94.94 331 ASN A N 1
ATOM 2786 C CA . ASN A 1 331 ? -22.009 -2.482 9.515 1.00 94.94 331 ASN A CA 1
ATOM 2787 C C . ASN A 1 331 ? -21.807 -3.874 8.917 1.00 94.94 331 ASN A C 1
ATOM 2789 O O . ASN A 1 331 ? -22.238 -4.866 9.512 1.00 94.94 331 ASN A O 1
ATOM 2793 N N . SER A 1 332 ? -21.080 -3.994 7.807 1.00 94.88 332 SER A N 1
ATOM 2794 C CA . SER A 1 332 ? -20.695 -5.300 7.257 1.00 94.88 332 SER A CA 1
ATOM 2795 C C . SER A 1 332 ? -19.870 -6.132 8.255 1.00 94.88 332 SER A C 1
ATOM 2797 O O . SER A 1 332 ? -19.986 -7.359 8.306 1.00 94.88 332 SER A O 1
ATOM 2799 N N . HIS A 1 333 ? -19.115 -5.477 9.142 1.00 95.81 333 HIS A N 1
ATOM 2800 C CA . HIS A 1 333 ? -18.291 -6.137 10.153 1.00 95.81 333 HIS A CA 1
ATOM 2801 C C . HIS A 1 333 ? -18.979 -6.310 11.510 1.00 95.81 333 HIS A C 1
ATOM 2803 O O . HIS A 1 333 ? -18.635 -7.233 12.243 1.00 95.81 333 HIS A O 1
ATOM 2809 N N . THR A 1 334 ? -19.985 -5.499 11.826 1.00 96.44 334 THR A N 1
ATOM 2810 C CA . THR A 1 334 ? -20.646 -5.500 13.140 1.00 96.44 334 THR A CA 1
ATOM 2811 C C . THR A 1 334 ? -21.821 -6.471 13.180 1.00 96.44 334 THR A C 1
ATOM 2813 O O . THR A 1 334 ? -22.686 -6.404 12.310 1.00 96.44 334 THR A O 1
ATOM 2816 N N . ASN A 1 335 ? -21.871 -7.391 14.150 1.00 94.81 335 ASN A N 1
ATOM 2817 C CA . ASN A 1 335 ? -23.032 -8.265 14.362 1.00 94.81 335 ASN A CA 1
ATOM 2818 C C . ASN A 1 335 ? -23.960 -7.776 15.478 1.00 94.81 335 ASN A C 1
ATOM 2820 O O . ASN A 1 335 ? -25.154 -7.654 15.225 1.00 94.81 335 ASN A O 1
ATOM 2824 N N . ASP A 1 336 ? -23.420 -7.504 16.673 1.00 97.06 336 ASP A N 1
ATOM 2825 C CA . ASP A 1 336 ? -24.237 -7.178 17.856 1.00 97.06 336 ASP A CA 1
ATOM 2826 C C . ASP A 1 336 ? -23.921 -5.792 18.422 1.00 97.06 336 ASP A C 1
ATOM 2828 O O . ASP A 1 336 ? -24.822 -4.980 18.618 1.00 97.06 336 ASP A O 1
ATOM 2832 N N . ILE A 1 337 ? -22.641 -5.528 18.711 1.00 98.25 337 ILE A N 1
ATOM 2833 C CA . ILE A 1 337 ? -22.203 -4.309 19.396 1.00 98.25 337 ILE A CA 1
ATOM 2834 C C . ILE A 1 337 ? -21.134 -3.611 18.560 1.00 98.25 337 ILE A C 1
ATOM 2836 O O . ILE A 1 337 ? -20.083 -4.193 18.279 1.00 98.25 337 ILE A O 1
ATOM 2840 N N . LEU A 1 338 ? -21.378 -2.347 18.230 1.00 98.12 338 LEU A N 1
ATOM 2841 C CA . LEU A 1 338 ? -20.372 -1.413 17.745 1.00 98.12 338 LEU A CA 1
ATOM 2842 C C . LEU A 1 338 ? -19.985 -0.474 18.882 1.00 98.12 338 LEU A C 1
ATOM 2844 O O . LEU A 1 338 ? -20.811 0.254 19.423 1.00 98.12 338 LEU A O 1
ATOM 2848 N N . LEU A 1 339 ? -18.714 -0.475 19.238 1.00 98.38 339 LEU A N 1
ATOM 2849 C CA . LEU A 1 339 ? -18.146 0.452 20.198 1.00 98.38 339 LEU A CA 1
ATOM 2850 C C . LEU A 1 339 ? -17.269 1.454 19.449 1.00 98.38 339 LEU A C 1
ATOM 2852 O O . LEU A 1 339 ? -16.473 1.067 18.598 1.00 98.38 339 LEU A O 1
ATOM 2856 N N . ILE A 1 340 ? -17.391 2.730 19.786 1.00 98.06 340 ILE A N 1
ATOM 2857 C CA . ILE A 1 340 ? -16.599 3.821 19.231 1.00 98.06 340 ILE A CA 1
ATOM 2858 C C . ILE A 1 340 ? -15.915 4.548 20.387 1.00 98.06 340 ILE A C 1
ATOM 2860 O O . ILE A 1 340 ? -16.566 5.017 21.319 1.00 98.06 340 ILE A O 1
ATOM 2864 N N . GLY A 1 341 ? -14.591 4.620 20.325 1.00 97.50 341 GLY A N 1
ATOM 2865 C CA . GLY A 1 341 ? -13.763 5.466 21.166 1.00 97.50 341 GLY A CA 1
ATOM 2866 C C . GLY A 1 341 ? -13.668 6.817 20.488 1.00 97.50 341 GLY A C 1
ATOM 2867 O O . GLY A 1 341 ? -13.037 6.910 19.446 1.00 97.50 341 GLY A O 1
ATOM 2868 N N . SER A 1 342 ? -14.325 7.834 21.031 1.00 96.50 342 SER A N 1
ATOM 2869 C CA . SER A 1 342 ? -14.499 9.149 20.403 1.00 96.50 342 SER A CA 1
ATOM 2870 C C . SER A 1 342 ? -13.327 10.114 20.632 1.00 96.50 342 SER A C 1
ATOM 2872 O O . SER A 1 342 ? -13.487 11.317 20.440 1.00 96.50 342 SER A O 1
ATOM 2874 N N . GLY A 1 343 ? -12.176 9.633 21.106 1.00 95.44 343 GLY A N 1
ATOM 2875 C CA . GLY A 1 343 ? -11.077 10.483 21.562 1.00 95.44 343 GLY A CA 1
ATOM 2876 C C . GLY A 1 343 ? -11.141 10.841 23.049 1.00 95.44 343 GLY A C 1
ATOM 2877 O O . GLY A 1 343 ? -12.010 10.372 23.791 1.00 95.44 343 GLY A O 1
ATOM 2878 N N . GLU A 1 344 ? -10.199 11.672 23.500 1.00 94.31 344 GLU A N 1
ATOM 2879 C CA . GLU A 1 344 ? -10.135 12.147 24.891 1.00 94.31 344 GLU A CA 1
ATOM 2880 C C . GLU A 1 344 ? -11.154 13.266 25.144 1.00 94.31 344 GLU A C 1
ATOM 2882 O O . GLU A 1 344 ? -11.812 13.303 26.188 1.00 94.31 344 GLU A O 1
ATOM 2887 N N . THR A 1 345 ? -11.332 14.163 24.169 1.00 94.00 345 THR A N 1
ATOM 2888 C CA . THR A 1 345 ? -12.314 15.251 24.243 1.00 94.00 345 THR A CA 1
ATOM 2889 C C . THR A 1 345 ? -13.720 14.807 23.853 1.00 94.00 345 THR A C 1
ATOM 2891 O O . THR A 1 345 ? -14.688 15.450 24.255 1.00 94.00 345 THR A O 1
ATOM 2894 N N . GLY A 1 346 ? -13.849 13.672 23.161 1.00 93.25 346 GLY A N 1
ATOM 2895 C CA . GLY A 1 346 ? -15.133 13.106 22.755 1.00 93.25 346 GLY A CA 1
ATOM 2896 C C . GLY A 1 346 ? -15.681 13.701 21.461 1.00 93.25 346 GLY A C 1
ATOM 2897 O O . GLY A 1 346 ? -16.892 13.736 21.274 1.00 93.25 346 GLY A O 1
ATOM 2898 N N . LYS A 1 347 ? -14.801 14.215 20.594 1.00 91.44 347 LYS A N 1
ATOM 2899 C CA . LYS A 1 347 ? -15.191 14.863 19.332 1.00 91.44 347 LYS A CA 1
ATOM 2900 C C . LYS A 1 347 ? -15.295 13.899 18.147 1.00 91.44 347 LYS A C 1
ATOM 2902 O O . LYS A 1 347 ? -15.858 14.278 17.124 1.00 91.44 347 LYS A O 1
ATOM 2907 N N . GLY A 1 348 ? -14.743 12.693 18.262 1.00 91.94 348 GLY A N 1
ATOM 2908 C CA . GLY A 1 348 ? -14.830 11.655 17.237 1.00 91.94 348 GLY A CA 1
ATOM 2909 C C . GLY A 1 348 ? -16.133 10.855 17.294 1.00 91.94 348 GLY A C 1
ATOM 2910 O O . GLY A 1 348 ? -16.936 10.996 18.214 1.00 91.94 348 GLY A O 1
ATOM 2911 N N . GLY A 1 349 ? -16.325 9.963 16.322 1.00 89.44 349 GLY A N 1
ATOM 2912 C CA . GLY A 1 349 ? -17.488 9.075 16.279 1.00 89.44 349 GLY A CA 1
ATOM 2913 C C . GLY A 1 349 ? -18.769 9.713 15.742 1.00 89.44 349 GLY A C 1
ATOM 2914 O O . GLY A 1 349 ? -19.853 9.196 15.996 1.00 89.44 349 GLY A O 1
ATOM 2915 N N . GLY A 1 350 ? -18.668 10.822 15.004 1.00 94.19 350 GLY A N 1
ATOM 2916 C CA . GLY A 1 350 ? -19.802 11.393 14.277 1.00 94.19 350 GLY A CA 1
ATOM 2917 C C . GLY A 1 350 ? -20.256 10.515 13.103 1.00 94.19 350 GLY A C 1
ATOM 2918 O O . GLY A 1 350 ? -19.564 9.580 12.708 1.00 94.19 350 GLY A O 1
ATOM 2919 N N . GLY A 1 351 ? -21.413 10.838 12.520 1.00 93.25 351 GLY A N 1
ATOM 2920 C CA . GLY A 1 351 ? -21.971 10.142 11.349 1.00 93.25 351 GLY A CA 1
ATOM 2921 C C . GLY A 1 351 ? -23.207 9.295 11.644 1.00 93.25 351 GLY A C 1
ATOM 2922 O O . GLY A 1 351 ? -24.005 9.042 10.748 1.00 93.25 351 GLY A O 1
ATOM 2923 N N . PHE A 1 352 ? -23.415 8.905 12.902 1.00 92.69 352 PHE A N 1
ATOM 2924 C CA . PHE A 1 352 ? -24.592 8.135 13.308 1.00 92.69 352 PHE A CA 1
ATOM 2925 C C . PHE A 1 352 ? -25.865 8.999 13.380 1.00 92.69 352 PHE A C 1
ATOM 2927 O O . PHE A 1 352 ? -25.767 10.210 13.606 1.00 92.69 352 PHE A O 1
ATOM 2934 N N . PRO A 1 353 ? -27.067 8.396 13.240 1.00 88.06 353 PRO A N 1
ATOM 2935 C CA . PRO A 1 353 ? -28.338 9.126 13.241 1.00 88.06 353 PRO A CA 1
ATOM 2936 C C . PRO A 1 353 ? -28.577 9.954 14.508 1.00 88.06 353 PRO A C 1
ATOM 2938 O O . PRO A 1 353 ? -29.176 11.027 14.445 1.00 88.06 353 PRO A O 1
ATOM 2941 N N . LYS A 1 354 ? -28.106 9.464 15.662 1.00 91.19 354 LYS A N 1
ATOM 2942 C CA . LYS A 1 354 ? -28.210 10.150 16.952 1.00 91.19 354 LYS A CA 1
ATOM 2943 C C . LYS A 1 354 ? -26.830 10.457 17.523 1.00 91.19 354 LYS A C 1
ATOM 2945 O O . LYS A 1 354 ? -25.886 9.694 17.335 1.00 91.19 354 LYS A O 1
ATOM 2950 N N . LYS A 1 355 ? -26.739 11.548 18.290 1.00 88.44 355 LYS A N 1
ATOM 2951 C CA . LYS A 1 355 ? -25.529 11.954 19.035 1.00 88.44 355 LYS A CA 1
ATOM 2952 C C . LYS A 1 355 ? -25.476 11.396 20.467 1.00 88.44 355 LYS A C 1
ATOM 2954 O O . LYS A 1 355 ? -24.672 11.850 21.272 1.00 88.44 355 LYS A O 1
ATOM 2959 N N . GLU A 1 356 ? -26.362 10.464 20.799 1.00 93.75 356 GLU A N 1
ATOM 2960 C CA . GLU A 1 356 ? -26.445 9.834 22.120 1.00 93.75 356 GLU A CA 1
ATOM 2961 C C . GLU A 1 356 ? -25.286 8.840 22.323 1.00 93.75 356 GLU A C 1
ATOM 2963 O O . GLU A 1 356 ? -24.878 8.158 21.379 1.00 93.75 356 GLU A O 1
ATOM 2968 N N . GLU A 1 357 ? -24.781 8.719 23.559 1.00 94.50 357 GLU A N 1
ATOM 2969 C CA . GLU A 1 357 ? -23.706 7.767 23.900 1.00 94.50 357 GLU A CA 1
ATOM 2970 C C . GLU A 1 357 ? -24.112 6.307 23.659 1.00 94.50 357 GLU A C 1
ATOM 2972 O O . GLU A 1 357 ? -23.260 5.467 23.380 1.00 94.50 357 GLU A O 1
ATOM 2977 N N . MET A 1 358 ? -25.403 5.988 23.761 1.00 96.69 358 MET A N 1
ATOM 2978 C CA . MET A 1 358 ? -25.953 4.670 23.463 1.00 96.69 358 MET A CA 1
ATOM 2979 C C . MET A 1 358 ? -27.138 4.821 22.521 1.00 96.69 358 MET A C 1
ATOM 2981 O O . MET A 1 358 ? -28.054 5.589 22.792 1.00 96.69 358 MET A O 1
ATOM 2985 N N . GLN A 1 359 ? -27.153 4.031 21.454 1.00 96.12 359 GLN A N 1
ATOM 2986 C CA . GLN A 1 359 ? -28.281 3.962 20.532 1.00 96.12 359 GLN A CA 1
ATOM 2987 C C . GLN A 1 359 ? -28.434 2.554 19.960 1.00 96.12 359 GLN A C 1
ATOM 2989 O O . GLN A 1 359 ? -27.485 1.771 19.927 1.00 96.12 359 GLN A O 1
ATOM 2994 N N . PHE A 1 360 ? -29.638 2.244 19.495 1.00 95.88 360 PHE A N 1
ATOM 2995 C CA . PHE A 1 360 ? -29.938 1.021 18.761 1.00 95.88 360 PHE A CA 1
ATOM 2996 C C . PHE A 1 360 ? -30.440 1.397 17.375 1.00 95.88 360 PHE A C 1
ATOM 2998 O O . PHE A 1 360 ? -31.266 2.302 17.245 1.00 95.88 360 PHE A O 1
ATOM 3005 N N . TYR A 1 361 ? -29.966 0.700 16.347 1.00 94.38 361 TYR A N 1
ATOM 3006 C CA . TYR A 1 361 ? -30.548 0.800 15.012 1.00 94.38 361 TYR A CA 1
ATOM 3007 C C . TYR A 1 361 ? -30.457 -0.529 14.265 1.00 94.38 361 TYR A C 1
ATOM 3009 O O . TYR A 1 361 ? -29.747 -1.453 14.667 1.00 94.38 361 TYR A O 1
ATOM 3017 N N . ILE A 1 362 ? -31.218 -0.637 13.180 1.00 94.19 362 ILE A N 1
ATOM 3018 C CA . ILE A 1 362 ? -31.250 -1.831 12.339 1.00 94.19 362 ILE A CA 1
ATOM 3019 C C . ILE A 1 362 ? -30.097 -1.754 11.336 1.00 94.19 362 ILE A C 1
ATOM 3021 O O . ILE A 1 362 ? -30.053 -0.867 10.493 1.00 94.19 362 ILE A O 1
ATOM 3025 N N . ASN A 1 363 ? -29.162 -2.696 11.413 1.00 93.94 363 ASN A N 1
ATOM 3026 C CA . ASN A 1 363 ? -28.146 -2.892 10.389 1.00 93.94 363 ASN A CA 1
ATOM 3027 C C . ASN A 1 363 ? -28.814 -3.455 9.130 1.00 93.94 363 ASN A C 1
ATOM 3029 O O . ASN A 1 363 ? -29.154 -4.640 9.076 1.00 93.94 363 ASN A O 1
ATOM 3033 N N . ASP A 1 364 ? -28.977 -2.607 8.118 1.00 91.19 364 ASP A N 1
ATOM 3034 C CA . ASP A 1 364 ? -29.677 -2.947 6.880 1.00 91.19 364 ASP A CA 1
ATOM 3035 C C . ASP A 1 364 ? -28.996 -4.040 6.054 1.00 91.19 364 ASP A C 1
ATOM 3037 O O . ASP A 1 364 ? -29.678 -4.726 5.290 1.00 91.19 364 ASP A O 1
ATOM 3041 N N . ILE A 1 365 ? -27.686 -4.241 6.223 1.00 92.06 365 ILE A N 1
ATOM 3042 C CA . ILE A 1 365 ? -26.912 -5.262 5.505 1.00 92.06 365 ILE A CA 1
ATOM 3043 C C . ILE A 1 365 ? -27.176 -6.639 6.114 1.00 92.06 365 ILE A C 1
ATOM 3045 O O . ILE A 1 365 ? -27.440 -7.604 5.402 1.00 92.06 365 ILE A O 1
ATOM 3049 N N . LYS A 1 366 ? -27.131 -6.739 7.447 1.00 93.62 366 LYS A N 1
ATOM 3050 C CA . LYS A 1 366 ? -27.293 -8.017 8.163 1.00 93.62 366 LYS A CA 1
ATOM 3051 C C . LYS A 1 366 ? -28.711 -8.290 8.651 1.00 93.62 366 LYS A C 1
ATOM 3053 O O . LYS A 1 366 ? -28.951 -9.365 9.196 1.00 93.62 366 LYS A O 1
ATOM 3058 N N . LYS A 1 367 ? -29.622 -7.324 8.493 1.00 94.62 367 LYS A N 1
ATOM 3059 C CA . LYS A 1 367 ? -31.009 -7.359 8.986 1.00 94.62 367 LYS A CA 1
ATOM 3060 C C . LYS A 1 367 ? -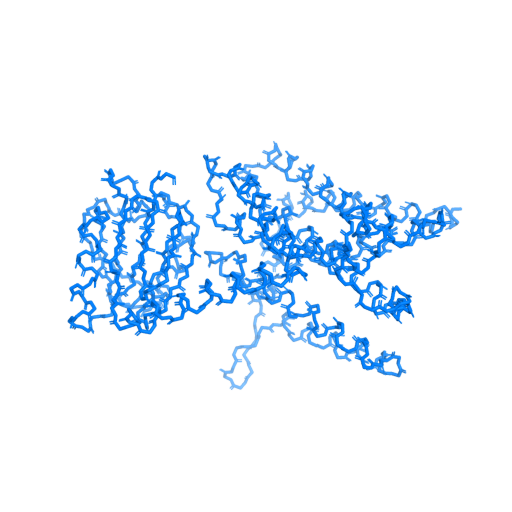31.086 -7.690 10.482 1.00 94.62 367 LYS A C 1
ATOM 3062 O O . LYS A 1 367 ? -31.863 -8.538 10.910 1.00 94.62 367 LYS A O 1
ATOM 3067 N N . ARG A 1 368 ? -30.236 -7.041 11.287 1.00 94.69 368 ARG A N 1
ATOM 3068 C CA . ARG A 1 368 ? -30.135 -7.253 12.744 1.00 94.69 368 ARG A CA 1
ATOM 3069 C C . ARG A 1 368 ? -30.087 -5.934 13.496 1.00 94.69 368 ARG A C 1
ATOM 3071 O O . ARG A 1 368 ? -29.533 -4.963 12.995 1.00 94.69 368 ARG A O 1
ATOM 3078 N N . CYS A 1 369 ? -30.635 -5.914 14.708 1.00 96.38 369 CYS A N 1
ATOM 3079 C CA . CYS A 1 369 ? -30.476 -4.781 15.612 1.00 96.38 369 CYS A CA 1
ATOM 3080 C C . CYS A 1 369 ? -29.033 -4.737 16.130 1.00 96.38 369 CYS A C 1
ATOM 3082 O O . CYS A 1 369 ? -28.529 -5.742 16.632 1.00 96.38 369 CYS A O 1
ATOM 3084 N N . VAL A 1 370 ? -28.385 -3.582 15.998 1.00 96.94 370 VAL A N 1
ATOM 3085 C CA . VAL A 1 370 ? -27.030 -3.321 16.484 1.00 96.94 370 VAL A CA 1
ATOM 3086 C C . VAL A 1 370 ? -27.097 -2.269 17.582 1.00 96.94 370 VAL A C 1
ATOM 3088 O O . VAL A 1 37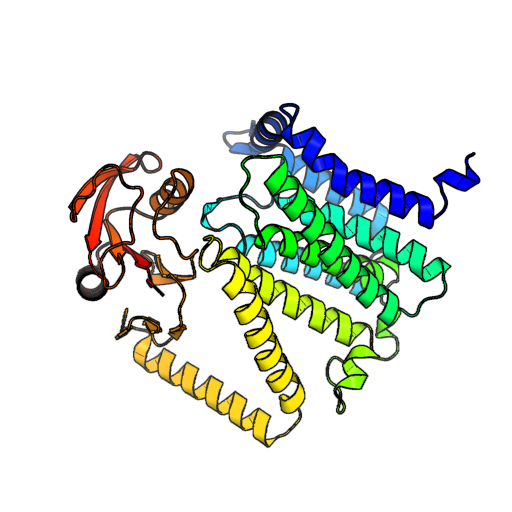0 ? -27.730 -1.224 17.420 1.00 96.94 370 VAL A O 1
ATOM 3091 N N . GLN A 1 371 ? -26.416 -2.539 18.694 1.00 97.75 371 GLN A N 1
ATOM 3092 C CA . GLN A 1 371 ? -26.170 -1.553 19.738 1.00 97.75 371 GLN A CA 1
ATOM 3093 C C . GLN A 1 371 ? -24.911 -0.761 19.396 1.00 97.75 371 GLN A C 1
ATOM 3095 O O . GLN A 1 371 ? -23.844 -1.348 19.214 1.00 97.75 371 GLN A O 1
ATOM 3100 N N . VAL A 1 372 ? -25.010 0.564 19.363 1.00 97.69 372 VAL A N 1
ATOM 3101 C CA . VAL A 1 372 ? -23.858 1.452 19.201 1.00 97.69 372 VAL A CA 1
ATOM 3102 C C . VAL A 1 372 ? -23.587 2.185 20.500 1.00 97.69 372 VAL A C 1
ATOM 3104 O O . VAL A 1 372 ? -24.495 2.764 21.093 1.00 97.69 372 VAL A O 1
ATOM 3107 N N . LEU A 1 373 ? -22.330 2.139 20.931 1.00 98.06 373 LEU A N 1
ATOM 3108 C CA . LEU A 1 373 ? -21.814 2.822 22.107 1.00 98.06 373 LEU A CA 1
ATOM 3109 C C . LEU A 1 373 ? -20.725 3.799 21.669 1.00 98.06 373 LEU A C 1
ATOM 3111 O O . LEU A 1 373 ? -19.712 3.366 21.128 1.00 98.06 373 LEU A O 1
ATOM 3115 N N . ILE A 1 374 ? -20.904 5.091 21.916 1.00 97.56 374 ILE A N 1
ATOM 3116 C CA . ILE A 1 374 ? -19.927 6.140 21.611 1.00 97.56 374 ILE A CA 1
ATOM 3117 C C . ILE A 1 374 ? -19.443 6.705 22.942 1.00 97.56 374 ILE A C 1
ATOM 3119 O O . ILE A 1 374 ? -20.195 7.361 23.654 1.00 97.56 374 ILE A O 1
ATOM 3123 N N . LEU A 1 375 ? -18.197 6.402 23.304 1.00 97.81 375 LEU A N 1
ATOM 3124 C CA . LEU A 1 375 ? -17.622 6.729 24.607 1.00 97.81 375 LEU A CA 1
ATOM 3125 C C . LEU A 1 375 ? -16.237 7.356 24.436 1.00 97.81 375 LEU A C 1
ATOM 3127 O O . LEU A 1 375 ? -15.486 6.995 23.532 1.00 97.81 375 LEU A O 1
ATOM 3131 N N . LYS A 1 376 ? -15.829 8.207 25.383 1.00 97.25 376 LYS A N 1
ATOM 3132 C CA . LYS A 1 376 ? -14.433 8.671 25.473 1.00 97.25 376 LYS A CA 1
ATOM 3133 C C . LYS A 1 376 ? -13.467 7.491 25.592 1.00 97.25 376 LYS A C 1
ATOM 3135 O O . LYS A 1 376 ? -13.791 6.494 26.243 1.00 97.25 376 LYS A O 1
ATOM 3140 N N . ASN A 1 377 ? -12.260 7.624 25.040 1.00 97.25 377 ASN A N 1
ATOM 3141 C CA . ASN A 1 377 ? -11.308 6.516 24.874 1.00 97.25 377 ASN A CA 1
ATOM 3142 C C . ASN A 1 377 ? -11.057 5.704 26.148 1.00 97.25 377 ASN A C 1
ATOM 3144 O O . ASN A 1 377 ? -11.115 4.476 26.112 1.00 97.25 377 ASN A O 1
ATOM 3148 N N . LYS A 1 378 ? -10.848 6.368 27.292 1.00 97.00 378 LYS A N 1
ATOM 3149 C CA . LYS A 1 378 ? -10.667 5.688 28.583 1.00 97.00 378 LYS A CA 1
ATOM 3150 C C . LYS A 1 378 ? -11.838 4.750 28.911 1.00 97.00 378 LYS A C 1
ATOM 3152 O O . LYS A 1 378 ? -11.621 3.581 29.223 1.00 97.00 378 LYS A O 1
ATOM 3157 N N . ASN A 1 379 ? -13.070 5.242 28.783 1.00 98.06 379 ASN A N 1
ATOM 3158 C CA . ASN A 1 379 ? -14.286 4.480 29.076 1.00 98.06 379 ASN A CA 1
ATOM 3159 C C . ASN A 1 379 ? -14.545 3.403 28.015 1.00 98.06 379 ASN A C 1
ATOM 3161 O O . ASN A 1 379 ? -14.915 2.279 28.359 1.00 98.06 379 ASN A O 1
ATOM 3165 N N . ALA A 1 380 ? -14.296 3.717 26.741 1.00 98.19 380 ALA A N 1
ATOM 3166 C CA . ALA A 1 380 ? -14.426 2.778 25.635 1.00 98.19 380 ALA A CA 1
ATOM 3167 C C . ALA A 1 380 ? -13.485 1.577 25.811 1.00 98.19 380 ALA A C 1
ATOM 3169 O O . ALA A 1 380 ? -13.925 0.435 25.750 1.00 98.19 380 ALA A O 1
ATOM 3170 N N . VAL A 1 381 ? -12.209 1.799 26.134 1.00 98.25 381 VAL A N 1
ATOM 3171 C CA . VAL A 1 381 ? -11.237 0.715 26.354 1.00 98.25 381 VAL A CA 1
ATOM 3172 C C . VAL A 1 381 ? -11.639 -0.175 27.535 1.00 98.25 381 VAL A C 1
ATOM 3174 O O . VAL A 1 381 ? -11.592 -1.406 27.431 1.00 98.25 381 VAL A O 1
ATOM 3177 N N . THR A 1 382 ? -12.088 0.415 28.649 1.00 98.31 382 THR A N 1
ATOM 3178 C CA . THR A 1 382 ? -12.606 -0.352 29.793 1.00 98.31 382 THR A CA 1
ATOM 3179 C C . THR A 1 382 ? -13.828 -1.184 29.399 1.00 98.31 382 THR A C 1
ATOM 3181 O O . THR A 1 382 ? -13.891 -2.374 29.726 1.00 98.31 382 THR A O 1
ATOM 3184 N N . MET A 1 383 ? -14.772 -0.595 28.658 1.00 98.50 383 MET A N 1
ATOM 3185 C CA . MET A 1 383 ? -15.971 -1.284 28.182 1.00 98.50 383 MET A CA 1
ATOM 3186 C C . MET A 1 383 ? -15.626 -2.418 27.211 1.00 98.50 383 MET A C 1
ATOM 3188 O O . MET A 1 383 ? -16.108 -3.534 27.385 1.00 98.50 383 MET A O 1
ATOM 3192 N N . PHE A 1 384 ? -14.735 -2.183 26.247 1.00 98.50 384 PHE A N 1
ATOM 3193 C CA . PHE A 1 384 ? -14.264 -3.194 25.302 1.00 98.50 384 PHE A CA 1
ATOM 3194 C C . PHE A 1 384 ? -13.689 -4.411 26.028 1.00 98.50 384 PHE A C 1
ATOM 3196 O O . PHE A 1 384 ? -14.119 -5.544 25.804 1.00 98.50 384 PHE A O 1
ATOM 3203 N N . ASN A 1 385 ? -12.760 -4.186 26.959 1.00 98.19 385 ASN A N 1
ATOM 3204 C CA . ASN A 1 385 ? -12.138 -5.262 27.725 1.00 98.19 385 ASN A CA 1
ATOM 3205 C C . ASN A 1 385 ? -13.171 -6.042 28.561 1.00 98.19 385 ASN A C 1
ATOM 3207 O O . ASN A 1 385 ? -13.102 -7.274 28.622 1.00 98.19 385 ASN A O 1
ATOM 3211 N N . LYS A 1 386 ? -14.159 -5.352 29.153 1.00 98.44 386 LYS A N 1
ATOM 3212 C CA . LYS A 1 386 ? -15.281 -5.977 29.873 1.00 98.44 386 LYS A CA 1
ATOM 3213 C C . LYS A 1 386 ? -16.134 -6.845 28.941 1.00 98.44 386 LYS A C 1
ATOM 3215 O O . LYS A 1 386 ? -16.367 -8.012 29.256 1.00 98.44 386 LYS A O 1
ATOM 3220 N N . LEU A 1 387 ? -16.541 -6.319 27.786 1.00 98.25 387 LEU A N 1
ATOM 3221 C CA . LEU A 1 387 ? -17.344 -7.032 26.786 1.00 98.25 387 LEU A CA 1
ATOM 3222 C C . LEU A 1 387 ? -16.618 -8.274 26.255 1.00 98.25 387 LEU A C 1
ATOM 3224 O O . LEU A 1 387 ? -17.211 -9.351 26.168 1.00 98.25 387 LEU A O 1
ATOM 3228 N N . LYS A 1 388 ? -15.312 -8.172 25.978 1.00 97.69 388 LYS A N 1
ATOM 3229 C CA . LYS A 1 388 ? -14.498 -9.323 25.562 1.00 97.69 388 LYS A CA 1
ATOM 3230 C C . LYS A 1 388 ? -14.374 -10.373 26.669 1.00 97.69 388 LYS A C 1
ATOM 3232 O O . LYS A 1 388 ? -14.471 -11.560 26.367 1.00 97.69 388 LYS A O 1
ATOM 3237 N N . LYS A 1 389 ? -14.227 -9.975 27.942 1.00 97.25 389 LYS A N 1
ATOM 3238 C CA . LYS A 1 389 ? -14.242 -10.909 29.090 1.00 97.25 389 LYS A CA 1
ATOM 3239 C C . LYS A 1 389 ? -15.583 -11.645 29.208 1.00 97.25 389 LYS A C 1
ATOM 3241 O O . LYS A 1 389 ? -15.607 -12.824 29.542 1.00 97.25 389 LYS A O 1
ATOM 3246 N N . GLN A 1 390 ? -16.680 -10.973 28.867 1.00 97.94 390 GLN A N 1
ATOM 3247 C CA . GLN A 1 390 ? -18.030 -11.543 28.798 1.00 97.94 390 GLN A CA 1
ATOM 3248 C C . GLN A 1 390 ? -18.313 -12.320 27.498 1.00 97.94 390 GLN A C 1
ATOM 3250 O O . GLN A 1 390 ? -19.452 -12.722 27.271 1.00 97.94 390 GLN A O 1
ATOM 3255 N N . LYS A 1 391 ? -17.305 -12.523 26.634 1.00 97.12 391 LYS A N 1
ATOM 3256 C CA . LYS A 1 391 ? -17.422 -13.198 25.330 1.00 97.12 391 LYS A CA 1
ATOM 3257 C C . LYS A 1 391 ? -18.489 -12.583 24.406 1.00 97.12 391 LYS A C 1
ATOM 3259 O O . LYS A 1 391 ? -19.080 -13.284 23.590 1.00 97.12 391 LYS A O 1
ATOM 3264 N N . LYS A 1 392 ? -18.740 -11.275 24.516 1.00 97.94 392 LYS A N 1
ATOM 3265 C CA . LYS A 1 392 ? -19.659 -10.557 23.622 1.00 97.94 392 LYS A CA 1
ATOM 3266 C C . LYS A 1 392 ? -19.009 -10.307 22.257 1.00 97.94 392 LYS A C 1
ATOM 3268 O O . LYS A 1 392 ? -17.793 -10.111 22.161 1.00 97.94 392 LYS A O 1
ATOM 3273 N N . ARG A 1 393 ? -19.834 -10.297 21.207 1.00 97.44 393 ARG A N 1
ATOM 3274 C CA . ARG A 1 393 ? -19.437 -9.943 19.839 1.00 97.44 393 ARG A CA 1
ATOM 3275 C C . ARG A 1 393 ? -19.420 -8.424 19.706 1.00 97.44 393 ARG A C 1
ATOM 3277 O O . ARG A 1 393 ? -20.462 -7.795 19.566 1.00 97.44 393 ARG A O 1
ATOM 3284 N N . VAL A 1 394 ? -18.231 -7.847 19.841 1.00 98.12 394 VAL A N 1
ATOM 3285 C CA . VAL A 1 394 ? -18.018 -6.401 19.770 1.00 98.12 394 VAL A CA 1
ATOM 3286 C C . VAL A 1 394 ? -16.993 -6.076 18.692 1.00 98.12 394 VAL A C 1
ATOM 3288 O O . VAL A 1 394 ? -15.894 -6.640 18.688 1.00 98.12 394 VAL A O 1
ATOM 3291 N N . VAL A 1 395 ? -17.369 -5.162 17.802 1.00 98.25 395 VAL A N 1
ATOM 3292 C CA . VAL A 1 395 ? -16.455 -4.409 16.942 1.00 98.25 395 VAL A CA 1
ATOM 3293 C C . VAL A 1 395 ? -16.135 -3.107 17.661 1.00 98.25 395 VAL A C 1
ATOM 3295 O O . VAL A 1 395 ? -17.040 -2.457 18.176 1.00 98.25 395 VAL A O 1
ATOM 3298 N N . PHE A 1 396 ? -14.862 -2.733 17.732 1.00 98.44 396 PHE A N 1
ATOM 3299 C CA . PHE A 1 396 ? -14.435 -1.509 18.408 1.00 98.44 396 PHE A CA 1
ATOM 3300 C C . PHE A 1 396 ? -13.583 -0.654 17.478 1.00 98.44 396 PHE A C 1
ATOM 3302 O O . PHE A 1 396 ? -12.571 -1.138 16.991 1.00 98.44 396 PHE A O 1
ATOM 3309 N N . ILE A 1 397 ? -13.968 0.600 17.247 1.00 97.88 397 ILE A N 1
ATOM 3310 C CA . ILE A 1 397 ? -13.145 1.585 16.537 1.00 97.88 397 ILE A CA 1
ATOM 3311 C C . ILE A 1 397 ? -12.622 2.588 17.559 1.00 97.88 397 ILE A C 1
ATOM 3313 O O . ILE A 1 397 ? -13.410 3.211 18.263 1.00 97.88 397 ILE A O 1
ATOM 3317 N N . LEU A 1 398 ? -11.307 2.732 17.659 1.00 97.69 398 LEU A N 1
ATOM 3318 C CA . LEU A 1 398 ? -10.637 3.646 18.578 1.00 97.69 398 LEU A CA 1
ATOM 3319 C C . LEU A 1 398 ? -10.068 4.835 17.799 1.00 97.69 398 LEU A C 1
ATOM 3321 O O . LEU A 1 398 ? -9.161 4.642 16.990 1.00 97.69 398 LEU A O 1
ATOM 3325 N N . HIS A 1 399 ? -10.587 6.035 18.068 1.00 96.00 399 HIS A N 1
ATOM 3326 C CA . HIS A 1 399 ? -10.119 7.287 17.478 1.00 96.00 399 HIS A CA 1
ATOM 3327 C C . HIS A 1 399 ? -9.040 7.955 18.337 1.00 96.00 399 HIS A C 1
ATOM 3329 O O . HIS A 1 399 ? -9.236 8.195 19.532 1.00 96.00 399 HIS A O 1
ATOM 3335 N N . HIS A 1 400 ? -7.919 8.321 17.726 1.00 93.31 400 HIS A N 1
ATOM 3336 C CA . HIS A 1 400 ? -6.876 9.144 18.327 1.00 93.31 400 HIS A CA 1
ATOM 3337 C C . HIS A 1 400 ? -7.021 10.592 17.823 1.00 93.31 400 HIS A C 1
ATOM 3339 O O . HIS A 1 400 ? -6.924 10.842 16.631 1.00 93.31 400 HIS A O 1
ATOM 3345 N N . GLU A 1 401 ? -7.228 11.567 18.713 1.00 85.62 401 GLU A N 1
ATOM 3346 C CA . GLU A 1 401 ? -7.592 12.958 18.345 1.00 85.62 401 GLU A CA 1
ATOM 3347 C C . GLU A 1 401 ? -6.441 13.841 17.815 1.00 85.62 401 GLU A C 1
ATOM 3349 O O . GLU A 1 401 ? -6.689 14.975 17.408 1.00 85.62 401 GLU A O 1
ATOM 3354 N N . LYS A 1 402 ? -5.189 13.373 17.846 1.00 72.88 402 LYS A N 1
ATOM 3355 C CA . LYS A 1 402 ? -3.998 14.153 17.454 1.00 72.88 402 LYS A CA 1
ATOM 3356 C C . LYS A 1 402 ? -3.311 13.553 16.247 1.00 72.88 402 LYS A C 1
ATOM 3358 O O . LYS A 1 402 ? -3.232 12.307 16.224 1.00 72.88 402 LYS A O 1
#

Foldseek 3Di:
DVVPCPPLVNVLVVLLVCVQCVVVCCVPPCNVVVLVCLQPDWDADPNDTHRVLVVVVVVVVVVVCVVCVVVDDPLQVVLVVVLVVLLVLLVVQADLLVPDDSSSCVVLVLLVSLLVSLVSLCVNVVVVVDDLLCSLVVSLVVQLVSLQVSLVVCVVVDVDQRAVLSSLSNSLSNLSSSSCCQCPVVVPPLQPVHQDLEDQDPVVCSVRNNNVSVLSNQLSSLLNNLSRAAGDPVCNVVSVVVSVVVSVVVVCLRHCCVDPVSVVVVVVVVVVQVVLLVVQQPAAFPDDDLFWTQGSSDIDGRFKKKQALVRDIDGHHQFQAAAPSSVLSVLVRADAEEEEANEQVQSRDHHDPDPDQWDWDQSPVVRDIYIYGRHHQVVSVVVVSVCVVVSHGYIYIHHRPD

pLDDT: mean 92.74, std 7.4, range [58.22, 98.62]

Mean predicted aligned error: 4.79 Å

Secondary structure (DSSP, 8-state):
-HHHHTSHHHHHHHHHHHHHHHHHHHHHTTHHHHHHHHHT-EEEETTEEEEHHHHHHHHHHHHHHHHHGGG--HHHHHHHHHHHHHHHHHHHHS-TTTT--TT-HHHHHHHHHHHHHHHHHHHHHHHTT--HHHHHHHHHHHHHHHHHHHHHHHHHHSSPPP-HHHHHHHHHHHHHHHHIIIIIISTTGGGTT------SSHHHHTT-HHHHHHHHHHHHHHHHHHHHH--STTTHHHHHHHHHHHHHHHHHHHHHTTSHHHHHHHHHHHHHHHHHHHHHTT-SEEEEETTEEEETTEEEESSEEEEPTTS-EEEE---SB--HHHHHHHHHH-SSEEEEE--SSS---B-SS--SSEEEEEETTTTEEEEEEEE-HHHHHHHHHHHHHTT--EEEEE----

Sequence (402 aa):
MKGFLFSPRNQLIVYILIIFNGPFIMCQYYLQPLIRKISQFSYNLAGFEIQIVPVAVITFVILIISLTIKKLNRLRISALLFIFFIIFIGQQISDFYMGNSLFDIQSNWHYIAYTIFSYLMFRYLSYRKNSPVRIILYTFLAATLISTLDESFQMKMTNRVFDISDIVKDMLGAVIGLIFVFFIYENGKIIKHGWHFRYRKIKDYFKNPVSLLFLELVFTILFLFFSSVLTEKNVRINSIYISLLVFVIFFLFFHFSRSKIVKYFLLLLVLAQLISFGIFSRKNIVYNSPNLTIYKGIPIPYFDIMFFENGLFRIVDKKTFFQTRDLEIINSHTNDILLIGSGETGKGGGGFPKKEEMQFYINDIKKRCVQVLILKNKNAVTMFNKLKKQKKRVVFILHHEK

Solven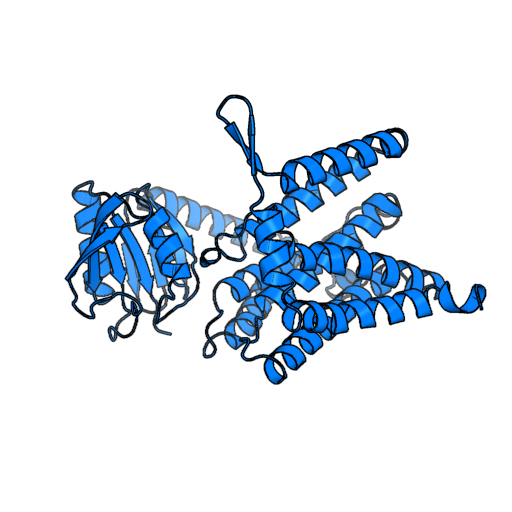t-accessible surface area (backbone atoms only — not comparable to full-atom values): 21192 Å² total; per-residue (Å²): 111,73,74,59,64,68,31,47,63,45,46,36,52,54,48,52,52,45,63,58,48,46,58,55,55,38,70,73,63,63,40,56,66,51,52,50,52,54,53,64,36,60,48,77,56,98,88,40,79,43,51,47,49,58,52,54,50,51,50,51,50,52,51,53,45,66,78,39,49,93,74,58,46,72,65,34,50,53,48,50,53,48,48,54,49,50,52,50,50,49,58,70,53,31,53,71,52,70,69,71,55,96,65,35,60,77,78,47,38,42,37,55,56,23,21,54,46,28,46,35,45,44,52,32,37,50,76,69,68,50,52,67,40,56,42,53,53,52,43,49,55,49,41,44,51,54,38,51,50,42,43,58,50,43,41,74,77,38,102,51,77,68,53,64,34,58,35,30,40,29,37,43,9,27,49,49,14,46,48,43,41,40,34,49,74,55,60,35,61,79,45,75,88,49,92,63,78,80,55,95,48,77,73,52,39,73,68,37,46,64,20,38,52,50,51,52,47,53,45,36,53,47,33,26,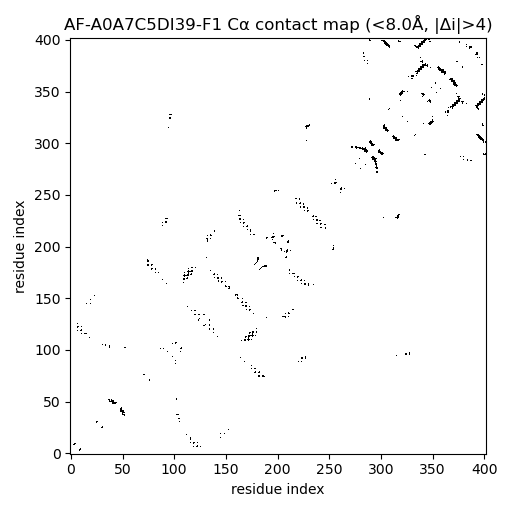46,36,21,41,30,25,63,41,83,90,44,32,68,51,18,56,56,51,26,52,50,54,42,50,53,49,47,50,50,62,53,45,43,75,39,69,67,49,37,50,52,52,49,49,54,53,50,52,47,51,50,36,26,68,76,25,54,88,44,58,75,79,44,78,54,76,53,38,36,26,46,29,42,45,78,44,64,48,62,11,35,37,36,41,60,90,70,52,72,46,82,37,55,49,57,45,60,43,49,75,55,38,49,52,47,53,44,74,70,37,70,42,26,39,39,28,15,9,9,88,90,48,74,29,66,41,63,59,98,63,94,57,51,65,48,75,49,71,35,80,88,76,74,36,69,29,40,38,36,51,31,37,34,73,60,29,53,54,49,50,50,51,39,53,74,68,70,48,59,40,26,36,38,40,38,41,84,103

Radius of gyration: 23.92 Å; Cα contacts (8 Å, |Δi|>4): 558; chains: 1; bounding box: 60×46×71 Å